Protein AF-A0A8D0N956-F1 (afdb_monomer)

Sequence (441 aa):
KKKVKSLSPSAFRVNRGHRASPPRFVTVEELLETAKGVTNMALAHEIVVNGDFRIKPVELPEDSLEKRVKDIVHKAFWDCLSVQLSEDPPTYDRAIKLVGEIKETLLSFLLPGHTRLRNQITEVLDLDLIKQEAENGALDISKLAEFIIGMMGTLCAPVRDEEVKKLKDIKEIVPLFRAIFSVLDMMKVDMANFAVSSIRPHLMQQSVEYERKQFQELLEKQPNSLDFVTQWLEEAADDLMNQRYRNALPAGGGAAGSEASPRPDPAAVQNYAYLKLLKWDHLHRLFPETVLMDRSRFQELQLQLEQLTVLGAVLLVTFSMAAPGISSRADFAEKLKMIVKILLTDMHQPSFHLEDALTAVGEKVCLEVSSCLSQCGFSPLTPDKEAVLKGQIQAVASPDNPIRRIMGTSGGREDQECACRWAGRQAPLRKSRRVLMDYEC

pLDDT: mean 77.73, std 19.74, range [23.77, 95.25]

Secondary structure (DSSP, 8-state):
-------------PPPPP-PPPPP---HHHHHHHHHHHHHHHHHHHHHH-TT--PPP----TT-HHHHHHHHHHHHHHHHHHHHHHSSSPP-HHHHHHHHHHHHHHHHT--TT-HHHHHHHHHHT-HHHHHHHHHTT---HHHHHHHHHHHHHHHS-GGGHHHHHHHTT--SHHHHHHHHHHHHHHHHHHHHHHHHHHHHHHHHHHHHHHHHHHHHHHHHH-TT--HHHHHHHHHHHHHHHHHHHHHS--S----------PPPPHHHHHHHHHHHHTT--TTTSPPPGGGGGGHHHHHHHHHHHHHHHHHHHHHHHHHHHS-HHHHT-HHHHHHHHHHHHHHTTTTTSTT--HHHHHHHHHHHHHHHHHHHHHHTTPPPPPHHHHHHHHHHHHGGGSTT-HHHHHHHHHHHHHHHHHHHHHTTT-TTHHHHHHHHHTT--

Solvent-accessible surface area (backbone atoms only — not comparable to full-atom values): 26011 Å² total; per-residue (Å²): 140,87,90,85,91,85,86,87,89,88,83,89,81,84,80,85,79,87,81,81,77,79,88,77,88,80,51,71,65,58,50,50,53,48,50,52,49,52,52,52,48,51,50,52,50,44,54,56,68,38,87,80,66,64,73,71,81,89,77,67,57,87,86,34,67,66,42,52,51,49,53,52,52,53,48,52,53,52,52,50,50,53,51,34,61,68,39,90,79,58,52,55,72,64,59,54,51,51,51,50,53,49,49,53,52,59,55,68,71,51,58,91,85,45,53,68,61,51,48,55,51,51,66,74,64,33,66,71,59,52,49,54,29,49,78,69,73,66,59,57,66,65,64,53,48,52,51,51,50,52,51,46,64,71,70,50,60,80,92,44,52,65,63,52,53,56,54,75,73,48,84,51,69,67,64,33,52,54,51,50,53,57,51,50,56,52,45,50,43,52,49,54,37,50,50,52,62,67,47,34,68,58,46,58,74,45,43,51,63,49,53,47,52,54,51,49,59,48,39,75,77,40,80,83,68,49,64,51,42,52,50,47,49,50,56,28,42,51,51,53,51,51,50,53,57,59,73,70,59,88,79,82,90,83,81,94,69,98,65,80,76,78,75,78,52,67,68,57,30,52,54,48,33,57,57,48,50,47,72,51,58,80,87,82,49,88,68,36,64,93,51,49,92,44,49,69,58,40,49,52,49,24,53,51,48,53,51,50,24,52,49,50,27,43,49,49,54,51,49,73,73,44,58,79,84,56,67,74,39,65,73,56,54,55,51,50,51,50,55,48,48,62,64,45,70,58,64,85,42,93,87,47,56,60,53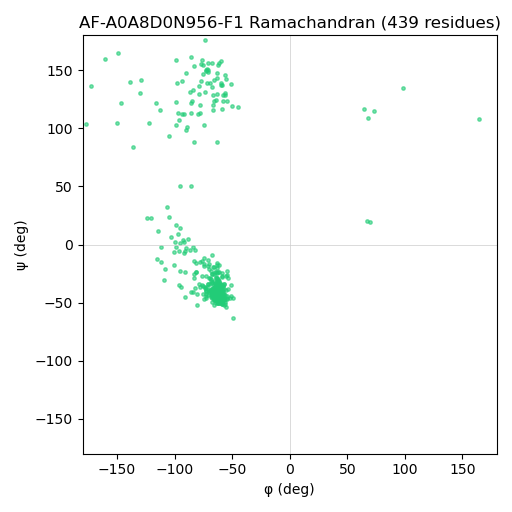,60,41,27,45,54,43,24,54,54,50,51,52,52,52,38,53,52,26,57,77,70,73,46,78,70,75,49,71,68,57,47,52,49,51,29,51,55,38,30,48,51,59,42,80,81,25,67,58,34,42,46,44,62,45,50,49,68,64,50,38,63,64,46,44,61,57,46,66,71,68,41,76,67,61,52,44,63,50,54,51,50,62,76,71,80,113

Radius of gyration: 34.04 Å; Cα contacts (8 Å, |Δi|>4): 245; chains: 1; bounding box: 99×101×84 Å

Foldseek 3Di:
DDDDDDDDDDDDDDDDDDDDDDDDDQDPVNVVVLVVLVVVLLVLLCLQQPVPDADDPDDDDPPDPVVVVVVVVVVVLLVVQVVQCPDVVHDCVSVLVLLVVLLVLLLVLDDPPPVVLNVVSCVLSPSVVQVVCVVVVNHDLLVSLVVSLVSCCVRADPVCNVLSVVLNVDPDNSVSSVSSVVSSSVRVRVSVRVVSVVCNVVSNVCSLVSSLVSVVVVCVNPVPQFVQVVVLLVVLQVVVVVVVVVVPDDDDDDDDDDDDPPRPDSVNSVLSSLVVLLVDPLPPDDDGPLCVSCNVVSVVSNLVLLLVLLLQLLLVLLLVLADVVLNPDPVLNVVLSVLSCVLCVPVPDPPDDPLVSLLVSLVVSLVSSQVSCVVVVHDGQDPVSSVVSSVSSSLSSDCPNVSSVCSVVVCVVCCVVVVVVVVVPDPSVVSSVVSVVVVVD

Organism: Sus scrofa (NCBI:txid9823)

InterPro domains:
  IPR008862 T-complex 11 [PF05794] (43-408)
  IPR008862 T-complex 11 [PTHR12832] (22-408)

Structure (mmCIF, N/CA/C/O backbone):
data_AF-A0A8D0N956-F1
#
_entry.id   AF-A0A8D0N956-F1
#
loop_
_atom_site.group_PDB
_atom_site.id
_atom_site.type_symbol
_atom_site.label_atom_id
_atom_site.label_alt_id
_atom_site.label_comp_id
_atom_site.label_asym_id
_atom_site.label_entity_id
_atom_site.label_seq_id
_atom_site.pdbx_PDB_ins_code
_atom_site.Cartn_x
_atom_site.Cartn_y
_atom_site.Cartn_z
_atom_site.occupancy
_atom_site.B_iso_or_equiv
_atom_site.auth_seq_id
_atom_site.auth_comp_id
_atom_site.auth_asym_id
_atom_site.auth_atom_id
_atom_site.pdbx_PDB_model_num
ATOM 1 N N . LYS A 1 1 ? 56.521 -72.983 14.050 1.00 37.31 1 LYS A N 1
ATOM 2 C CA . LYS A 1 1 ? 57.015 -73.274 12.678 1.00 37.31 1 LYS A CA 1
ATOM 3 C C . LYS A 1 1 ? 56.884 -71.999 11.842 1.00 37.31 1 LYS A C 1
ATOM 5 O O . LYS A 1 1 ? 55.798 -71.443 11.804 1.00 37.31 1 LYS A O 1
ATOM 10 N N . LYS A 1 2 ? 57.984 -71.481 11.281 1.00 31.50 2 LYS A N 1
ATOM 11 C CA . LYS A 1 2 ? 58.039 -70.284 10.411 1.00 31.50 2 LYS A CA 1
ATOM 12 C C . LYS A 1 2 ? 58.087 -70.709 8.930 1.00 31.50 2 LYS A C 1
ATOM 14 O O . LYS A 1 2 ? 58.615 -71.786 8.671 1.00 31.50 2 LYS A O 1
ATOM 19 N N . LYS A 1 3 ? 57.705 -69.771 8.038 1.00 27.39 3 LYS A N 1
ATOM 20 C CA . LYS A 1 3 ? 57.802 -69.697 6.547 1.00 27.39 3 LYS A CA 1
ATOM 21 C C . LYS A 1 3 ? 56.510 -70.091 5.793 1.00 27.39 3 LYS A C 1
ATOM 23 O O . LYS A 1 3 ? 55.924 -71.095 6.151 1.00 27.39 3 LYS A O 1
ATOM 28 N N . VAL A 1 4 ? 56.012 -69.381 4.762 1.00 27.48 4 VAL A N 1
ATOM 29 C CA . VAL A 1 4 ? 56.516 -68.258 3.924 1.00 27.48 4 VAL A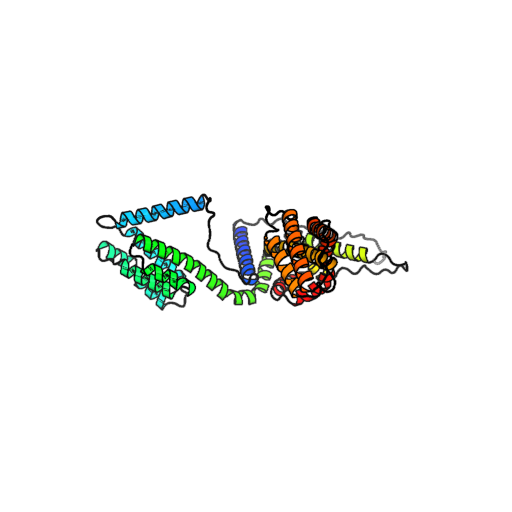 CA 1
ATOM 30 C C . VAL A 1 4 ? 55.341 -67.534 3.204 1.00 27.48 4 VAL A C 1
ATOM 32 O O . VAL A 1 4 ? 54.256 -68.089 3.092 1.00 27.48 4 VAL A O 1
ATOM 35 N N . LYS A 1 5 ? 55.590 -66.285 2.767 1.00 30.23 5 LYS A N 1
ATOM 36 C CA . LYS A 1 5 ? 54.739 -65.291 2.058 1.00 30.23 5 LYS A CA 1
ATOM 37 C C . LYS A 1 5 ? 54.402 -65.615 0.581 1.00 30.23 5 LYS A C 1
ATOM 39 O O . LYS A 1 5 ? 55.273 -66.145 -0.095 1.00 30.23 5 LYS A O 1
ATOM 44 N N . SER A 1 6 ? 53.291 -65.047 0.071 1.00 25.16 6 SER A N 1
ATOM 45 C CA . SER A 1 6 ? 53.196 -64.177 -1.147 1.00 25.16 6 SER A CA 1
ATOM 46 C C . SER A 1 6 ? 51.740 -63.669 -1.333 1.00 25.16 6 SER A C 1
ATOM 48 O O . SER A 1 6 ? 50.844 -64.486 -1.490 1.00 25.16 6 SER A O 1
ATOM 50 N N . LEU A 1 7 ? 51.410 -62.406 -1.012 1.00 25.05 7 LEU A N 1
ATOM 51 C CA . LEU A 1 7 ? 51.247 -61.226 -1.902 1.00 25.05 7 LEU A CA 1
ATOM 52 C C . LEU A 1 7 ? 50.044 -61.261 -2.887 1.00 25.05 7 LEU A C 1
ATOM 54 O O . LEU A 1 7 ? 50.073 -61.974 -3.882 1.00 25.05 7 LEU A O 1
ATOM 58 N N . SER A 1 8 ? 49.029 -60.424 -2.601 1.00 30.03 8 SER A N 1
ATOM 59 C CA . SER A 1 8 ? 47.925 -59.930 -3.471 1.00 30.03 8 SER A CA 1
ATOM 60 C C . SER A 1 8 ? 48.443 -58.883 -4.503 1.00 30.03 8 SER A C 1
ATOM 62 O O . SER A 1 8 ? 49.618 -58.534 -4.352 1.00 30.03 8 SER A O 1
ATOM 64 N N . PRO A 1 9 ? 47.684 -58.312 -5.494 1.00 36.81 9 PRO A N 1
ATOM 65 C CA . PRO A 1 9 ? 46.344 -57.674 -5.356 1.00 36.81 9 PRO A CA 1
ATOM 66 C C . PRO A 1 9 ? 45.388 -57.779 -6.592 1.00 36.81 9 PRO A C 1
ATOM 68 O O . PRO A 1 9 ? 45.786 -58.113 -7.700 1.00 36.81 9 PRO A O 1
ATOM 71 N N . SER A 1 10 ? 44.083 -57.515 -6.466 1.00 23.77 10 SER A N 1
ATOM 72 C CA . SER A 1 10 ? 43.506 -56.207 -6.840 1.00 23.77 10 SER A CA 1
ATOM 73 C C . SER A 1 10 ? 42.032 -56.113 -6.422 1.00 23.77 10 SER A C 1
ATOM 75 O O . SER A 1 10 ? 41.252 -57.047 -6.586 1.00 23.77 10 SER A O 1
ATOM 77 N N . ALA A 1 11 ? 41.669 -54.964 -5.852 1.00 25.66 11 ALA A N 1
ATOM 78 C CA . ALA A 1 11 ? 40.334 -54.633 -5.380 1.00 25.66 11 ALA A CA 1
ATOM 79 C C . ALA A 1 11 ? 39.789 -53.457 -6.199 1.00 25.66 11 ALA A C 1
ATOM 81 O O . ALA A 1 11 ? 40.371 -52.376 -6.173 1.00 25.66 11 ALA A O 1
ATOM 82 N N . PHE A 1 12 ? 38.648 -53.647 -6.862 1.00 26.02 12 PHE A N 1
ATOM 83 C CA . PHE A 1 12 ? 37.780 -52.551 -7.288 1.00 26.02 12 PHE A CA 1
ATOM 84 C C . PHE A 1 12 ? 36.684 -52.379 -6.228 1.00 26.02 12 PHE A C 1
ATOM 86 O O . PHE A 1 12 ? 35.793 -53.214 -6.094 1.00 26.02 12 PHE A O 1
ATOM 93 N N . ARG A 1 13 ? 36.777 -51.305 -5.434 1.00 27.62 13 ARG A N 1
ATOM 94 C CA . ARG A 1 13 ? 35.694 -50.809 -4.572 1.00 27.62 13 ARG A CA 1
ATOM 95 C C . ARG A 1 13 ? 34.970 -49.688 -5.314 1.00 27.62 13 ARG A C 1
ATOM 97 O O . ARG A 1 13 ? 35.541 -48.620 -5.504 1.00 27.62 13 ARG A O 1
ATOM 104 N N . VAL A 1 14 ? 33.714 -49.928 -5.677 1.00 28.84 14 VAL A N 1
ATOM 105 C CA . VAL A 1 14 ? 32.752 -48.882 -6.047 1.00 28.84 14 VAL A CA 1
ATOM 106 C C . VAL A 1 14 ? 32.223 -48.246 -4.758 1.00 28.84 14 VAL A C 1
ATOM 108 O O . VAL A 1 14 ? 31.870 -48.945 -3.806 1.00 28.84 14 VAL A O 1
ATOM 111 N N . ASN A 1 15 ? 32.261 -46.916 -4.712 1.00 29.03 15 ASN A N 1
ATOM 112 C CA . ASN A 1 15 ? 31.920 -46.087 -3.561 1.00 29.03 15 ASN A CA 1
ATOM 113 C C . ASN A 1 15 ? 30.397 -45.844 -3.468 1.00 29.03 15 ASN A C 1
ATOM 115 O O . ASN A 1 15 ? 29.680 -45.921 -4.461 1.00 29.03 15 ASN A O 1
ATOM 119 N N . ARG A 1 16 ? 29.925 -45.603 -2.241 1.00 29.95 16 ARG A N 1
ATOM 120 C CA . ARG A 1 16 ? 28.526 -45.628 -1.778 1.00 29.95 16 ARG A CA 1
ATOM 121 C C . ARG A 1 16 ? 27.648 -44.515 -2.370 1.00 29.95 16 ARG A C 1
ATOM 123 O O . ARG A 1 16 ? 28.026 -43.353 -2.317 1.00 29.95 16 ARG A O 1
ATOM 130 N N . GLY A 1 17 ? 26.436 -44.878 -2.799 1.00 28.27 17 GLY A N 1
ATOM 131 C CA . GLY A 1 17 ? 25.333 -43.949 -3.061 1.00 28.27 17 GLY A CA 1
ATOM 132 C C . GLY A 1 17 ? 24.681 -43.424 -1.775 1.00 28.27 17 GLY A C 1
ATOM 133 O O . GLY A 1 17 ? 24.623 -44.122 -0.757 1.00 28.27 17 GLY A O 1
ATOM 134 N N . HIS A 1 18 ? 24.219 -42.175 -1.842 1.00 31.08 18 HIS A N 1
ATOM 135 C CA . HIS A 1 18 ? 23.538 -41.430 -0.787 1.00 31.08 18 HIS A CA 1
ATOM 136 C C . HIS A 1 18 ? 22.270 -42.148 -0.296 1.00 31.08 18 HIS A C 1
ATOM 138 O O . HIS A 1 18 ? 21.404 -42.527 -1.082 1.00 31.08 18 HIS A O 1
ATOM 144 N N . ARG A 1 19 ? 22.154 -42.335 1.024 1.00 28.88 19 ARG A N 1
ATOM 145 C CA . ARG A 1 19 ? 20.909 -42.763 1.673 1.00 28.88 19 ARG A CA 1
ATOM 146 C C . ARG A 1 19 ? 19.985 -41.551 1.776 1.00 28.88 19 ARG A C 1
ATOM 148 O O . ARG A 1 19 ? 20.290 -40.638 2.534 1.00 28.88 19 ARG A O 1
ATOM 155 N N . ALA A 1 20 ? 18.871 -41.561 1.050 1.00 33.19 20 ALA A N 1
ATOM 156 C CA . ALA A 1 20 ? 17.754 -40.664 1.319 1.00 33.19 20 ALA A CA 1
ATOM 157 C C . ALA A 1 20 ? 17.133 -41.025 2.682 1.00 33.19 20 ALA A C 1
ATOM 159 O O . ALA A 1 20 ? 16.861 -42.199 2.956 1.00 33.19 20 ALA A O 1
ATOM 160 N N . SER A 1 21 ? 16.961 -40.029 3.550 1.00 32.44 21 SER A N 1
ATOM 161 C CA . SER A 1 21 ? 16.280 -40.173 4.841 1.00 32.44 21 SER A CA 1
ATOM 162 C C . SER A 1 21 ? 14.767 -40.373 4.637 1.00 32.44 21 SER A C 1
ATOM 164 O O . SER A 1 21 ? 14.222 -39.831 3.676 1.00 32.44 21 SER A O 1
ATOM 166 N N . PRO A 1 22 ? 14.062 -41.122 5.509 1.00 33.75 22 PRO A N 1
ATOM 167 C CA . PRO A 1 22 ? 12.613 -41.303 5.395 1.00 33.75 22 PRO A CA 1
ATOM 168 C C . PRO A 1 22 ? 11.857 -39.971 5.565 1.00 33.75 22 PRO A C 1
ATOM 170 O O . PRO A 1 22 ? 12.305 -39.134 6.355 1.00 33.75 22 PRO A O 1
ATOM 173 N N . PRO A 1 23 ? 10.703 -39.774 4.895 1.00 40.31 23 PRO A N 1
ATOM 174 C CA . PRO A 1 23 ? 9.902 -38.564 5.049 1.00 40.31 23 PRO A CA 1
ATOM 175 C C . PRO A 1 23 ? 9.381 -38.459 6.487 1.00 40.31 23 PRO A C 1
ATOM 177 O O . PRO A 1 23 ? 8.744 -39.374 7.012 1.00 40.31 23 PRO A O 1
ATOM 180 N N . ARG A 1 24 ? 9.687 -37.338 7.140 1.00 49.34 24 ARG A N 1
ATOM 181 C CA . ARG A 1 24 ? 9.229 -37.017 8.492 1.00 49.34 24 ARG A CA 1
ATOM 182 C C . ARG A 1 24 ? 7.778 -36.540 8.395 1.00 49.34 24 ARG A C 1
ATOM 184 O O . ARG A 1 24 ? 7.499 -35.573 7.695 1.00 49.34 24 ARG A O 1
ATOM 191 N N . PHE A 1 25 ? 6.853 -37.229 9.060 1.00 48.81 25 PHE A N 1
ATOM 192 C CA . PHE A 1 25 ? 5.462 -36.783 9.143 1.00 48.81 25 PHE A CA 1
ATOM 193 C C . PHE A 1 25 ? 5.407 -35.484 9.956 1.00 48.81 25 PHE A C 1
ATOM 195 O O . PHE A 1 25 ? 5.771 -35.487 11.130 1.00 48.81 25 PHE A O 1
ATOM 202 N N . VAL A 1 26 ? 5.003 -34.383 9.318 1.00 51.53 26 VAL A N 1
ATOM 203 C CA . VAL A 1 26 ? 4.839 -33.067 9.955 1.00 51.53 26 VAL A CA 1
ATOM 204 C C . VAL A 1 26 ? 3.437 -32.991 10.556 1.00 51.53 26 VAL A C 1
ATOM 206 O O . VAL A 1 26 ? 2.457 -33.344 9.896 1.00 51.53 26 VAL A O 1
ATOM 209 N N . THR A 1 27 ? 3.326 -32.565 11.811 1.00 70.56 27 THR A N 1
ATOM 210 C CA . THR A 1 27 ? 2.024 -32.410 12.482 1.00 70.56 27 THR A CA 1
ATOM 211 C C . THR A 1 27 ? 1.301 -31.135 12.026 1.00 70.56 27 THR A C 1
ATOM 213 O O . THR A 1 27 ? 1.930 -30.171 11.598 1.00 70.56 27 THR A O 1
ATOM 216 N N . VAL A 1 28 ? -0.034 -31.096 12.130 1.00 64.12 28 VAL A N 1
ATOM 217 C CA . VAL A 1 28 ? -0.839 -29.905 11.769 1.00 64.12 28 VAL A CA 1
ATOM 218 C C . VAL A 1 28 ? -0.458 -28.684 12.617 1.00 64.12 28 VAL A C 1
ATOM 220 O O . VAL A 1 28 ? -0.437 -27.568 12.108 1.00 64.12 28 VAL A O 1
ATOM 223 N N . GLU A 1 29 ? -0.085 -28.904 13.879 1.00 63.97 29 GLU A N 1
ATOM 224 C CA . GLU A 1 29 ? 0.399 -27.853 14.779 1.00 63.97 29 GLU A CA 1
ATOM 225 C C . GLU A 1 29 ? 1.747 -27.286 14.310 1.00 63.97 29 GLU A C 1
ATOM 227 O O . GLU A 1 29 ? 1.915 -26.073 14.201 1.00 63.97 29 GLU A O 1
ATOM 232 N N . GLU A 1 30 ? 2.693 -28.155 13.933 1.00 67.31 30 GLU A N 1
ATOM 233 C CA . GLU A 1 30 ? 3.974 -27.729 13.357 1.00 67.31 30 GLU A CA 1
ATOM 234 C C . GLU A 1 30 ? 3.787 -26.987 12.026 1.00 67.31 30 GLU A C 1
ATOM 236 O O . GLU A 1 30 ? 4.540 -26.052 11.743 1.00 67.31 30 GLU A O 1
ATOM 241 N N . LEU A 1 31 ? 2.786 -27.359 11.218 1.00 60.47 31 LEU A N 1
ATOM 242 C CA . LEU A 1 31 ? 2.438 -26.642 9.988 1.00 60.47 31 LEU A CA 1
ATOM 243 C C . LEU A 1 31 ? 1.862 -25.254 10.279 1.00 60.47 31 LEU A C 1
ATOM 245 O O . LEU A 1 31 ? 2.257 -24.295 9.620 1.00 60.47 31 LEU A O 1
ATOM 249 N N . LEU A 1 32 ? 0.973 -25.125 11.267 1.00 60.69 32 LEU A N 1
ATOM 250 C CA . LEU A 1 32 ? 0.369 -23.845 11.638 1.00 60.69 32 LEU A CA 1
ATOM 251 C C . LEU A 1 32 ? 1.401 -22.880 12.237 1.00 60.69 32 LEU A C 1
ATOM 253 O O . LEU A 1 32 ? 1.437 -21.710 11.860 1.00 60.69 32 LEU A O 1
ATOM 257 N N . GLU A 1 33 ? 2.276 -23.366 13.117 1.00 73.06 33 GLU A N 1
ATOM 258 C CA . GLU A 1 33 ? 3.362 -22.559 13.682 1.00 73.06 33 GLU A CA 1
ATOM 259 C C . GLU A 1 33 ? 4.395 -22.170 12.619 1.00 73.06 33 GLU A C 1
ATOM 261 O O . GLU A 1 33 ? 4.861 -21.031 12.587 1.00 73.06 33 GLU A O 1
ATOM 266 N N . THR A 1 34 ? 4.697 -23.071 11.680 1.00 64.88 34 THR A N 1
ATOM 267 C CA . THR A 1 34 ? 5.561 -22.739 10.539 1.00 64.88 34 THR A CA 1
ATOM 268 C C . THR A 1 34 ? 4.892 -21.709 9.623 1.00 64.88 34 THR A C 1
ATOM 270 O O . THR A 1 34 ? 5.554 -20.764 9.203 1.00 64.88 34 THR A O 1
ATOM 273 N N . ALA A 1 35 ? 3.582 -21.808 9.377 1.00 66.50 35 ALA A N 1
ATOM 274 C CA . ALA A 1 35 ? 2.837 -20.822 8.594 1.00 66.50 35 ALA A CA 1
ATOM 275 C C . ALA A 1 35 ? 2.848 -19.435 9.258 1.00 66.50 35 ALA A C 1
ATOM 277 O O . ALA A 1 35 ? 3.144 -18.449 8.587 1.00 66.50 35 ALA A O 1
ATOM 278 N N . LYS A 1 36 ? 2.619 -19.359 10.577 1.00 74.44 36 LYS A N 1
ATOM 279 C CA . LYS A 1 36 ? 2.733 -18.107 11.347 1.00 74.44 36 LYS A CA 1
ATOM 280 C C . LYS A 1 36 ? 4.148 -17.524 11.294 1.00 74.44 36 LYS A C 1
ATOM 282 O O . LYS A 1 36 ? 4.313 -16.314 11.134 1.00 74.44 36 LYS A O 1
ATOM 287 N N . GLY A 1 37 ? 5.171 -18.374 11.408 1.00 73.94 37 GLY A N 1
ATOM 288 C CA . GLY A 1 37 ? 6.574 -17.976 11.272 1.00 73.94 37 GLY A CA 1
ATOM 289 C C . GLY A 1 37 ? 6.865 -17.357 9.904 1.00 73.94 37 GLY A C 1
ATOM 290 O O . GLY A 1 37 ? 7.404 -16.254 9.830 1.00 73.94 37 GLY A O 1
ATOM 291 N N . VAL A 1 38 ? 6.411 -18.005 8.826 1.00 75.62 38 VAL A N 1
ATOM 292 C CA . VAL A 1 38 ? 6.565 -17.511 7.448 1.00 75.62 38 VAL A CA 1
ATOM 293 C C . VAL A 1 38 ? 5.807 -16.199 7.230 1.00 75.62 38 VAL A C 1
ATOM 295 O O . VAL A 1 38 ? 6.359 -15.283 6.624 1.00 75.62 38 VAL A O 1
ATOM 298 N N . THR A 1 39 ? 4.587 -16.045 7.761 1.00 80.88 39 THR A N 1
ATOM 299 C CA . THR A 1 39 ? 3.842 -14.777 7.646 1.00 80.88 39 THR A CA 1
ATOM 300 C C . THR A 1 39 ? 4.512 -13.637 8.405 1.00 80.88 39 THR A C 1
ATOM 302 O O . THR A 1 39 ? 4.571 -12.518 7.898 1.00 80.88 39 THR A O 1
ATOM 305 N N . ASN A 1 40 ? 5.060 -13.910 9.593 1.00 84.38 40 ASN A N 1
ATOM 306 C CA . ASN A 1 40 ? 5.776 -12.906 10.381 1.00 84.38 40 ASN A CA 1
ATOM 307 C C . ASN A 1 40 ? 7.091 -12.504 9.705 1.00 84.38 40 ASN A C 1
ATOM 309 O O . ASN A 1 40 ? 7.418 -11.318 9.666 1.00 84.38 40 ASN A O 1
ATOM 313 N N . MET A 1 41 ? 7.808 -13.471 9.125 1.00 85.12 41 MET A N 1
ATOM 314 C CA . MET A 1 41 ? 9.012 -13.222 8.335 1.00 85.12 41 MET A CA 1
ATOM 315 C C . MET A 1 41 ? 8.706 -12.373 7.101 1.00 85.12 41 MET A C 1
ATOM 317 O O . MET A 1 41 ? 9.362 -11.355 6.896 1.00 85.12 41 MET A O 1
ATOM 321 N N . ALA A 1 42 ? 7.674 -12.730 6.332 1.00 85.94 42 ALA A N 1
ATOM 322 C CA . ALA A 1 42 ? 7.250 -11.971 5.158 1.00 85.94 42 ALA A CA 1
ATOM 323 C C . ALA A 1 42 ? 6.832 -10.538 5.516 1.00 85.94 42 ALA A C 1
ATOM 325 O O . ALA A 1 42 ? 7.203 -9.595 4.820 1.00 85.94 42 ALA A O 1
ATOM 326 N N . LEU A 1 43 ? 6.121 -10.353 6.632 1.00 86.25 43 LEU A N 1
ATOM 327 C CA . LEU A 1 43 ? 5.750 -9.028 7.122 1.00 86.25 43 LEU A CA 1
ATOM 328 C C . LEU A 1 43 ? 6.976 -8.210 7.551 1.00 86.25 43 LEU A C 1
ATOM 330 O O . LEU A 1 43 ? 7.091 -7.042 7.184 1.00 86.25 43 LEU A O 1
ATOM 334 N N . ALA A 1 44 ? 7.902 -8.803 8.310 1.00 86.19 44 ALA A N 1
ATOM 335 C CA . ALA A 1 44 ? 9.131 -8.129 8.729 1.00 86.19 44 ALA A CA 1
ATOM 336 C C . ALA A 1 44 ? 9.988 -7.720 7.520 1.00 86.19 44 ALA A C 1
ATOM 338 O O . ALA A 1 44 ? 10.467 -6.586 7.462 1.00 86.19 44 ALA A O 1
ATOM 339 N N . HIS A 1 45 ? 10.118 -8.615 6.540 1.00 88.81 45 HIS A N 1
ATOM 340 C CA . HIS A 1 45 ? 10.793 -8.363 5.274 1.00 88.81 45 HIS A CA 1
ATOM 341 C C . HIS A 1 45 ? 10.132 -7.210 4.501 1.00 88.81 45 HIS A C 1
ATOM 343 O O . HIS A 1 45 ? 10.810 -6.276 4.071 1.00 88.81 45 HIS A O 1
ATOM 349 N N . GLU A 1 46 ? 8.802 -7.214 4.376 1.00 88.88 46 GLU A N 1
ATOM 350 C CA . GLU A 1 46 ? 8.048 -6.144 3.713 1.00 88.88 46 GLU A CA 1
ATOM 351 C C . GLU A 1 46 ? 8.247 -4.786 4.405 1.00 88.88 46 GLU A C 1
ATOM 353 O O . GLU A 1 46 ? 8.553 -3.801 3.736 1.00 88.88 46 GLU A O 1
ATOM 358 N N . ILE A 1 47 ? 8.179 -4.728 5.741 1.00 87.56 47 ILE A N 1
ATOM 359 C CA . ILE A 1 47 ? 8.420 -3.490 6.505 1.00 87.56 47 ILE A CA 1
ATOM 360 C C . ILE A 1 47 ? 9.846 -2.959 6.285 1.00 87.56 47 ILE A C 1
ATOM 362 O O . ILE A 1 47 ? 10.070 -1.746 6.282 1.00 87.56 47 ILE A O 1
ATOM 366 N N . VAL A 1 48 ? 10.834 -3.842 6.136 1.00 87.50 48 VAL A N 1
ATOM 367 C CA . VAL A 1 48 ? 12.245 -3.453 5.997 1.00 87.50 48 VAL A CA 1
ATOM 368 C C . VAL A 1 48 ? 12.579 -3.021 4.572 1.00 87.50 48 VAL A C 1
ATOM 370 O O . VAL A 1 48 ? 13.299 -2.035 4.400 1.00 87.50 48 VAL A O 1
ATOM 373 N N . VAL A 1 49 ? 12.079 -3.737 3.564 1.00 86.31 49 VAL A N 1
ATOM 374 C CA . VAL A 1 49 ? 12.428 -3.492 2.158 1.00 86.31 49 VAL A CA 1
ATOM 375 C C . VAL A 1 49 ? 11.572 -2.388 1.542 1.00 86.31 49 VAL A C 1
ATOM 377 O O . VAL A 1 49 ? 12.106 -1.531 0.835 1.00 86.31 49 VAL A O 1
ATOM 380 N N . ASN A 1 50 ? 10.270 -2.352 1.832 1.00 86.44 50 ASN A N 1
ATOM 381 C CA . ASN A 1 50 ? 9.373 -1.337 1.296 1.00 86.44 50 ASN A CA 1
ATOM 382 C C . ASN A 1 50 ? 9.316 -0.116 2.223 1.00 86.44 50 ASN A C 1
ATOM 384 O O . ASN A 1 50 ? 8.583 -0.093 3.216 1.00 86.44 50 ASN A O 1
ATOM 388 N N . GLY A 1 51 ? 10.082 0.925 1.881 1.00 82.62 51 GLY A N 1
ATOM 389 C CA . GLY A 1 51 ? 10.135 2.208 2.598 1.00 82.62 51 GLY A CA 1
ATOM 390 C C . GLY A 1 51 ? 8.761 2.836 2.856 1.00 82.62 51 GLY A C 1
ATOM 391 O O . GLY A 1 51 ? 8.522 3.378 3.935 1.00 82.62 51 GLY A O 1
ATOM 392 N N . ASP A 1 52 ? 7.833 2.656 1.920 1.00 84.94 52 ASP A N 1
ATOM 393 C CA . ASP A 1 52 ? 6.493 3.241 1.948 1.00 84.94 52 ASP A CA 1
ATOM 394 C C . ASP A 1 52 ? 5.430 2.283 2.498 1.00 84.94 52 ASP A C 1
ATOM 396 O O . ASP A 1 52 ? 4.235 2.585 2.439 1.00 84.94 52 ASP A O 1
ATOM 400 N N . PHE A 1 53 ? 5.838 1.136 3.056 1.00 86.75 53 PHE A N 1
ATOM 401 C CA . PHE A 1 53 ? 4.902 0.167 3.616 1.00 86.75 53 PHE A CA 1
ATOM 402 C C . PHE A 1 53 ? 3.976 0.815 4.651 1.00 86.75 53 PHE A C 1
ATOM 404 O O . PHE A 1 53 ? 4.424 1.386 5.655 1.00 86.75 53 PHE A O 1
ATOM 411 N N . ARG A 1 54 ? 2.674 0.683 4.391 1.00 85.19 54 ARG A N 1
ATOM 412 C CA . ARG A 1 54 ? 1.580 1.106 5.259 1.00 85.19 54 ARG A CA 1
ATOM 413 C C . ARG A 1 54 ? 0.493 0.045 5.255 1.00 85.19 54 ARG A C 1
ATOM 415 O O . ARG A 1 54 ? 0.130 -0.489 4.207 1.00 85.19 54 ARG A O 1
ATOM 422 N N . ILE A 1 55 ? -0.064 -0.201 6.429 1.00 85.88 55 ILE A N 1
ATOM 423 C CA . ILE A 1 55 ? -1.291 -0.960 6.606 1.00 85.88 55 ILE A CA 1
ATOM 424 C C . ILE A 1 55 ? -2.416 -0.130 5.993 1.00 85.88 55 ILE A C 1
ATOM 426 O O . ILE A 1 55 ? -2.647 1.019 6.384 1.00 85.88 55 ILE A O 1
ATOM 430 N N . LYS A 1 56 ? -3.079 -0.712 4.995 1.00 81.06 56 LYS A N 1
ATOM 431 C CA . LYS A 1 56 ? -4.245 -0.121 4.342 1.00 81.06 56 LYS A CA 1
ATOM 432 C C . LYS A 1 56 ? -5.521 -0.570 5.061 1.00 81.06 56 LYS A C 1
ATOM 434 O O . LYS A 1 56 ? -5.558 -1.697 5.561 1.00 81.06 56 LYS A O 1
ATOM 439 N N . PRO A 1 57 ? -6.564 0.275 5.110 1.00 76.81 57 PRO A N 1
ATOM 440 C CA . PRO A 1 57 ? -7.888 -0.165 5.524 1.00 76.81 57 PRO A CA 1
ATOM 441 C C . PRO A 1 57 ? -8.364 -1.330 4.650 1.00 76.81 57 PRO A C 1
ATOM 443 O O . PRO A 1 57 ? -8.061 -1.387 3.458 1.00 76.81 57 PRO A O 1
ATOM 446 N N . VAL A 1 58 ? -9.118 -2.259 5.239 1.00 75.25 58 VAL A N 1
ATOM 447 C CA . VAL A 1 58 ? -9.749 -3.341 4.477 1.00 75.25 58 VAL A CA 1
ATOM 448 C C . VAL A 1 58 ? -10.932 -2.757 3.708 1.00 75.25 58 VAL A C 1
ATOM 450 O O . VAL A 1 58 ? -11.992 -2.500 4.280 1.00 75.25 58 VAL A O 1
ATOM 453 N N . GLU A 1 59 ? -10.742 -2.542 2.411 1.00 73.00 59 GLU A N 1
ATOM 454 C CA . GLU A 1 59 ? -11.800 -2.127 1.493 1.00 73.00 59 GLU A CA 1
ATOM 455 C C . GLU A 1 59 ? -12.404 -3.366 0.829 1.00 73.00 59 GLU A C 1
ATOM 457 O O . GLU A 1 59 ? -11.748 -4.070 0.061 1.00 73.00 59 GLU A O 1
ATOM 462 N N . LEU A 1 60 ? -13.663 -3.663 1.161 1.00 76.50 60 LEU A N 1
ATOM 463 C CA . LEU A 1 60 ? -14.407 -4.738 0.511 1.00 76.50 60 LEU A CA 1
ATOM 464 C C . LEU A 1 60 ? -14.916 -4.254 -0.859 1.00 76.50 60 LEU A C 1
ATOM 466 O O . LEU A 1 60 ? -15.462 -3.146 -0.931 1.00 76.50 60 LEU A O 1
ATOM 470 N N . PRO A 1 61 ? -14.809 -5.067 -1.931 1.00 81.56 61 PRO A N 1
ATOM 471 C CA . PRO A 1 61 ? -15.341 -4.715 -3.246 1.00 81.56 61 PRO A CA 1
ATOM 472 C C . PRO A 1 61 ? -16.835 -4.384 -3.189 1.00 81.56 61 PRO A C 1
ATOM 474 O O . PRO A 1 61 ? -17.586 -5.038 -2.457 1.00 81.56 61 PRO A O 1
ATOM 477 N N . GLU A 1 62 ? -17.273 -3.393 -3.971 1.00 74.19 62 GLU A N 1
ATOM 478 C CA . GLU A 1 62 ? -18.649 -2.872 -3.914 1.00 74.19 62 GLU A CA 1
ATOM 479 C C . GLU A 1 62 ? -19.712 -3.938 -4.195 1.00 74.19 62 GLU A C 1
ATOM 481 O O . GLU A 1 62 ? -20.722 -4.001 -3.496 1.00 74.19 62 GLU A O 1
ATOM 486 N N . ASP A 1 63 ? -19.426 -4.835 -5.135 1.00 77.31 63 ASP A N 1
ATOM 487 C CA . ASP A 1 63 ? -20.330 -5.911 -5.546 1.00 77.31 63 ASP A CA 1
ATOM 488 C C . ASP A 1 63 ? -20.184 -7.196 -4.715 1.00 77.31 63 ASP A C 1
ATOM 490 O O . ASP A 1 63 ? -20.824 -8.211 -5.004 1.00 77.31 63 ASP A O 1
ATOM 494 N N . SER A 1 64 ? -19.345 -7.190 -3.673 1.00 87.69 64 SER A N 1
ATOM 495 C CA . SER A 1 64 ? -19.141 -8.384 -2.854 1.00 87.69 64 SER A CA 1
ATOM 496 C C . SER A 1 64 ? -20.357 -8.681 -1.970 1.00 87.69 64 SER A C 1
ATOM 498 O O . SER A 1 64 ? -20.954 -7.798 -1.344 1.00 87.69 64 SER A O 1
ATOM 500 N N . LEU A 1 65 ? -20.704 -9.969 -1.869 1.00 86.88 65 LEU A N 1
ATOM 501 C CA . LEU A 1 65 ? -21.721 -10.443 -0.927 1.00 86.88 65 LEU A CA 1
ATOM 502 C C . LEU A 1 65 ? -21.360 -10.048 0.511 1.00 86.88 65 LEU A C 1
ATOM 504 O O . LEU A 1 65 ? -22.234 -9.658 1.276 1.00 86.88 65 LEU A O 1
ATOM 508 N N . GLU A 1 66 ? -20.074 -10.108 0.855 1.00 85.12 66 GLU A N 1
ATOM 509 C CA . GLU A 1 66 ? -19.563 -9.755 2.176 1.00 85.12 66 GLU A CA 1
ATOM 510 C C . GLU A 1 66 ? -19.847 -8.291 2.535 1.00 85.12 66 GLU A C 1
ATOM 512 O O . GLU A 1 66 ? -20.395 -8.034 3.608 1.00 85.12 66 GLU A O 1
ATOM 517 N N . LYS A 1 67 ? -19.576 -7.336 1.627 1.00 87.62 67 LYS A N 1
ATOM 518 C CA . LYS A 1 67 ? -19.901 -5.916 1.847 1.00 87.62 67 LYS A CA 1
ATOM 519 C C . LYS A 1 67 ? -21.401 -5.724 2.039 1.00 87.62 67 LYS A C 1
ATOM 521 O O . LYS A 1 67 ? -21.817 -5.102 3.010 1.00 87.62 67 LYS A O 1
ATOM 526 N N . ARG A 1 68 ? -22.224 -6.338 1.181 1.00 87.00 68 ARG A N 1
ATOM 527 C CA . ARG A 1 68 ? -23.689 -6.255 1.298 1.00 87.00 68 ARG A CA 1
ATOM 528 C C . ARG A 1 68 ? -24.192 -6.796 2.637 1.00 87.00 68 ARG A C 1
ATOM 530 O O . ARG A 1 68 ? -25.041 -6.171 3.267 1.00 87.00 68 ARG A O 1
ATOM 537 N N . VAL A 1 69 ? -23.685 -7.950 3.069 1.00 89.12 69 VAL A N 1
ATOM 538 C CA . VAL A 1 69 ? -24.044 -8.548 4.363 1.00 89.12 69 VAL A CA 1
ATOM 539 C C . VAL A 1 69 ? -23.615 -7.628 5.506 1.00 89.12 69 VAL A C 1
ATOM 541 O O . VAL A 1 69 ? -24.429 -7.347 6.386 1.00 89.12 69 VAL A O 1
ATOM 544 N N . LYS A 1 70 ? -22.386 -7.102 5.467 1.00 86.81 70 LYS A N 1
ATOM 545 C CA . LYS A 1 70 ? -21.869 -6.149 6.458 1.00 86.81 70 LYS A CA 1
ATOM 546 C C . LYS A 1 70 ? -22.750 -4.902 6.560 1.00 86.81 70 LYS A C 1
ATOM 548 O O . LYS A 1 70 ? -23.151 -4.538 7.664 1.00 86.81 70 LYS A O 1
ATOM 553 N N . ASP A 1 71 ? -23.110 -4.298 5.430 1.00 88.19 71 ASP A N 1
ATOM 554 C CA . ASP A 1 71 ? -23.930 -3.084 5.381 1.00 88.19 71 ASP A CA 1
ATOM 555 C C . ASP A 1 71 ? -25.343 -3.324 5.931 1.00 88.19 71 ASP A C 1
ATOM 557 O O . ASP A 1 71 ? -25.851 -2.511 6.705 1.00 88.19 71 ASP A O 1
ATOM 561 N N . ILE A 1 72 ? -25.967 -4.461 5.595 1.00 91.06 72 ILE A N 1
ATOM 562 C CA . ILE A 1 72 ? -27.288 -4.842 6.121 1.00 91.06 72 ILE A CA 1
ATOM 563 C C . ILE A 1 72 ? -27.231 -5.038 7.639 1.00 91.06 72 ILE A C 1
ATOM 565 O O . ILE A 1 72 ? -28.091 -4.521 8.352 1.00 91.06 72 ILE A O 1
ATOM 569 N N . VAL A 1 73 ? -26.222 -5.755 8.144 1.00 89.75 73 VAL A N 1
ATOM 570 C CA . VAL A 1 73 ? -26.059 -6.014 9.584 1.00 89.75 73 VAL A CA 1
ATOM 571 C C . VAL A 1 73 ? -25.798 -4.715 10.344 1.00 89.75 73 VAL A C 1
ATOM 573 O O . VAL A 1 73 ? -26.446 -4.460 11.360 1.00 89.75 73 VAL A O 1
ATOM 576 N N . HIS A 1 74 ? -24.901 -3.865 9.838 1.00 88.44 74 HIS A N 1
ATOM 577 C CA . HIS A 1 74 ? -24.612 -2.564 10.438 1.00 88.44 74 HIS A CA 1
ATOM 578 C C . HIS A 1 74 ? -25.861 -1.681 10.451 1.00 88.44 74 HIS A C 1
ATOM 580 O O . HIS A 1 74 ? -26.188 -1.092 11.481 1.00 88.44 74 HIS A O 1
ATOM 586 N N . LYS A 1 75 ? -26.597 -1.612 9.335 1.00 91.12 75 LYS A N 1
ATOM 587 C CA . LYS A 1 75 ? -27.845 -0.850 9.258 1.00 91.12 75 LYS A CA 1
ATOM 588 C C . LYS A 1 75 ? -28.860 -1.345 10.289 1.00 91.12 75 LYS A C 1
ATOM 590 O O . LYS A 1 75 ? -29.330 -0.541 11.087 1.00 91.12 75 LYS A O 1
ATOM 595 N N . ALA A 1 76 ? -29.120 -2.652 10.332 1.00 90.62 76 ALA A N 1
ATOM 596 C CA . ALA A 1 76 ? -30.055 -3.247 11.282 1.00 90.62 76 ALA A CA 1
ATOM 597 C C . ALA A 1 76 ? -29.667 -2.955 12.741 1.00 90.62 76 ALA A C 1
ATOM 599 O O . ALA A 1 76 ? -30.528 -2.627 13.554 1.00 90.62 76 ALA A O 1
ATOM 600 N N . PHE A 1 77 ? -28.373 -3.014 13.071 1.00 91.25 77 PHE A N 1
ATOM 601 C CA . PHE A 1 77 ? -27.885 -2.677 14.407 1.00 91.25 77 PHE A CA 1
ATOM 602 C C . PHE A 1 77 ? -28.230 -1.235 14.804 1.00 91.25 77 PHE A C 1
ATOM 604 O O . PHE A 1 77 ? -28.775 -1.000 15.885 1.00 91.25 77 PHE A O 1
ATOM 611 N N . TRP A 1 78 ? -27.932 -0.275 13.929 1.00 92.31 78 TRP A N 1
ATOM 612 C CA . TRP A 1 78 ? -28.189 1.135 14.203 1.00 92.31 78 TRP A CA 1
ATOM 613 C C . TRP A 1 78 ? -29.679 1.486 14.191 1.00 92.31 78 TRP A C 1
ATOM 615 O O . TRP A 1 78 ? -30.099 2.333 14.976 1.00 92.31 78 TRP A O 1
ATOM 625 N N . ASP A 1 79 ? -30.473 0.830 13.343 1.00 91.44 79 ASP A N 1
ATOM 626 C CA . ASP A 1 79 ? -31.931 0.978 13.329 1.00 91.44 79 ASP A CA 1
ATOM 627 C C . ASP A 1 79 ? -32.512 0.491 14.669 1.00 91.44 79 ASP A C 1
ATOM 629 O O . ASP A 1 79 ? -33.299 1.197 15.296 1.00 91.44 79 ASP A O 1
ATOM 633 N N . CYS A 1 80 ? -32.042 -0.651 15.191 1.00 89.31 80 CYS A N 1
ATOM 634 C CA . CYS A 1 80 ? -32.413 -1.119 16.529 1.00 89.31 80 CYS A CA 1
ATOM 635 C C . CYS A 1 80 ? -31.994 -0.150 17.645 1.00 89.31 80 CYS A C 1
ATOM 637 O O . CYS A 1 80 ? -32.761 0.043 18.584 1.00 89.31 80 CYS A O 1
ATOM 639 N N . LEU A 1 81 ? -30.799 0.449 17.569 1.00 89.81 81 LEU A N 1
ATOM 640 C CA . LEU A 1 81 ? -30.363 1.455 18.547 1.00 89.81 81 LEU A CA 1
ATOM 641 C C . LEU A 1 81 ? -31.276 2.688 18.517 1.00 89.81 81 LEU A C 1
ATOM 643 O O . LEU A 1 81 ? -31.654 3.194 19.569 1.00 89.81 81 LEU A O 1
ATOM 647 N N . SER A 1 82 ? -31.657 3.146 17.322 1.00 89.62 82 SER A N 1
ATOM 648 C CA . SER A 1 82 ? -32.576 4.275 17.167 1.00 89.62 82 SER A CA 1
ATOM 649 C C . SER A 1 82 ? -33.943 3.983 17.778 1.00 89.62 82 SER A C 1
ATOM 651 O O . SER A 1 82 ? -34.500 4.858 18.431 1.00 89.62 82 SER A O 1
ATOM 653 N N . VAL A 1 83 ? -34.466 2.766 17.587 1.00 90.31 83 VAL A N 1
ATOM 654 C CA . VAL A 1 83 ? -35.739 2.342 18.188 1.00 90.31 83 VAL A CA 1
ATOM 655 C C . VAL A 1 83 ? -35.640 2.359 19.713 1.00 90.31 83 VAL A C 1
ATOM 657 O O . VAL A 1 83 ? -36.457 3.015 20.349 1.00 90.31 83 VAL A O 1
ATOM 660 N N . GLN A 1 84 ? -34.602 1.748 20.293 1.00 87.56 84 GLN A N 1
ATOM 661 C CA . GLN A 1 84 ? -34.420 1.681 21.751 1.00 87.56 84 GLN A CA 1
ATOM 662 C C . GLN A 1 84 ? -34.309 3.052 22.426 1.00 87.56 84 GLN A C 1
ATOM 664 O O . GLN A 1 84 ? -34.845 3.255 23.512 1.00 87.56 84 GLN A O 1
ATOM 669 N N . LEU A 1 85 ? -33.638 4.007 21.778 1.00 86.06 85 LEU A N 1
ATOM 670 C CA . LEU A 1 85 ? -33.517 5.375 22.291 1.00 86.06 85 LEU A CA 1
ATOM 671 C C . LEU A 1 85 ? -34.813 6.190 22.144 1.00 86.06 85 LEU A C 1
ATOM 673 O O . LEU A 1 85 ? -34.939 7.233 22.777 1.00 86.06 85 LEU A O 1
ATOM 677 N N . SER A 1 86 ? -35.751 5.741 21.302 1.00 86.38 86 SER A N 1
ATOM 678 C CA . SER A 1 86 ? -37.053 6.388 21.082 1.00 86.38 86 SER A CA 1
ATOM 679 C C . SER A 1 86 ? -38.202 5.788 21.903 1.00 86.38 86 SER A C 1
ATOM 681 O O . SER A 1 86 ? -39.314 6.311 21.853 1.00 86.38 86 SER A O 1
ATOM 683 N N . GLU A 1 87 ? -37.954 4.692 22.627 1.00 87.81 87 GLU A N 1
ATOM 684 C CA . GLU A 1 87 ? -38.917 4.079 23.550 1.00 87.81 87 GLU A CA 1
ATOM 685 C C . GLU A 1 87 ? -39.192 4.991 24.764 1.00 87.81 87 GLU A C 1
ATOM 687 O O . GLU A 1 87 ? -38.369 5.834 25.119 1.00 87.81 87 GLU A O 1
ATOM 692 N N . ASP A 1 88 ? -40.352 4.814 25.407 1.00 79.06 88 ASP A N 1
ATOM 693 C CA . ASP A 1 88 ? -40.737 5.521 26.637 1.00 79.06 88 ASP A CA 1
ATOM 694 C C . ASP A 1 88 ? -41.034 4.502 27.761 1.00 79.06 88 ASP A C 1
ATOM 696 O O . ASP A 1 88 ? -42.081 3.843 27.714 1.00 79.06 88 ASP A O 1
ATOM 700 N N . PRO A 1 89 ? -40.134 4.313 28.752 1.00 76.75 89 PRO A N 1
ATOM 701 C CA . PRO A 1 89 ? -38.836 4.978 28.920 1.00 76.75 89 PRO A CA 1
ATOM 702 C C . PRO A 1 89 ? -37.751 4.442 27.958 1.00 76.75 89 PRO A C 1
ATOM 704 O O . PRO A 1 89 ? -37.817 3.282 27.546 1.00 76.75 89 PRO A O 1
ATOM 707 N N . PRO A 1 90 ? -36.726 5.248 27.622 1.00 82.56 90 PRO A N 1
ATOM 708 C CA . PRO A 1 90 ? -35.671 4.853 26.690 1.00 82.56 90 PRO A CA 1
ATOM 709 C C . PRO A 1 90 ? -34.760 3.767 27.270 1.00 82.56 90 PRO A C 1
ATOM 711 O O . PRO A 1 90 ? -34.331 3.837 28.425 1.00 82.56 90 PRO A O 1
ATOM 714 N N . THR A 1 91 ? -34.394 2.796 26.432 1.00 85.94 91 THR A N 1
ATOM 715 C CA . THR A 1 91 ? -33.507 1.687 26.805 1.00 85.94 91 THR A CA 1
ATOM 716 C C . THR A 1 91 ? -32.072 1.957 26.334 1.00 85.94 91 THR A C 1
ATOM 718 O O . THR A 1 91 ? -31.816 2.103 25.139 1.00 85.94 91 THR A O 1
ATOM 721 N N . TYR A 1 92 ? -31.096 1.965 27.250 1.00 86.06 92 TYR A N 1
ATOM 722 C CA . TYR A 1 92 ? -29.697 2.326 26.941 1.00 86.06 92 TYR A CA 1
ATOM 723 C C . TYR A 1 92 ? -28.737 1.139 26.744 1.00 86.06 92 TYR A C 1
ATOM 725 O O . TYR A 1 92 ? -27.554 1.349 26.475 1.00 86.06 92 TYR A O 1
ATOM 733 N N . ASP A 1 93 ? -29.211 -0.108 26.814 1.00 86.94 93 ASP A N 1
ATOM 734 C CA . ASP A 1 93 ? -28.361 -1.313 26.803 1.00 86.94 93 ASP A CA 1
ATOM 735 C C . ASP A 1 93 ? -27.348 -1.366 25.647 1.00 86.94 93 ASP A C 1
ATOM 737 O O . ASP A 1 93 ? -26.182 -1.724 25.838 1.00 86.94 93 ASP A O 1
ATOM 741 N N . ARG A 1 94 ? -27.770 -1.023 24.421 1.00 88.56 94 ARG A N 1
ATOM 742 C CA . ARG A 1 94 ? -26.869 -1.004 23.254 1.00 88.56 94 ARG A CA 1
ATOM 743 C C . ARG A 1 94 ? -25.906 0.176 23.286 1.00 88.56 94 ARG A C 1
ATOM 745 O O . ARG A 1 94 ? -24.754 0.002 22.906 1.00 88.56 94 ARG A O 1
ATOM 752 N N . ALA A 1 95 ? -26.346 1.342 23.755 1.00 89.06 95 ALA A N 1
ATOM 753 C CA . ALA A 1 95 ? -25.482 2.512 23.890 1.00 89.06 95 ALA A CA 1
ATOM 754 C C . ALA A 1 95 ? -24.352 2.248 24.900 1.00 89.06 95 ALA A C 1
ATOM 756 O O . ALA A 1 95 ? -23.197 2.545 24.612 1.00 89.06 95 ALA A O 1
ATOM 757 N N . ILE A 1 96 ? -24.654 1.594 26.027 1.00 90.88 96 ILE A N 1
ATOM 758 C CA . ILE A 1 96 ? -23.655 1.216 27.040 1.00 90.88 96 ILE A CA 1
ATOM 759 C C . ILE A 1 96 ? -22.621 0.243 26.453 1.00 90.88 96 ILE A C 1
ATOM 761 O O . ILE A 1 96 ? -21.421 0.410 26.673 1.00 90.88 96 ILE A O 1
ATOM 765 N N . LYS A 1 97 ? -23.052 -0.734 25.642 1.00 91.50 97 LYS A N 1
ATOM 766 C CA . LYS A 1 97 ? -22.126 -1.638 24.933 1.00 91.50 97 LYS A CA 1
ATOM 767 C C . LYS A 1 97 ? -21.200 -0.885 23.978 1.00 91.50 97 LYS A C 1
ATOM 769 O O . LYS A 1 97 ? -19.999 -1.134 23.992 1.00 91.50 97 LYS A O 1
ATOM 774 N N . LEU A 1 98 ? -21.735 0.067 23.210 1.00 92.88 98 LEU A N 1
ATOM 775 C CA . LEU A 1 98 ? -20.935 0.908 22.314 1.00 92.88 98 LEU A CA 1
ATOM 776 C C . LEU A 1 98 ? -19.907 1.745 23.081 1.00 92.88 98 LEU A C 1
ATOM 778 O O . LEU A 1 98 ? -18.760 1.845 22.656 1.00 92.88 98 LEU A O 1
ATOM 782 N N . VAL A 1 99 ? -20.282 2.304 24.232 1.00 93.44 99 VAL A N 1
ATOM 783 C CA . VAL A 1 99 ? -19.341 3.014 25.113 1.00 93.44 99 VAL A CA 1
ATOM 784 C C . VAL A 1 99 ? -18.241 2.073 25.611 1.00 93.44 99 VAL A C 1
ATOM 786 O O . VAL A 1 99 ? -17.076 2.466 25.635 1.00 93.44 99 VAL A O 1
ATOM 789 N N . GLY A 1 100 ? -18.578 0.824 25.943 1.00 93.69 100 GLY A N 1
ATOM 790 C CA . GLY A 1 100 ? -17.600 -0.211 26.286 1.00 93.69 100 GLY A CA 1
ATOM 791 C C . GLY A 1 100 ? -16.614 -0.495 25.153 1.00 93.69 100 GLY A C 1
ATOM 792 O O . GLY A 1 100 ? -15.406 -0.500 25.374 1.00 93.69 100 GLY A O 1
ATOM 793 N N . GLU A 1 101 ? -17.097 -0.645 23.921 1.00 94.50 101 GLU A N 1
ATOM 794 C CA . GLU A 1 101 ? -16.232 -0.834 22.749 1.00 94.50 101 GLU A CA 1
ATOM 795 C C . GLU A 1 101 ? -15.329 0.381 22.482 1.00 94.50 101 GLU A C 1
ATOM 797 O O . GLU A 1 101 ? -14.148 0.225 22.154 1.00 94.50 101 GLU A O 1
ATOM 802 N N . ILE A 1 102 ? -15.854 1.598 22.663 1.00 94.94 102 ILE A N 1
ATOM 803 C CA . ILE A 1 102 ? -15.077 2.839 22.563 1.00 94.94 102 ILE A CA 1
ATOM 804 C C . ILE A 1 102 ? -13.995 2.873 23.644 1.00 94.94 102 ILE A C 1
ATOM 806 O O . ILE A 1 102 ? -12.840 3.160 23.328 1.00 94.94 102 ILE A O 1
ATOM 810 N N . LYS A 1 103 ? -14.334 2.541 24.896 1.00 94.81 103 LYS A N 1
ATOM 811 C CA . LYS A 1 103 ? -13.384 2.461 26.013 1.00 94.81 103 LYS A CA 1
ATOM 812 C C . LYS A 1 103 ? -12.232 1.522 25.679 1.00 94.81 103 LYS A C 1
ATOM 814 O O . LYS A 1 103 ? -11.078 1.944 25.734 1.00 94.81 103 LYS A O 1
ATOM 819 N N . GLU A 1 104 ? -12.532 0.287 25.285 1.00 95.25 104 GLU A N 1
ATOM 820 C CA . GLU A 1 104 ? -11.507 -0.701 24.933 1.00 95.25 104 GLU A CA 1
ATOM 821 C C . GLU A 1 104 ? -10.653 -0.237 23.747 1.00 95.25 104 GLU A C 1
ATOM 823 O O . GLU A 1 104 ? -9.426 -0.352 23.772 1.00 95.25 104 GLU A O 1
ATOM 828 N N . THR A 1 105 ? -11.274 0.380 22.738 1.00 93.50 105 THR A N 1
ATOM 829 C CA . THR A 1 105 ? -10.550 0.932 21.587 1.00 93.50 105 THR A CA 1
ATOM 830 C C . THR A 1 105 ? -9.592 2.051 22.007 1.00 93.50 105 THR A C 1
ATOM 832 O O . THR A 1 105 ? -8.416 2.011 21.646 1.00 93.50 105 THR A O 1
ATOM 835 N N . LEU A 1 106 ? -10.042 3.014 22.815 1.00 93.19 106 LEU A N 1
ATOM 836 C CA . LEU A 1 106 ? -9.191 4.099 23.315 1.00 93.19 106 LEU A CA 1
ATOM 837 C C . LEU A 1 106 ? -8.044 3.564 24.184 1.00 93.19 106 LEU A C 1
ATOM 839 O O . LEU A 1 106 ? -6.907 4.016 24.055 1.00 93.19 106 LEU A O 1
ATOM 843 N N . LEU A 1 107 ? -8.316 2.568 25.034 1.00 92.88 107 LEU A N 1
ATOM 844 C CA . LEU A 1 107 ? -7.299 1.908 25.855 1.00 92.88 107 LEU A CA 1
ATOM 845 C C . LEU A 1 107 ? -6.271 1.135 25.018 1.00 92.88 107 LEU A C 1
ATOM 847 O O . LEU A 1 107 ? -5.107 1.058 25.425 1.00 92.88 107 LEU A O 1
ATOM 851 N N . SER A 1 108 ? -6.672 0.593 23.865 1.00 91.38 108 SER A N 1
ATOM 852 C CA . SER A 1 108 ? -5.778 -0.119 22.942 1.00 91.38 108 SER A CA 1
ATOM 853 C C . SER A 1 108 ? -4.744 0.795 22.274 1.00 91.38 108 SER A C 1
ATOM 855 O O . SER A 1 108 ? -3.657 0.339 21.927 1.00 91.38 108 SER A O 1
ATOM 857 N N . PHE A 1 109 ? -5.035 2.096 22.153 1.00 89.75 109 PHE A N 1
ATOM 858 C CA . PHE A 1 109 ? -4.094 3.087 21.615 1.00 89.75 109 PHE A CA 1
ATOM 859 C C . PHE A 1 109 ? -3.017 3.500 22.625 1.00 89.75 109 PHE A C 1
ATOM 861 O O . PHE A 1 109 ? -2.006 4.102 22.260 1.00 89.75 109 PHE A O 1
ATOM 868 N N . LEU A 1 110 ? -3.214 3.197 23.909 1.00 87.88 110 LEU A N 1
ATOM 869 C CA . LEU A 1 110 ? -2.300 3.609 24.963 1.00 87.88 110 LEU A CA 1
ATOM 870 C C . LEU A 1 110 ? -1.136 2.631 25.124 1.00 87.88 110 LEU A C 1
ATOM 872 O O . LEU A 1 110 ? -1.317 1.463 25.471 1.00 87.88 110 LEU A O 1
ATOM 876 N N . LEU A 1 111 ? 0.081 3.163 25.016 1.00 83.06 111 LEU A N 1
ATOM 877 C CA . LEU A 1 111 ? 1.297 2.463 25.421 1.00 83.06 111 LEU A CA 1
ATOM 878 C C . LEU A 1 111 ? 1.277 2.157 26.934 1.00 83.06 111 LEU A C 1
ATOM 880 O O . LEU A 1 111 ? 0.668 2.906 27.707 1.00 83.06 111 LEU A O 1
ATOM 884 N N . PRO A 1 112 ? 1.998 1.118 27.400 1.00 80.38 112 PRO A N 1
ATOM 885 C CA . PRO A 1 112 ? 2.039 0.743 28.819 1.00 80.38 112 PRO A CA 1
ATOM 886 C C . PRO A 1 112 ? 2.427 1.886 29.774 1.00 80.38 112 PRO A C 1
ATOM 888 O O . PRO A 1 112 ? 1.981 1.910 30.917 1.00 80.38 112 PRO A O 1
ATOM 891 N N . GLY A 1 113 ? 3.216 2.862 29.308 1.00 82.62 113 GLY A N 1
ATOM 892 C CA . GLY A 1 113 ? 3.634 4.024 30.101 1.00 82.62 113 GLY A CA 1
ATOM 893 C C . GLY A 1 113 ? 2.557 5.098 30.325 1.00 82.62 113 GLY A C 1
ATOM 894 O O . GLY A 1 113 ? 2.748 5.974 31.164 1.00 82.62 113 GLY A O 1
ATOM 895 N N . HIS A 1 114 ? 1.421 5.061 29.621 1.00 87.25 114 HIS A N 1
ATOM 896 C CA . HIS A 1 114 ? 0.375 6.097 29.692 1.00 87.25 114 HIS A CA 1
ATOM 897 C C . HIS A 1 114 ? -0.626 5.859 30.840 1.00 87.25 114 HIS A C 1
ATOM 899 O O . HIS A 1 114 ? -1.844 5.890 30.644 1.00 87.25 114 HIS A O 1
ATOM 905 N N . THR A 1 115 ? -0.132 5.627 32.057 1.00 90.00 115 THR A N 1
ATOM 906 C CA . THR A 1 115 ? -0.962 5.275 33.226 1.00 90.00 115 THR A CA 1
ATOM 907 C C . THR A 1 115 ? -1.984 6.353 33.588 1.00 90.00 115 THR A C 1
ATOM 909 O O . THR A 1 115 ? -3.129 6.028 33.887 1.00 90.00 115 THR A O 1
ATOM 912 N N . ARG A 1 116 ? -1.627 7.642 33.486 1.00 91.81 116 ARG A N 1
ATOM 913 C CA . ARG A 1 116 ? -2.551 8.753 33.781 1.00 91.81 116 ARG A CA 1
ATOM 914 C C . ARG A 1 116 ? -3.775 8.763 32.861 1.00 91.81 116 ARG A C 1
ATOM 916 O O . ARG A 1 116 ? -4.895 8.857 33.346 1.00 91.81 116 ARG A O 1
ATOM 923 N N . LEU A 1 117 ? -3.555 8.663 31.547 1.00 90.88 117 LEU A N 1
ATOM 924 C CA . LEU A 1 117 ? -4.638 8.647 30.556 1.00 90.88 117 LEU A CA 1
ATOM 925 C C . LEU A 1 117 ? -5.489 7.383 30.695 1.00 90.88 117 LEU A C 1
ATOM 927 O O . LEU A 1 117 ? -6.712 7.460 30.651 1.00 90.88 117 LEU A O 1
ATOM 931 N N . ARG A 1 118 ? -4.849 6.233 30.940 1.00 93.06 118 ARG A N 1
ATOM 932 C CA . ARG A 1 118 ? -5.538 4.963 31.194 1.00 93.06 118 ARG A CA 1
ATOM 933 C C . ARG A 1 118 ? -6.490 5.069 32.385 1.00 93.06 118 ARG A C 1
ATOM 935 O O . ARG A 1 118 ? -7.642 4.658 32.268 1.00 93.06 118 ARG A O 1
ATOM 942 N N . ASN A 1 119 ? -6.032 5.651 33.492 1.00 93.12 119 ASN A N 1
ATOM 943 C CA . ASN A 1 119 ? -6.861 5.849 34.679 1.00 93.12 119 ASN A CA 1
ATOM 944 C C . ASN A 1 119 ? -8.029 6.796 34.387 1.00 93.12 119 ASN A C 1
ATOM 946 O O . ASN A 1 119 ? -9.164 6.447 34.678 1.00 93.12 119 ASN A O 1
ATOM 950 N N . GLN A 1 120 ? -7.771 7.927 33.721 1.00 93.25 120 GLN A N 1
ATOM 951 C CA . GLN A 1 120 ? -8.808 8.898 33.359 1.00 93.25 120 GLN A CA 1
ATOM 952 C C . GLN A 1 120 ? -9.910 8.284 32.476 1.00 93.25 120 GLN A C 1
ATOM 954 O O . GLN A 1 120 ? -11.090 8.515 32.715 1.00 93.25 120 GLN A O 1
ATOM 959 N N . ILE A 1 121 ? -9.540 7.484 31.469 1.00 93.25 121 ILE A N 1
ATOM 960 C CA . ILE A 1 121 ? -10.508 6.770 30.618 1.00 93.25 121 ILE A CA 1
ATOM 961 C C . ILE A 1 121 ? -11.294 5.746 31.439 1.00 93.25 121 ILE A C 1
ATOM 963 O O . ILE A 1 121 ? -12.499 5.613 31.261 1.00 93.25 121 ILE A O 1
ATOM 967 N N . THR A 1 122 ? -10.619 5.013 32.325 1.00 93.69 122 THR A N 1
ATOM 968 C CA . THR A 1 122 ? -11.247 3.944 33.113 1.00 93.69 122 THR A CA 1
ATOM 969 C C . THR A 1 122 ? -12.246 4.489 34.128 1.00 93.69 122 THR A C 1
ATOM 971 O O . THR A 1 122 ? -13.288 3.869 34.308 1.00 93.69 122 THR A O 1
ATOM 974 N N . GLU A 1 123 ? -11.931 5.631 34.742 1.00 92.94 123 GLU A N 1
ATOM 975 C CA . GLU A 1 123 ? -12.754 6.313 35.744 1.00 92.94 123 GLU A CA 1
ATOM 976 C C . GLU A 1 123 ? -13.993 6.972 35.126 1.00 92.94 123 GLU A C 1
ATOM 978 O O . GLU A 1 123 ? -15.092 6.810 35.642 1.00 92.94 123 GLU A O 1
ATOM 983 N N . VAL A 1 124 ? -13.839 7.686 34.003 1.00 91.56 124 VAL A N 1
ATOM 984 C CA . VAL A 1 124 ? -14.968 8.384 33.363 1.00 91.56 124 VAL A CA 1
ATOM 985 C C . VAL A 1 124 ? -15.854 7.426 32.562 1.00 91.56 124 VAL A C 1
ATOM 987 O O . VAL A 1 124 ? -17.070 7.583 32.547 1.00 91.56 124 VAL A O 1
ATOM 990 N N . LEU A 1 125 ? -15.270 6.423 31.896 1.00 93.00 125 LEU A N 1
ATOM 991 C CA . LEU A 1 125 ? -16.013 5.395 31.156 1.00 93.00 125 LEU A CA 1
ATOM 992 C C . LEU A 1 125 ? -16.233 4.145 32.025 1.00 93.00 125 LEU A C 1
ATOM 994 O O . LEU A 1 125 ? -15.905 3.026 31.616 1.00 93.00 125 LEU A O 1
ATOM 998 N N . ASP A 1 126 ? -16.739 4.316 33.244 1.00 94.00 126 ASP A N 1
ATOM 999 C CA . ASP A 1 126 ? -17.142 3.198 34.101 1.00 94.00 126 ASP A CA 1
ATOM 1000 C C . ASP A 1 126 ? -18.528 2.687 33.674 1.00 94.00 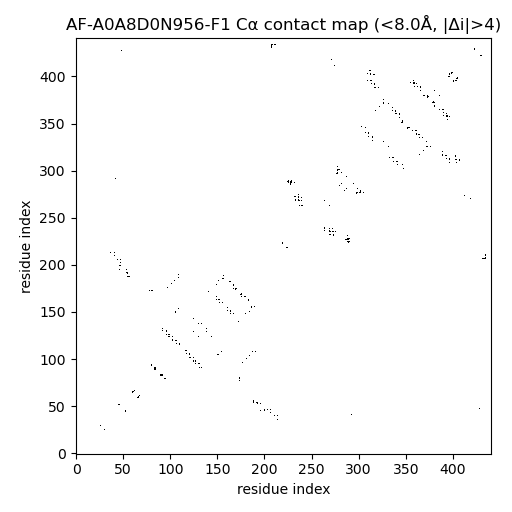126 ASP A C 1
ATOM 1002 O O . ASP A 1 126 ? -19.535 3.381 33.797 1.00 94.00 126 ASP A O 1
ATOM 1006 N N . LEU A 1 127 ? -18.576 1.466 33.134 1.00 92.00 127 LEU A N 1
ATOM 1007 C CA . LEU A 1 127 ? -19.805 0.889 32.588 1.00 92.00 127 LEU A CA 1
ATOM 1008 C C . LEU A 1 127 ? -20.843 0.591 33.671 1.00 92.00 127 LEU A C 1
ATOM 1010 O O . LEU A 1 127 ? -22.037 0.684 33.386 1.00 92.00 127 LEU A O 1
ATOM 1014 N N . ASP A 1 128 ? -20.411 0.257 34.889 1.00 92.00 128 ASP A N 1
ATOM 1015 C CA . ASP A 1 128 ? -21.324 -0.031 35.993 1.00 92.00 128 ASP A CA 1
ATOM 1016 C C . ASP A 1 128 ? -21.974 1.264 36.484 1.00 92.00 128 ASP A C 1
ATOM 1018 O O . ASP A 1 128 ? -23.191 1.311 36.677 1.00 92.00 128 ASP A O 1
ATOM 1022 N N . LEU A 1 129 ? -21.188 2.341 36.596 1.00 92.00 129 LEU A N 1
ATOM 1023 C CA . LEU A 1 129 ? -21.700 3.665 36.946 1.00 92.00 129 LEU A CA 1
ATOM 1024 C C . LEU A 1 129 ? -22.637 4.214 35.862 1.00 92.00 129 LEU A C 1
ATOM 1026 O O . LEU A 1 129 ? -23.754 4.620 36.168 1.00 92.00 129 LEU A O 1
ATOM 1030 N N . ILE A 1 130 ? -22.232 4.155 34.591 1.00 91.88 130 ILE A N 1
ATOM 1031 C CA . ILE A 1 130 ? -23.051 4.616 33.457 1.00 91.88 130 ILE A CA 1
ATOM 1032 C C . ILE A 1 130 ? -24.379 3.853 33.398 1.00 91.88 130 ILE A C 1
ATOM 1034 O O . ILE A 1 130 ? -25.427 4.437 33.117 1.00 91.88 130 ILE A O 1
ATOM 1038 N N . LYS A 1 131 ? -24.361 2.546 33.684 1.00 90.94 131 LYS A N 1
ATOM 1039 C CA . LYS A 1 131 ? -25.580 1.739 33.754 1.00 90.94 131 LYS A CA 1
ATOM 1040 C C . LYS A 1 131 ? -26.494 2.193 34.894 1.00 90.94 131 LYS A C 1
ATOM 1042 O O . LYS A 1 131 ? -27.692 2.347 34.675 1.00 90.94 131 LYS A O 1
ATOM 1047 N N . GLN A 1 132 ? -25.941 2.458 36.078 1.00 90.62 132 GLN A N 1
ATOM 1048 C CA . GLN A 1 132 ? -26.708 2.989 37.210 1.00 90.62 132 GLN A CA 1
ATOM 1049 C C . GLN A 1 132 ? -27.305 4.368 36.905 1.00 90.62 132 GLN A C 1
ATOM 1051 O O . GLN A 1 132 ? -28.459 4.634 37.243 1.00 90.62 132 GLN A O 1
ATOM 1056 N N . GLU A 1 133 ? -26.555 5.253 36.250 1.00 89.44 133 GLU A N 1
ATOM 1057 C CA . GLU A 1 133 ? -27.053 6.565 35.828 1.00 89.44 133 GLU A CA 1
ATOM 1058 C C . GLU A 1 133 ? -28.187 6.437 34.802 1.00 89.44 133 GLU A C 1
ATOM 1060 O O . GLU A 1 133 ? -29.165 7.183 34.870 1.00 89.44 133 GLU A O 1
ATOM 1065 N N . ALA A 1 134 ? -28.095 5.468 33.887 1.00 87.94 134 ALA A N 1
ATOM 1066 C CA . ALA A 1 134 ? -29.128 5.189 32.894 1.00 87.94 134 ALA A CA 1
ATOM 1067 C C . ALA A 1 134 ? -30.433 4.690 33.536 1.00 87.94 134 ALA A C 1
ATOM 1069 O O . ALA A 1 134 ? -31.504 5.208 33.221 1.00 87.94 134 ALA A O 1
ATOM 1070 N N . GLU A 1 135 ? -30.348 3.734 34.467 1.00 87.62 135 GLU A N 1
ATOM 1071 C CA . GLU A 1 135 ? -31.507 3.167 35.180 1.00 87.62 135 GLU A CA 1
ATOM 1072 C C . GLU A 1 135 ? -32.251 4.218 36.023 1.00 87.62 135 GLU A C 1
ATOM 1074 O O . GLU A 1 135 ? -33.470 4.147 36.173 1.00 87.62 135 GLU A O 1
ATOM 1079 N N . ASN A 1 136 ? -31.532 5.227 36.525 1.00 86.88 136 ASN A N 1
ATOM 1080 C CA . ASN A 1 136 ? -32.096 6.329 37.309 1.00 86.88 136 ASN A CA 1
ATOM 1081 C C . ASN A 1 136 ? -32.481 7.563 36.467 1.00 86.88 136 ASN A C 1
ATOM 1083 O O . ASN A 1 136 ? -32.876 8.584 37.033 1.00 86.88 136 ASN A O 1
ATOM 1087 N N . GLY A 1 137 ? -32.352 7.506 35.135 1.00 82.25 137 GLY A N 1
ATOM 1088 C CA . GLY A 1 137 ? -32.670 8.624 34.236 1.00 82.25 137 GLY A CA 1
ATOM 1089 C C . GLY A 1 137 ? -31.741 9.840 34.369 1.00 82.25 137 GLY A C 1
ATOM 1090 O O . GLY A 1 137 ? -32.121 10.944 33.985 1.00 82.25 137 GLY A O 1
ATOM 1091 N N . ALA A 1 138 ? -30.540 9.654 34.923 1.00 87.00 138 ALA A N 1
ATOM 1092 C CA . ALA A 1 138 ? -29.547 10.702 35.167 1.00 87.00 138 ALA A CA 1
ATOM 1093 C C . ALA A 1 138 ? -28.418 10.743 34.116 1.00 87.00 138 ALA A C 1
ATOM 1095 O O . ALA A 1 138 ? -27.588 11.653 34.152 1.00 87.00 138 ALA A O 1
ATOM 1096 N N . LEU A 1 139 ? -28.375 9.775 33.191 1.00 86.69 139 LEU A N 1
ATOM 1097 C CA . LEU A 1 139 ? -27.314 9.659 32.190 1.00 86.69 139 LEU A CA 1
ATOM 1098 C C . LEU A 1 139 ? -27.314 10.833 31.198 1.00 86.69 139 LEU A C 1
ATOM 1100 O O . LEU A 1 139 ? -28.276 11.048 30.461 1.00 86.69 139 LEU A O 1
ATOM 1104 N N . ASP A 1 140 ? -26.180 11.530 31.106 1.00 86.19 140 ASP A N 1
ATOM 1105 C CA . ASP A 1 140 ? -25.944 12.599 30.132 1.00 86.19 140 ASP A CA 1
ATOM 1106 C C . ASP A 1 140 ? -25.010 12.125 29.007 1.00 86.19 140 ASP A C 1
ATOM 1108 O O . ASP A 1 140 ? -23.780 12.197 29.095 1.00 86.19 140 ASP A O 1
ATOM 1112 N N . ILE A 1 141 ? -25.612 11.647 27.915 1.00 85.00 141 ILE A N 1
ATOM 1113 C CA . ILE A 1 141 ? -24.884 11.146 26.737 1.00 85.00 141 ILE A CA 1
ATOM 1114 C C . ILE A 1 141 ? -24.040 12.249 26.083 1.00 85.00 141 ILE A C 1
ATOM 1116 O O . ILE A 1 141 ? -22.982 11.953 25.525 1.00 85.00 141 ILE A O 1
ATOM 1120 N N . SER A 1 142 ? -24.461 13.515 26.169 1.00 86.88 142 SER A N 1
ATOM 1121 C CA . SER A 1 142 ? -23.735 14.627 25.542 1.00 86.88 142 SER A CA 1
ATOM 1122 C C . SER A 1 142 ? -22.396 14.857 26.238 1.00 86.88 142 SER A C 1
ATOM 1124 O O . SER A 1 142 ? -21.365 14.928 25.571 1.00 86.88 142 SER A O 1
ATOM 1126 N N . LYS A 1 143 ? -22.380 14.869 27.578 1.00 89.69 143 LYS A N 1
ATOM 1127 C CA . LYS A 1 143 ? -21.132 14.972 28.357 1.00 89.69 143 LYS A CA 1
ATOM 1128 C C . LYS A 1 143 ? -20.192 13.796 28.111 1.00 89.69 143 LYS A C 1
ATOM 1130 O O . LYS A 1 143 ? -18.982 13.984 27.981 1.00 89.69 143 LYS A O 1
ATOM 1135 N N . LEU A 1 144 ? -20.744 12.586 28.023 1.00 91.31 144 LEU A N 1
ATOM 1136 C CA . LEU A 1 144 ? -19.963 11.386 27.731 1.00 91.31 144 LEU A CA 1
ATOM 1137 C C . LEU A 1 144 ? -19.315 11.468 26.342 1.00 91.31 144 LEU A C 1
ATOM 1139 O O . LEU A 1 144 ? -18.127 11.182 26.185 1.00 91.31 144 LEU A O 1
ATOM 1143 N N . ALA A 1 145 ? -20.079 11.910 25.342 1.00 91.56 145 ALA A N 1
ATOM 1144 C CA . ALA A 1 145 ? -19.584 12.115 23.990 1.00 91.56 145 ALA A CA 1
ATOM 1145 C C . ALA A 1 145 ? -18.512 13.213 23.927 1.00 91.56 145 ALA A C 1
ATOM 1147 O O . ALA A 1 145 ? -17.481 13.011 23.289 1.00 91.56 145 ALA A O 1
ATOM 1148 N N . GLU A 1 146 ? -18.692 14.337 24.627 1.00 92.81 146 GLU A N 1
ATOM 1149 C CA . GLU A 1 146 ? -17.681 15.400 24.719 1.00 92.81 146 GLU A CA 1
ATOM 1150 C C . GLU A 1 146 ? -16.357 14.885 25.296 1.00 92.81 146 GLU A C 1
ATOM 1152 O O . GLU A 1 146 ? -15.289 15.197 24.759 1.00 92.81 146 GLU A O 1
ATOM 1157 N N . PHE A 1 147 ? -16.413 14.053 26.342 1.00 94.25 147 PHE A N 1
ATOM 1158 C CA . PHE A 1 147 ? -15.225 13.414 26.904 1.00 94.25 147 PHE A CA 1
ATOM 1159 C C . PHE A 1 147 ? -14.548 12.477 25.897 1.00 94.25 147 PHE A C 1
ATOM 1161 O O . PHE A 1 147 ? -13.333 12.563 25.702 1.00 94.25 147 PHE A O 1
ATOM 1168 N N . ILE A 1 148 ? -15.320 11.616 25.223 1.00 94.44 148 ILE A N 1
ATOM 1169 C CA . ILE A 1 148 ? -14.807 10.690 24.203 1.00 94.44 148 ILE A CA 1
ATOM 1170 C C . ILE A 1 148 ? -14.132 11.465 23.065 1.00 94.44 148 ILE A C 1
ATOM 1172 O O . ILE A 1 148 ? -12.987 11.172 22.728 1.00 94.44 148 ILE A O 1
ATOM 1176 N N . ILE A 1 149 ? -14.793 12.489 22.517 1.00 94.19 149 ILE A N 1
ATOM 1177 C CA . ILE A 1 149 ? -14.252 13.334 21.441 1.00 94.19 149 ILE A CA 1
ATOM 1178 C C . ILE A 1 149 ? -12.988 14.063 21.915 1.00 94.19 149 ILE A C 1
ATOM 1180 O O . ILE A 1 149 ? -12.012 14.155 21.169 1.00 94.19 149 ILE A O 1
ATOM 1184 N N . GLY A 1 150 ? -12.968 14.557 23.156 1.00 93.50 150 GLY A N 1
ATOM 1185 C CA . GLY A 1 150 ? -11.786 15.179 23.755 1.00 93.50 150 GLY A CA 1
ATOM 1186 C C . GLY A 1 150 ? -10.606 14.211 23.881 1.00 93.50 150 GLY A C 1
ATOM 1187 O O . GLY A 1 150 ? -9.470 14.566 23.554 1.00 93.50 150 GLY A O 1
ATOM 1188 N N . MET A 1 151 ? -10.871 12.968 24.289 1.00 93.56 151 MET A N 1
ATOM 1189 C CA . MET A 1 151 ? -9.853 11.921 24.370 1.00 93.56 151 MET A CA 1
ATOM 1190 C C . MET A 1 151 ? -9.352 11.520 22.978 1.00 93.56 151 MET A C 1
ATOM 1192 O O . MET A 1 151 ? -8.144 11.417 22.770 1.00 93.56 151 MET A O 1
ATOM 1196 N N . MET A 1 152 ? -10.253 11.378 22.001 1.00 93.50 152 MET A N 1
ATOM 1197 C CA . MET A 1 152 ? -9.895 11.127 20.602 1.00 93.50 152 MET A CA 1
ATOM 1198 C C . MET A 1 152 ? -8.995 12.234 20.054 1.00 93.50 152 MET A C 1
ATOM 1200 O O . MET A 1 152 ? -7.951 11.921 19.497 1.00 93.50 152 MET A O 1
ATOM 1204 N N . GLY A 1 153 ? -9.334 13.503 20.299 1.00 91.88 153 GLY A N 1
ATOM 1205 C CA . GLY A 1 153 ? -8.514 14.654 19.906 1.00 91.88 153 GLY A CA 1
ATOM 1206 C C . GLY A 1 153 ? -7.134 14.699 20.568 1.00 91.88 153 GLY A C 1
ATOM 1207 O O . GLY A 1 153 ? -6.212 15.300 20.033 1.00 91.88 153 GLY A O 1
ATOM 1208 N N . THR A 1 154 ? -6.969 14.053 21.725 1.00 90.19 154 THR A N 1
ATOM 1209 C CA . THR A 1 154 ? -5.668 13.951 22.407 1.00 90.19 154 THR A CA 1
ATOM 1210 C C . THR A 1 154 ? -4.811 12.809 21.847 1.00 90.19 154 THR A C 1
ATOM 1212 O O . THR A 1 154 ? -3.585 12.873 21.909 1.00 90.19 154 THR A O 1
ATOM 1215 N N . LEU A 1 155 ? -5.444 11.749 21.331 1.00 88.00 155 LEU A N 1
ATOM 1216 C CA . LEU A 1 155 ? -4.776 10.528 20.865 1.00 88.00 155 LEU A CA 1
ATOM 1217 C C . LEU A 1 155 ? -4.601 10.460 19.341 1.00 88.00 155 LEU A C 1
ATOM 1219 O O . LEU A 1 155 ? -3.821 9.638 18.862 1.00 88.00 155 LEU A O 1
ATOM 1223 N N . CYS A 1 156 ? -5.334 11.264 18.570 1.00 87.81 156 CYS A N 1
ATOM 1224 C CA . CYS A 1 156 ? -5.292 11.215 17.115 1.00 87.81 156 CYS A CA 1
ATOM 1225 C C . CYS A 1 156 ? -4.038 11.875 16.530 1.00 87.81 156 CYS A C 1
ATOM 1227 O O . CYS A 1 156 ? -3.374 12.705 17.149 1.00 87.81 156 CYS A O 1
ATOM 1229 N N . ALA A 1 157 ? -3.715 11.498 15.292 1.00 87.62 157 ALA A N 1
ATOM 1230 C CA . ALA A 1 157 ? -2.707 12.198 14.510 1.00 87.62 157 ALA A CA 1
ATOM 1231 C C . ALA A 1 157 ? -3.247 13.568 14.042 1.00 87.62 157 ALA A C 1
ATOM 1233 O O . ALA A 1 157 ? -4.436 13.650 13.731 1.00 87.62 157 ALA A O 1
ATOM 1234 N N . PRO A 1 158 ? -2.394 14.599 13.861 1.00 89.12 158 PRO A N 1
ATOM 1235 C CA . PRO A 1 158 ? -2.833 15.951 13.477 1.00 89.12 158 PRO A CA 1
ATOM 1236 C C . PRO A 1 158 ? -3.668 16.020 12.190 1.00 89.12 158 PRO A C 1
ATOM 1238 O O . PRO A 1 158 ? -4.486 16.913 12.007 1.00 89.12 158 PRO A O 1
ATOM 1241 N N . VAL A 1 159 ? -3.477 15.061 11.278 1.00 88.81 159 VAL A N 1
ATOM 1242 C CA . VAL A 1 159 ? -4.258 14.956 10.035 1.00 88.81 159 VAL A CA 1
ATOM 1243 C C . VAL A 1 159 ? -5.749 14.696 10.283 1.00 88.81 159 VAL A C 1
ATOM 1245 O O . VAL A 1 159 ? -6.549 14.957 9.396 1.00 88.81 159 VAL A O 1
ATOM 1248 N N . ARG A 1 160 ? -6.117 14.197 11.471 1.00 92.06 160 ARG A N 1
ATOM 1249 C CA . ARG A 1 160 ? -7.489 13.837 11.861 1.00 92.06 160 ARG A CA 1
ATOM 1250 C C . ARG A 1 160 ? -8.198 14.896 12.696 1.00 92.06 160 ARG A C 1
ATOM 1252 O O . ARG A 1 160 ? -9.361 14.705 13.051 1.00 92.06 160 ARG A O 1
ATOM 1259 N N . ASP A 1 161 ? -7.524 15.997 13.020 1.00 90.88 161 ASP A N 1
ATOM 1260 C CA . ASP A 1 161 ? -8.079 17.040 13.885 1.00 90.88 161 ASP A CA 1
ATOM 1261 C C . ASP A 1 161 ? -9.365 17.638 13.294 1.00 90.88 161 ASP A C 1
ATOM 1263 O O . ASP A 1 161 ? -10.297 17.970 14.029 1.00 90.88 161 ASP A O 1
ATOM 1267 N N . GLU A 1 162 ? -9.455 17.742 11.965 1.00 92.25 162 GLU A N 1
ATOM 1268 C CA . GLU A 1 162 ? -10.646 18.248 11.278 1.00 92.25 162 GLU A CA 1
ATOM 1269 C C . GLU A 1 162 ? -11.827 17.273 11.365 1.00 92.25 162 GLU A C 1
ATOM 1271 O O . GLU A 1 162 ? -12.964 17.688 11.591 1.00 92.25 162 GLU A O 1
ATOM 1276 N N . GLU A 1 163 ? -11.589 15.969 11.242 1.00 92.25 163 GLU A N 1
ATOM 1277 C CA . GLU A 1 163 ? -12.613 14.941 11.423 1.00 92.25 163 GLU A CA 1
ATOM 1278 C C . GLU A 1 163 ? -13.115 14.893 12.867 1.00 92.25 163 GLU A C 1
ATOM 1280 O O . GLU A 1 163 ? -14.323 14.806 13.080 1.00 92.25 163 GLU A O 1
ATOM 1285 N N . VAL A 1 164 ? -12.224 15.028 13.854 1.00 92.81 164 VAL A N 1
ATOM 1286 C CA . VAL A 1 164 ? -12.606 15.095 15.275 1.00 92.81 164 VAL A CA 1
ATOM 1287 C C . VAL A 1 164 ? -13.422 16.357 15.571 1.00 92.81 164 VAL A C 1
ATOM 1289 O O . VAL A 1 164 ? -14.384 16.296 16.339 1.00 92.81 164 VAL A O 1
ATOM 1292 N N . LYS A 1 165 ? -13.106 17.500 14.944 1.00 91.88 165 LYS A N 1
ATOM 1293 C CA . LYS A 1 165 ? -13.915 18.725 15.074 1.00 91.88 165 LYS A CA 1
ATOM 1294 C C . LYS A 1 165 ? -15.337 18.528 14.554 1.00 91.88 165 LYS A C 1
ATOM 1296 O O . LYS A 1 165 ? -16.269 18.898 15.260 1.00 91.88 165 LYS A O 1
ATOM 1301 N N . LYS A 1 166 ? -15.508 17.882 13.393 1.00 93.12 166 LYS A N 1
ATOM 1302 C CA . LYS A 1 166 ? -16.836 17.596 12.811 1.00 93.12 166 LYS A CA 1
ATOM 1303 C C . LYS A 1 166 ? -17.726 16.761 13.734 1.00 93.12 166 LYS A C 1
ATOM 1305 O O . LYS A 1 166 ? -18.943 16.900 13.675 1.00 93.12 166 LYS A O 1
ATOM 1310 N N . LEU A 1 167 ? -17.150 15.923 14.605 1.00 92.56 167 LEU A N 1
ATOM 1311 C CA . LEU A 1 167 ? -17.925 15.154 15.590 1.00 92.56 167 LEU A CA 1
ATOM 1312 C C . LEU A 1 167 ? -18.673 16.060 16.577 1.00 92.56 167 LEU A C 1
ATOM 1314 O O . LEU A 1 167 ? -19.759 15.699 17.017 1.00 92.56 167 LEU A O 1
ATOM 1318 N N . LYS A 1 168 ? -18.129 17.242 16.897 1.00 89.56 168 LYS A N 1
ATOM 1319 C CA . LYS A 1 168 ? -18.751 18.192 17.836 1.00 89.56 168 LYS A CA 1
ATOM 1320 C C . LYS A 1 168 ? -20.011 18.854 17.276 1.00 89.56 168 LYS A C 1
ATOM 1322 O O . LYS A 1 168 ? -20.836 19.332 18.047 1.00 89.56 168 LYS A O 1
ATOM 1327 N N . ASP A 1 169 ? -20.165 18.871 15.953 1.00 91.31 169 ASP A N 1
ATOM 1328 C CA . ASP A 1 169 ? -21.311 19.493 15.285 1.00 91.31 169 ASP A CA 1
ATOM 1329 C C . ASP A 1 169 ? -22.537 18.559 15.227 1.00 91.31 169 ASP A C 1
ATOM 1331 O O . ASP A 1 169 ? -23.656 19.004 14.952 1.00 91.31 169 ASP A O 1
ATOM 1335 N N . ILE A 1 170 ? -22.351 17.260 15.495 1.00 91.56 170 ILE A N 1
ATOM 1336 C CA . ILE A 1 170 ? -23.406 16.246 15.411 1.00 91.56 170 ILE A CA 1
ATOM 1337 C C . ILE A 1 170 ? -24.187 16.199 16.727 1.00 91.56 170 ILE A C 1
ATOM 1339 O O . ILE A 1 170 ? -23.671 15.781 17.758 1.00 91.56 170 ILE A O 1
ATOM 1343 N N . LYS A 1 171 ? -25.464 16.592 16.676 1.00 87.38 171 LYS A N 1
ATOM 1344 C CA . LYS A 1 171 ? -26.348 16.643 17.857 1.00 87.38 171 LYS A CA 1
ATOM 1345 C C . LYS A 1 171 ? -27.138 15.359 18.105 1.00 87.38 171 LYS A C 1
ATOM 1347 O O . LYS A 1 171 ? -27.587 15.117 19.219 1.00 87.38 171 LYS A O 1
ATOM 1352 N N . GLU A 1 172 ? -27.352 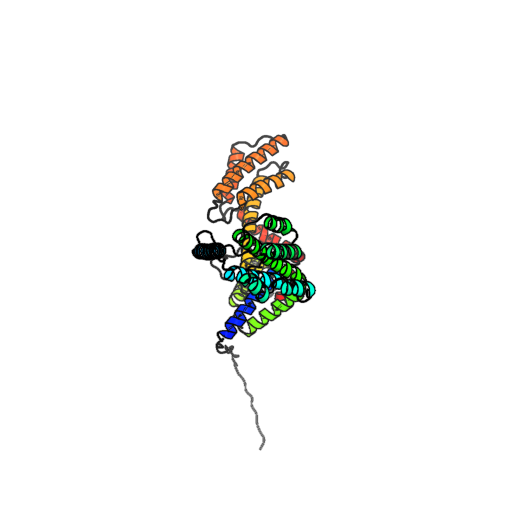14.557 17.066 1.00 89.50 172 GLU A N 1
ATOM 1353 C CA . GLU A 1 172 ? -28.116 13.315 17.167 1.00 89.50 172 GLU A CA 1
ATOM 1354 C C . GLU A 1 172 ? -27.227 12.164 17.659 1.00 89.50 172 GLU A C 1
ATOM 1356 O O . GLU A 1 172 ? -26.147 11.929 17.117 1.00 89.50 172 GLU A O 1
ATOM 1361 N N . ILE A 1 173 ? -27.707 11.396 18.643 1.00 87.62 173 ILE A N 1
ATOM 1362 C CA . ILE A 1 173 ? -26.928 10.352 19.332 1.00 87.62 173 ILE A CA 1
ATOM 1363 C C . ILE A 1 173 ? -26.464 9.243 18.372 1.00 87.62 173 ILE A C 1
ATOM 1365 O O . ILE A 1 173 ? -25.293 8.864 18.371 1.00 87.62 173 ILE A O 1
ATOM 1369 N N . VAL A 1 174 ? -27.365 8.711 17.539 1.00 90.25 174 VAL A N 1
ATOM 1370 C CA . VAL A 1 174 ? -27.044 7.588 16.638 1.00 90.25 174 VAL A CA 1
ATOM 1371 C C . VAL A 1 174 ? -26.048 8.000 15.540 1.00 90.25 174 VAL A C 1
ATOM 1373 O O . VAL A 1 174 ? -25.038 7.307 15.377 1.00 90.25 174 VAL A O 1
ATOM 1376 N N . PRO A 1 175 ? -26.248 9.116 14.806 1.00 92.38 175 PRO A N 1
ATOM 1377 C CA . PRO A 1 175 ? -25.237 9.639 13.887 1.00 92.38 175 PRO A CA 1
ATOM 1378 C C . PRO A 1 175 ? -23.904 9.960 14.564 1.00 92.38 175 PRO A C 1
ATOM 1380 O O . PRO A 1 175 ? -22.857 9.713 13.966 1.00 92.38 175 PRO A O 1
ATOM 1383 N N . LEU A 1 176 ? -23.925 10.452 15.807 1.00 93.38 176 LEU A N 1
ATOM 1384 C CA . LEU A 1 176 ? -22.713 10.757 16.560 1.00 93.38 176 LEU A CA 1
ATOM 1385 C C . LEU A 1 176 ? -21.894 9.495 16.842 1.00 93.38 176 LEU A C 1
ATOM 1387 O O . LEU A 1 176 ? -20.712 9.457 16.507 1.00 93.38 176 LEU A O 1
ATOM 1391 N N . PHE A 1 177 ? -22.514 8.434 17.372 1.00 92.75 177 PHE A N 1
ATOM 1392 C CA . PHE A 1 177 ? -21.824 7.156 17.576 1.00 92.75 177 PHE A CA 1
ATOM 1393 C C . PHE A 1 177 ? -21.271 6.595 16.262 1.00 92.75 177 PHE A C 1
ATOM 1395 O O . PHE A 1 177 ? -20.105 6.209 16.211 1.00 92.75 177 PHE A O 1
ATOM 1402 N N . ARG A 1 178 ? -22.057 6.611 15.175 1.00 92.62 178 ARG A N 1
ATOM 1403 C CA . ARG A 1 178 ? -21.585 6.179 13.845 1.00 92.62 178 ARG A CA 1
ATOM 1404 C C . ARG A 1 178 ? -20.325 6.931 13.413 1.00 92.62 178 ARG A C 1
ATOM 1406 O O . ARG A 1 178 ? -19.363 6.311 12.961 1.00 92.62 178 ARG A O 1
ATOM 1413 N N . ALA A 1 179 ? -20.326 8.252 13.564 1.00 94.00 179 ALA A N 1
ATOM 1414 C CA . ALA A 1 179 ? -19.194 9.087 13.192 1.00 94.00 179 ALA A CA 1
ATOM 1415 C C . ALA A 1 179 ? -17.977 8.846 14.106 1.00 94.00 179 ALA A C 1
ATOM 1417 O O . ALA A 1 179 ? -16.860 8.739 13.604 1.00 94.00 179 ALA A O 1
ATOM 1418 N N . ILE A 1 180 ? -18.186 8.667 15.416 1.00 94.50 180 ILE A N 1
ATOM 1419 C CA . ILE A 1 180 ? -17.130 8.306 16.375 1.00 94.50 180 ILE A CA 1
ATOM 1420 C C . ILE A 1 180 ? -16.444 7.002 15.957 1.00 94.50 180 ILE A C 1
ATOM 1422 O O . ILE A 1 180 ? -15.223 6.985 15.818 1.00 94.50 180 ILE A O 1
ATOM 1426 N N . PHE A 1 181 ? -17.202 5.931 15.696 1.00 93.38 181 PHE A N 1
ATOM 1427 C CA . PHE A 1 181 ? -16.623 4.652 15.265 1.00 93.38 181 PHE A CA 1
ATOM 1428 C C . PHE A 1 181 ? -15.878 4.770 13.935 1.00 93.38 181 PHE A C 1
ATOM 1430 O O . PHE A 1 181 ? -14.783 4.228 13.805 1.00 93.38 181 PHE A O 1
ATOM 1437 N N . SER A 1 182 ? -16.407 5.546 12.984 1.00 92.50 182 SER A N 1
ATOM 1438 C CA . SER A 1 182 ? -15.710 5.810 11.722 1.00 92.50 182 SER A CA 1
ATOM 1439 C C . SER A 1 182 ? -14.346 6.468 11.943 1.00 92.50 182 SER A C 1
ATOM 1441 O O . SER A 1 182 ? -13.379 6.098 11.279 1.00 92.50 182 SER A O 1
ATOM 1443 N N . VAL A 1 183 ? -14.247 7.436 12.860 1.00 93.88 183 VAL A N 1
ATOM 1444 C CA . VAL A 1 183 ? -12.970 8.090 13.183 1.00 93.88 183 VAL A CA 1
ATOM 1445 C C . VAL A 1 183 ? -12.056 7.158 13.977 1.00 93.88 183 VAL A C 1
ATOM 1447 O O . VAL A 1 183 ? -10.868 7.088 13.674 1.00 93.88 183 VAL A O 1
ATOM 1450 N N . LEU A 1 184 ? -12.584 6.380 14.925 1.00 92.94 184 LEU A N 1
ATOM 1451 C CA . LEU A 1 184 ? -11.806 5.385 15.670 1.00 92.94 184 LEU A CA 1
ATOM 1452 C C . LEU A 1 184 ? -11.193 4.316 14.755 1.00 92.94 184 LEU A C 1
ATOM 1454 O O . LEU A 1 184 ? -10.041 3.938 14.956 1.00 92.94 184 LEU A O 1
ATOM 1458 N N . ASP A 1 185 ? -11.913 3.852 13.734 1.00 91.44 185 ASP A N 1
ATOM 1459 C CA . ASP A 1 185 ? -11.381 2.881 12.772 1.00 91.44 185 ASP A CA 1
ATOM 1460 C C . ASP A 1 185 ? -10.242 3.470 11.932 1.00 91.44 185 ASP A C 1
ATOM 1462 O O . ASP A 1 185 ? -9.232 2.803 11.697 1.00 91.44 185 ASP A O 1
ATOM 1466 N N . MET A 1 186 ? -10.342 4.747 11.556 1.00 90.88 186 MET A N 1
ATOM 1467 C CA . MET A 1 186 ? -9.235 5.469 10.926 1.00 90.88 186 MET A CA 1
ATOM 1468 C C . MET A 1 186 ? -8.039 5.612 11.880 1.00 90.88 186 MET A C 1
ATOM 1470 O O . MET A 1 186 ? -6.905 5.334 11.487 1.00 90.88 186 MET A O 1
ATOM 1474 N N . MET A 1 187 ? -8.286 5.943 13.152 1.00 91.56 187 MET A N 1
ATOM 1475 C CA . MET A 1 187 ? -7.245 6.035 14.181 1.00 91.56 187 MET A CA 1
ATOM 1476 C C . MET A 1 187 ? -6.536 4.694 14.420 1.00 91.56 187 MET A C 1
ATOM 1478 O O . MET A 1 187 ? -5.324 4.690 14.617 1.00 91.56 187 MET A O 1
ATOM 1482 N N . LYS A 1 188 ? -7.234 3.548 14.352 1.00 90.56 188 LYS A N 1
ATOM 1483 C CA . LYS A 1 188 ? -6.602 2.213 14.447 1.00 90.56 188 LYS A CA 1
ATOM 1484 C C . LYS A 1 188 ? -5.544 2.018 13.363 1.00 90.56 188 LYS A C 1
ATOM 1486 O O . LYS A 1 188 ? -4.443 1.548 13.653 1.00 90.56 188 LYS A O 1
ATOM 1491 N N . VAL A 1 189 ? -5.864 2.399 12.128 1.00 90.56 189 VAL A N 1
ATOM 1492 C CA . VAL A 1 189 ? -4.937 2.310 10.990 1.00 90.56 189 VAL A CA 1
ATOM 1493 C C . VAL A 1 189 ? -3.768 3.277 11.171 1.00 90.56 189 VAL A C 1
ATOM 1495 O O . VAL A 1 189 ? -2.616 2.890 10.967 1.00 90.56 189 VAL A O 1
ATOM 1498 N N . ASP A 1 190 ? -4.039 4.504 11.614 1.00 90.25 190 ASP A N 1
ATOM 1499 C CA . ASP A 1 190 ? -3.004 5.502 11.900 1.00 90.25 190 ASP A CA 1
ATOM 1500 C C . ASP A 1 190 ? -2.041 4.999 12.992 1.00 90.25 190 ASP A C 1
ATOM 1502 O O . ASP A 1 190 ? -0.820 5.100 12.846 1.00 90.25 190 ASP A O 1
ATOM 1506 N N . MET A 1 191 ? -2.568 4.364 14.043 1.00 87.56 191 MET A N 1
ATOM 1507 C CA . MET A 1 191 ? -1.771 3.821 15.143 1.00 87.56 191 MET A CA 1
ATOM 1508 C C . MET A 1 191 ? -0.937 2.614 14.740 1.00 87.56 191 MET A C 1
ATOM 1510 O O . MET A 1 191 ? 0.240 2.532 15.099 1.00 87.56 191 MET A O 1
ATOM 1514 N N . ALA A 1 192 ? -1.501 1.713 13.939 1.00 87.88 192 ALA A N 1
ATOM 1515 C CA . ALA A 1 192 ? -0.756 0.588 13.394 1.00 87.88 192 ALA A CA 1
ATOM 1516 C C . ALA A 1 192 ? 0.391 1.072 12.484 1.00 87.88 192 ALA A C 1
ATOM 1518 O O . ALA A 1 192 ? 1.527 0.615 12.613 1.00 87.88 192 ALA A O 1
ATOM 1519 N N . ASN A 1 193 ? 0.135 2.069 11.630 1.00 89.88 193 ASN A N 1
ATOM 1520 C CA . ASN A 1 193 ? 1.152 2.679 10.768 1.00 89.88 193 ASN A CA 1
ATOM 1521 C C . ASN A 1 193 ? 2.239 3.428 11.553 1.00 89.88 193 ASN A C 1
ATOM 1523 O O . ASN A 1 193 ? 3.423 3.362 11.199 1.00 89.88 193 ASN A O 1
ATOM 1527 N N . PHE A 1 194 ? 1.868 4.105 12.640 1.00 87.38 194 PHE A N 1
ATOM 1528 C CA . PHE A 1 194 ? 2.820 4.730 13.554 1.00 87.38 194 PHE A CA 1
ATOM 1529 C C . PHE A 1 194 ? 3.708 3.690 14.248 1.00 87.38 194 PHE A C 1
ATOM 1531 O O . PHE A 1 194 ? 4.927 3.867 14.311 1.00 87.38 194 PHE A O 1
ATOM 1538 N N . ALA A 1 195 ? 3.132 2.580 14.719 1.00 87.38 195 ALA A N 1
ATOM 1539 C CA . ALA A 1 195 ? 3.881 1.492 15.345 1.00 87.38 195 ALA A CA 1
ATOM 1540 C C . ALA A 1 195 ? 4.869 0.849 14.358 1.00 87.38 195 ALA A C 1
ATOM 1542 O O . ALA A 1 195 ? 6.045 0.688 14.686 1.00 87.38 195 ALA A O 1
ATOM 1543 N N . VAL A 1 196 ? 4.425 0.577 13.125 1.00 87.56 196 VAL A N 1
ATOM 1544 C CA . VAL A 1 196 ? 5.279 0.097 12.024 1.00 87.56 196 VAL A CA 1
ATOM 1545 C C . VAL A 1 196 ? 6.436 1.062 11.758 1.00 87.56 196 VAL A C 1
ATOM 1547 O O . VAL A 1 196 ? 7.589 0.643 11.668 1.00 87.56 196 VAL A O 1
ATOM 1550 N N . SER A 1 197 ? 6.156 2.362 11.669 1.00 87.25 197 SER A N 1
ATOM 1551 C CA . SER A 1 197 ? 7.184 3.382 11.420 1.00 87.25 197 SER A CA 1
ATOM 1552 C C . SER A 1 197 ? 8.190 3.476 12.572 1.00 87.25 197 SER A C 1
ATOM 1554 O O . SER A 1 197 ? 9.384 3.649 12.336 1.00 87.25 197 SER A O 1
ATOM 1556 N N . SER A 1 198 ? 7.715 3.303 13.806 1.00 85.94 198 SER A N 1
ATOM 1557 C CA . SER A 1 198 ? 8.524 3.373 15.025 1.00 85.94 198 SER A CA 1
ATOM 1558 C C . SER A 1 198 ? 9.424 2.147 15.212 1.00 85.94 198 SER A C 1
ATOM 1560 O O . SER A 1 198 ? 10.564 2.286 15.652 1.00 85.94 198 SER A O 1
ATOM 1562 N N . ILE A 1 199 ? 8.951 0.942 14.861 1.00 85.00 199 ILE A N 1
ATOM 1563 C CA . ILE A 1 199 ? 9.733 -0.304 14.980 1.00 85.00 199 ILE A CA 1
ATOM 1564 C C . ILE A 1 199 ? 10.696 -0.515 13.802 1.00 85.00 199 ILE A C 1
ATOM 1566 O O . ILE A 1 199 ? 11.713 -1.195 13.949 1.00 85.00 199 ILE A O 1
ATOM 1570 N N . ARG A 1 200 ? 10.416 0.083 12.637 1.00 87.12 200 ARG A N 1
ATOM 1571 C CA . ARG A 1 200 ? 11.201 -0.088 11.404 1.00 87.12 200 ARG A CA 1
ATOM 1572 C C . ARG A 1 200 ? 12.715 0.103 11.592 1.00 87.12 200 ARG A C 1
ATOM 1574 O O . ARG A 1 200 ? 13.445 -0.770 11.130 1.00 87.12 200 ARG A O 1
ATOM 1581 N N . PRO A 1 201 ? 13.234 1.140 12.283 1.00 88.25 201 PRO A N 1
ATOM 1582 C CA . PRO A 1 201 ? 14.678 1.286 12.492 1.00 88.25 201 PRO A CA 1
ATOM 1583 C C . PRO A 1 201 ? 15.304 0.102 13.240 1.00 88.25 201 PRO A C 1
ATOM 1585 O O . PRO A 1 201 ? 16.421 -0.304 12.921 1.00 88.25 201 PRO A O 1
ATOM 1588 N N . HIS A 1 202 ? 14.576 -0.479 14.196 1.00 86.44 202 HIS A N 1
ATOM 1589 C CA . HIS A 1 202 ? 15.017 -1.650 14.955 1.00 86.44 202 HIS A CA 1
ATOM 1590 C C . HIS A 1 202 ? 14.983 -2.917 14.094 1.00 86.44 202 HIS A C 1
ATOM 1592 O O . HIS A 1 202 ? 15.965 -3.659 14.059 1.00 86.44 202 HIS A O 1
ATOM 1598 N N . LEU A 1 203 ? 13.911 -3.116 13.316 1.00 85.25 203 LEU A N 1
ATOM 1599 C CA . LEU A 1 203 ? 13.831 -4.217 12.351 1.00 85.25 203 LEU A CA 1
ATOM 1600 C C . LEU A 1 203 ? 14.949 -4.129 11.312 1.00 85.25 203 LEU A C 1
ATOM 1602 O O . LEU A 1 203 ? 15.605 -5.123 11.025 1.00 85.25 203 LEU A O 1
ATOM 1606 N N . MET A 1 204 ? 15.253 -2.936 10.800 1.00 85.81 204 MET A N 1
ATOM 1607 C CA . MET A 1 204 ? 16.351 -2.751 9.853 1.00 85.81 204 MET A CA 1
ATOM 1608 C C . MET A 1 204 ? 17.698 -3.185 10.440 1.00 85.81 204 MET A C 1
ATOM 1610 O O . MET A 1 204 ? 18.530 -3.693 9.688 1.00 85.81 204 MET A O 1
ATOM 1614 N N . GLN A 1 205 ? 17.941 -2.994 11.739 1.00 87.38 205 GLN A N 1
ATOM 1615 C CA . GLN A 1 205 ? 19.203 -3.389 12.375 1.00 87.38 205 GLN A CA 1
ATOM 1616 C C . GLN A 1 205 ? 19.361 -4.908 12.498 1.00 87.38 205 GLN A C 1
ATOM 1618 O O . GLN A 1 205 ? 20.481 -5.379 12.363 1.00 87.38 205 GLN A O 1
ATOM 1623 N N . GLN A 1 206 ? 18.269 -5.649 12.716 1.00 86.12 206 GLN A N 1
ATOM 1624 C CA . GLN A 1 206 ? 18.298 -7.094 13.010 1.00 86.12 206 GLN A CA 1
ATOM 1625 C C . GLN A 1 206 ? 17.713 -7.980 11.895 1.00 86.12 206 GLN A C 1
ATOM 1627 O O . GLN A 1 206 ? 17.684 -9.201 12.019 1.00 86.12 206 GLN A O 1
ATOM 1632 N N . SER A 1 207 ? 17.212 -7.371 10.817 1.00 85.31 207 SER A N 1
ATOM 1633 C CA . SER A 1 207 ? 16.529 -8.058 9.706 1.00 85.31 207 SER A CA 1
ATOM 1634 C C . SER A 1 207 ? 17.350 -9.183 9.087 1.00 85.31 207 SER A C 1
ATOM 1636 O O . SER A 1 207 ? 16.821 -10.265 8.870 1.00 85.31 207 SER A O 1
ATOM 1638 N N . VAL A 1 208 ? 18.642 -8.947 8.856 1.00 86.00 208 VAL A N 1
ATOM 1639 C CA . VAL A 1 208 ? 19.560 -9.906 8.225 1.00 86.00 208 VAL A CA 1
ATOM 1640 C C . VAL A 1 208 ? 19.685 -11.162 9.084 1.00 86.00 208 VAL A C 1
ATOM 1642 O O . VAL A 1 208 ? 19.506 -12.274 8.591 1.00 86.00 208 VAL A O 1
ATOM 1645 N N . GLU A 1 209 ? 19.962 -10.999 10.378 1.00 88.44 209 GLU A N 1
ATOM 1646 C CA . GLU A 1 209 ? 20.102 -12.116 11.312 1.00 88.44 209 GLU A CA 1
ATOM 1647 C C . GLU A 1 209 ? 18.772 -12.845 11.527 1.00 88.44 209 GLU A C 1
ATOM 1649 O O . GLU A 1 209 ? 18.752 -14.072 11.639 1.00 88.44 209 GLU A O 1
ATOM 1654 N N . TYR A 1 210 ? 17.662 -12.104 11.565 1.00 85.62 210 TYR A N 1
ATOM 1655 C CA . TYR A 1 210 ? 16.325 -12.667 11.719 1.00 85.62 210 TYR A CA 1
ATOM 1656 C C . TYR A 1 210 ? 15.913 -13.518 10.511 1.00 85.62 210 TYR A C 1
ATOM 1658 O O . TYR A 1 210 ? 15.565 -14.685 10.693 1.00 85.62 210 TYR A O 1
ATOM 1666 N N . GLU A 1 211 ? 16.014 -12.982 9.290 1.00 86.31 211 GLU A N 1
ATOM 1667 C CA . GLU A 1 211 ? 15.716 -13.719 8.052 1.00 86.31 211 GLU A CA 1
ATOM 1668 C C . GLU A 1 211 ? 16.619 -14.945 7.916 1.00 86.31 211 GLU A C 1
ATOM 1670 O O . GLU A 1 211 ? 16.131 -16.042 7.652 1.00 86.31 211 GLU A O 1
ATOM 1675 N N . ARG A 1 212 ? 17.920 -14.795 8.199 1.00 86.38 212 ARG A N 1
ATOM 1676 C CA . ARG A 1 212 ? 18.881 -15.906 8.207 1.00 86.38 212 ARG A CA 1
ATOM 1677 C C . ARG A 1 212 ? 18.453 -17.026 9.149 1.00 86.38 212 ARG A C 1
ATOM 1679 O O . ARG A 1 212 ? 18.450 -18.191 8.761 1.00 86.38 212 ARG A O 1
ATOM 1686 N N . LYS A 1 213 ? 18.100 -16.681 10.388 1.00 88.50 213 LYS A N 1
ATOM 1687 C CA . LYS A 1 213 ? 17.680 -17.661 11.391 1.00 88.50 213 LYS A CA 1
ATOM 1688 C C . LYS A 1 213 ? 16.387 -18.366 10.975 1.00 88.50 213 LYS A C 1
ATOM 1690 O O . LYS A 1 213 ? 16.317 -19.586 11.064 1.00 88.50 213 LYS A O 1
ATOM 1695 N N . GLN A 1 214 ? 15.384 -17.619 10.513 1.00 84.31 214 GLN A N 1
ATOM 1696 C CA . GLN A 1 214 ? 14.108 -18.195 10.075 1.00 84.31 214 GLN A CA 1
ATOM 1697 C C . GLN A 1 214 ? 14.273 -19.095 8.847 1.00 84.31 214 GLN A C 1
ATOM 1699 O O . GLN A 1 214 ? 13.704 -20.185 8.799 1.00 84.31 214 GLN A O 1
ATOM 1704 N N . PHE A 1 215 ? 15.104 -18.688 7.890 1.00 84.38 215 PHE A N 1
ATOM 1705 C CA . PHE A 1 215 ? 15.419 -19.502 6.724 1.00 84.38 215 PHE A CA 1
ATOM 1706 C C . PHE A 1 215 ? 16.163 -20.787 7.108 1.00 84.38 215 PHE A C 1
ATOM 1708 O O . PHE A 1 215 ? 15.815 -21.865 6.632 1.00 84.38 215 PHE A O 1
ATOM 1715 N N . GLN A 1 216 ? 17.126 -20.708 8.031 1.00 86.62 216 GLN A N 1
ATOM 1716 C CA . GLN A 1 216 ? 17.824 -21.885 8.550 1.00 86.62 216 GLN A CA 1
ATOM 1717 C C . GLN A 1 216 ? 16.859 -22.875 9.220 1.00 86.62 216 GLN A C 1
ATOM 1719 O O . GLN A 1 216 ? 16.909 -24.071 8.938 1.00 86.62 216 GLN A O 1
ATOM 1724 N N . GLU A 1 217 ? 15.953 -22.382 10.069 1.00 86.31 217 GLU A N 1
ATOM 1725 C CA . GLU A 1 217 ? 14.922 -23.203 10.719 1.00 86.31 217 GLU A CA 1
ATOM 1726 C C . GLU A 1 217 ? 13.986 -23.865 9.694 1.00 86.31 217 GLU A C 1
ATOM 1728 O O . GLU A 1 217 ? 13.550 -25.003 9.893 1.00 86.31 217 GLU A O 1
ATOM 1733 N N . LEU A 1 218 ? 13.687 -23.183 8.584 1.00 81.81 218 LEU A N 1
ATOM 1734 C CA . LEU A 1 218 ? 12.895 -23.739 7.488 1.00 81.81 218 LEU A CA 1
ATOM 1735 C C . LEU A 1 218 ? 13.643 -24.874 6.771 1.00 81.81 218 LEU A C 1
ATOM 1737 O O . LEU A 1 218 ? 13.062 -25.941 6.571 1.00 81.81 218 LEU A O 1
ATOM 1741 N N . LEU A 1 219 ? 14.927 -24.684 6.455 1.00 83.31 219 LEU A N 1
ATOM 1742 C CA . LEU A 1 219 ? 15.759 -25.702 5.799 1.00 83.31 219 LEU A CA 1
ATOM 1743 C C . LEU A 1 219 ? 15.970 -26.947 6.666 1.00 83.31 219 LEU A C 1
ATOM 1745 O O . LEU A 1 219 ? 15.954 -28.068 6.162 1.00 83.31 219 LEU A O 1
ATOM 1749 N N . GLU A 1 220 ? 16.128 -26.780 7.979 1.00 85.56 220 GLU A N 1
ATOM 1750 C CA . GLU A 1 220 ? 16.241 -27.910 8.911 1.00 85.56 220 GLU A CA 1
ATOM 1751 C C . GLU A 1 220 ? 14.963 -28.757 8.953 1.00 85.56 220 GLU A C 1
ATOM 1753 O O . GLU A 1 220 ? 15.020 -29.982 9.112 1.00 85.56 220 GLU A O 1
ATOM 1758 N N . LYS A 1 221 ? 13.802 -28.115 8.792 1.00 83.50 221 LYS A N 1
ATOM 1759 C CA . LYS A 1 221 ? 12.503 -28.792 8.712 1.00 83.50 221 LYS A CA 1
ATOM 1760 C C . LYS A 1 221 ? 12.258 -29.407 7.332 1.00 83.50 221 LYS A C 1
ATOM 1762 O O . LYS A 1 221 ? 11.620 -30.458 7.255 1.00 83.50 221 LYS A O 1
ATOM 1767 N N . GLN A 1 222 ? 12.748 -28.776 6.264 1.00 77.94 222 GLN A N 1
ATOM 1768 C CA . GLN A 1 222 ? 12.549 -29.196 4.876 1.00 77.94 222 GLN A CA 1
ATOM 1769 C C . GLN A 1 222 ? 13.857 -29.112 4.062 1.00 77.94 222 GLN A C 1
ATOM 1771 O O . GLN A 1 222 ? 14.081 -28.147 3.341 1.00 77.94 222 GLN A O 1
ATOM 1776 N N . PRO A 1 223 ? 14.722 -30.141 4.113 1.00 70.62 223 PRO A N 1
ATOM 1777 C CA . PRO A 1 223 ? 16.038 -30.093 3.467 1.00 70.62 223 PRO A CA 1
ATOM 1778 C C . PRO A 1 223 ? 16.007 -30.139 1.928 1.00 70.62 223 PRO A C 1
ATOM 1780 O O . PRO A 1 223 ? 16.984 -29.755 1.297 1.00 70.62 223 PRO A O 1
ATOM 1783 N N . ASN A 1 224 ? 14.901 -30.583 1.319 1.00 72.06 224 ASN A N 1
ATOM 1784 C CA . ASN A 1 224 ? 14.740 -30.681 -0.139 1.00 72.06 224 ASN A CA 1
ATOM 1785 C C . ASN A 1 224 ? 13.804 -29.587 -0.693 1.00 72.06 224 ASN A C 1
ATOM 1787 O O . ASN A 1 224 ? 13.036 -29.845 -1.609 1.00 72.06 224 ASN A O 1
ATOM 1791 N N . SER A 1 225 ? 13.775 -28.397 -0.088 1.00 77.69 225 SER A N 1
ATOM 1792 C CA . SER A 1 225 ? 12.830 -27.330 -0.457 1.00 77.69 225 SER A CA 1
ATOM 1793 C C . SER A 1 225 ? 13.417 -26.256 -1.383 1.00 77.69 225 SER A C 1
ATOM 1795 O O . SER A 1 225 ? 12.889 -25.149 -1.408 1.00 77.69 225 SER A O 1
ATOM 1797 N N . LEU A 1 226 ? 14.548 -26.522 -2.047 1.00 84.69 226 LEU A N 1
ATOM 1798 C CA . LEU A 1 226 ? 15.292 -25.537 -2.854 1.00 84.69 226 LEU A CA 1
ATOM 1799 C C . LEU A 1 226 ? 15.424 -25.950 -4.327 1.00 84.69 226 LEU A C 1
ATOM 1801 O O . LEU A 1 226 ? 16.337 -25.499 -5.019 1.00 84.69 226 LEU A O 1
ATOM 1805 N N . ASP A 1 227 ? 14.527 -26.812 -4.804 1.00 86.56 227 ASP A N 1
ATOM 1806 C CA . ASP A 1 227 ? 14.587 -27.364 -6.157 1.00 86.56 227 ASP A CA 1
ATOM 1807 C C . ASP A 1 227 ? 14.517 -26.250 -7.220 1.00 86.56 227 ASP A C 1
ATOM 1809 O O . ASP A 1 227 ? 15.263 -26.292 -8.205 1.00 86.56 227 ASP A O 1
ATOM 1813 N N . PHE A 1 228 ? 13.688 -25.213 -7.017 1.00 87.38 228 PHE A N 1
ATOM 1814 C CA . PHE A 1 228 ? 13.569 -24.122 -7.994 1.00 87.38 228 PHE A CA 1
ATOM 1815 C C . PHE A 1 228 ? 14.760 -23.167 -7.947 1.00 87.38 228 PHE A C 1
ATOM 1817 O O . PHE A 1 228 ? 15.181 -22.681 -8.998 1.00 87.38 228 PHE A O 1
ATOM 1824 N N . VAL A 1 229 ? 15.343 -22.921 -6.771 1.00 89.69 229 VAL A N 1
ATOM 1825 C CA . VAL A 1 229 ? 16.607 -22.175 -6.641 1.00 89.69 229 VAL A CA 1
ATOM 1826 C C . VAL A 1 229 ? 17.743 -22.896 -7.360 1.00 89.69 229 VAL A C 1
ATOM 1828 O O . VAL A 1 229 ? 18.462 -22.258 -8.131 1.00 89.69 229 VAL A O 1
ATOM 1831 N N . THR A 1 230 ? 17.894 -24.208 -7.159 1.00 89.50 230 THR A N 1
ATOM 1832 C CA . THR A 1 230 ? 18.937 -24.991 -7.834 1.00 89.50 230 THR A CA 1
ATOM 1833 C C . THR A 1 230 ? 18.759 -24.939 -9.347 1.00 89.50 230 THR A C 1
ATOM 1835 O O . THR A 1 230 ? 19.693 -24.550 -10.046 1.00 89.50 230 THR A O 1
ATOM 1838 N N . GLN A 1 231 ? 17.549 -25.209 -9.850 1.00 90.38 231 GLN A N 1
ATOM 1839 C CA . GLN A 1 231 ? 17.260 -25.127 -11.283 1.00 90.38 231 GLN A CA 1
ATOM 1840 C C . GLN A 1 231 ? 17.547 -23.725 -11.849 1.00 90.38 231 GLN A C 1
ATOM 1842 O O . GLN A 1 231 ? 18.151 -23.584 -12.912 1.00 90.38 231 GLN A O 1
ATOM 1847 N N . TRP A 1 232 ? 17.126 -22.671 -11.149 1.00 91.69 232 TRP A N 1
ATOM 1848 C CA . TRP A 1 232 ? 17.324 -21.288 -11.582 1.00 91.69 232 TRP A CA 1
ATOM 1849 C C . TRP A 1 232 ? 18.807 -20.910 -11.695 1.00 91.69 232 TRP A C 1
ATOM 1851 O O . TRP A 1 232 ? 19.204 -20.280 -12.681 1.00 91.69 232 TRP A O 1
ATOM 1861 N N . LEU A 1 233 ? 19.629 -21.316 -10.723 1.00 90.94 233 LEU A N 1
ATOM 1862 C CA . LEU A 1 233 ? 21.070 -21.058 -10.724 1.00 90.94 233 LEU A CA 1
ATOM 1863 C C . LEU A 1 233 ? 21.818 -21.909 -11.759 1.00 90.94 233 LEU A C 1
ATOM 1865 O O . LEU A 1 233 ? 22.727 -21.396 -12.415 1.00 90.94 233 LEU A O 1
ATOM 1869 N N . GLU A 1 234 ? 21.427 -23.170 -11.951 1.00 90.62 234 GLU A N 1
ATOM 1870 C CA . GLU A 1 234 ? 21.985 -24.045 -12.991 1.00 90.62 234 GLU A CA 1
ATOM 1871 C C . GLU A 1 234 ? 21.711 -23.483 -14.390 1.00 90.62 234 GLU A C 1
ATOM 1873 O O . GLU A 1 234 ? 22.644 -23.290 -15.171 1.00 90.62 234 GLU A O 1
ATOM 1878 N N . GLU A 1 235 ? 20.462 -23.097 -14.675 1.00 89.94 235 GLU A N 1
ATOM 1879 C CA . GLU A 1 235 ? 20.105 -22.462 -15.947 1.00 89.94 235 GLU A CA 1
ATOM 1880 C C . GLU A 1 235 ? 20.902 -21.166 -16.186 1.00 89.94 235 GLU A C 1
ATOM 1882 O O . GLU A 1 235 ? 21.297 -20.869 -17.314 1.00 89.94 235 GLU A O 1
ATOM 1887 N N . ALA A 1 236 ? 21.133 -20.368 -15.139 1.00 89.00 236 ALA A N 1
ATOM 1888 C CA . ALA A 1 236 ? 21.930 -19.146 -15.229 1.00 89.00 236 ALA A CA 1
ATOM 1889 C C . ALA A 1 236 ? 23.415 -19.434 -15.513 1.00 89.00 236 ALA A C 1
ATOM 1891 O O . ALA A 1 236 ? 24.044 -18.725 -16.307 1.00 89.00 236 ALA A O 1
ATOM 1892 N N . ALA A 1 237 ? 23.978 -20.468 -14.886 1.00 89.38 237 ALA A N 1
ATOM 1893 C CA . ALA A 1 237 ? 25.356 -20.891 -15.106 1.00 89.38 237 ALA A CA 1
ATOM 1894 C C . ALA A 1 237 ? 25.564 -21.410 -16.538 1.00 89.38 237 ALA A C 1
ATOM 1896 O O . ALA A 1 237 ? 26.529 -21.010 -17.200 1.00 89.38 237 ALA A O 1
ATOM 1897 N N . ASP A 1 238 ? 24.638 -22.232 -17.033 1.00 89.19 238 ASP A N 1
ATOM 1898 C CA . ASP A 1 238 ? 24.670 -22.784 -18.388 1.00 89.19 238 ASP A CA 1
ATOM 1899 C C . ASP A 1 238 ? 24.548 -21.686 -19.451 1.00 89.19 238 ASP A C 1
ATOM 1901 O O . ASP A 1 238 ? 25.322 -21.653 -20.412 1.00 89.19 238 ASP A O 1
ATOM 1905 N N . ASP A 1 239 ? 23.635 -20.729 -19.262 1.00 86.75 239 ASP A N 1
ATOM 1906 C CA . ASP A 1 239 ? 23.467 -19.585 -20.163 1.00 86.75 239 ASP A CA 1
ATOM 1907 C C . ASP A 1 239 ? 24.748 -18.735 -20.258 1.00 86.75 239 ASP A C 1
ATOM 1909 O O . ASP A 1 239 ? 25.181 -18.378 -21.360 1.00 86.75 239 ASP A O 1
ATOM 1913 N N . LEU A 1 240 ? 25.395 -18.442 -19.124 1.00 84.62 240 LEU A N 1
ATOM 1914 C CA . LEU A 1 240 ? 26.662 -17.699 -19.095 1.00 84.62 240 LEU A CA 1
ATOM 1915 C C . LEU A 1 240 ? 27.793 -18.453 -19.801 1.00 84.62 240 LEU A C 1
ATOM 1917 O O . LEU A 1 240 ? 28.588 -17.847 -20.530 1.00 84.62 240 LEU A O 1
ATOM 1921 N N . MET A 1 241 ? 27.871 -19.770 -19.607 1.00 83.88 241 MET A N 1
ATOM 1922 C CA . MET A 1 241 ? 28.847 -20.618 -20.294 1.00 83.88 241 MET A CA 1
ATOM 1923 C C . MET A 1 241 ? 28.608 -20.626 -21.808 1.00 83.88 241 MET A C 1
ATOM 1925 O O . MET A 1 241 ? 29.550 -20.443 -22.586 1.00 83.88 241 MET A O 1
ATOM 1929 N N . ASN A 1 242 ? 27.349 -20.737 -22.233 1.00 83.75 242 ASN A N 1
ATOM 1930 C CA . ASN A 1 242 ? 26.958 -20.708 -23.640 1.00 83.75 242 ASN A CA 1
ATOM 1931 C C . ASN A 1 242 ? 27.264 -19.357 -24.306 1.00 83.75 242 ASN A C 1
ATOM 1933 O O . ASN A 1 242 ? 27.747 -19.323 -25.441 1.00 83.75 242 ASN A O 1
ATOM 1937 N N . GLN A 1 243 ? 27.045 -18.238 -23.609 1.00 77.19 243 GLN A N 1
ATOM 1938 C CA . GLN A 1 243 ? 27.394 -16.902 -24.107 1.00 77.19 243 GLN A CA 1
ATOM 1939 C C . GLN A 1 243 ? 28.905 -16.731 -24.286 1.00 77.19 243 GLN A C 1
ATOM 1941 O O . GLN A 1 243 ? 29.348 -16.231 -25.321 1.00 77.19 243 GLN A O 1
ATOM 1946 N N . ARG A 1 244 ? 29.712 -17.194 -23.322 1.00 73.06 244 ARG A N 1
ATOM 1947 C CA . ARG A 1 244 ? 31.179 -17.183 -23.447 1.00 73.06 244 ARG A CA 1
ATOM 1948 C C . ARG A 1 244 ? 31.647 -18.020 -24.632 1.00 73.06 244 ARG A C 1
ATOM 1950 O O . ARG A 1 244 ? 32.492 -17.558 -25.391 1.00 73.06 244 ARG A O 1
ATOM 1957 N N . TYR A 1 245 ? 31.061 -19.199 -24.837 1.00 70.44 245 TYR A N 1
ATOM 1958 C CA . TYR A 1 245 ? 31.388 -20.059 -25.975 1.00 70.44 245 TYR A CA 1
ATOM 1959 C C . TYR A 1 245 ? 31.029 -19.410 -27.322 1.00 70.44 245 TYR A C 1
ATOM 1961 O O . TYR A 1 245 ? 31.823 -19.444 -28.261 1.00 70.44 245 TYR A O 1
ATOM 1969 N N . ARG A 1 246 ? 29.862 -18.757 -27.414 1.00 60.78 246 ARG A N 1
ATOM 1970 C CA . ARG A 1 246 ? 29.422 -18.037 -28.624 1.00 60.78 246 ARG A CA 1
ATOM 1971 C C . ARG A 1 246 ? 30.266 -16.805 -28.940 1.00 60.78 246 ARG A C 1
ATOM 1973 O O . ARG A 1 246 ? 30.453 -16.508 -30.113 1.00 60.78 246 ARG A O 1
ATOM 1980 N N . ASN A 1 247 ? 30.789 -16.128 -27.922 1.00 61.09 247 ASN A N 1
ATOM 1981 C CA . ASN A 1 247 ? 31.666 -14.969 -28.093 1.00 61.09 247 ASN A CA 1
ATOM 1982 C C . ASN A 1 247 ? 33.132 -15.360 -28.382 1.00 61.09 247 ASN A C 1
ATOM 1984 O O . ASN A 1 247 ? 33.898 -14.520 -28.842 1.00 61.09 247 ASN A O 1
ATOM 1988 N N . ALA A 1 248 ? 33.525 -16.615 -28.125 1.00 60.06 248 ALA A N 1
ATOM 1989 C CA . ALA A 1 248 ? 34.895 -17.115 -28.290 1.00 60.06 248 ALA A CA 1
ATOM 1990 C C . ALA A 1 248 ? 35.211 -17.710 -29.683 1.00 60.06 248 ALA A C 1
ATOM 1992 O O . ALA A 1 248 ? 36.352 -18.088 -29.937 1.00 60.06 248 ALA A O 1
ATOM 1993 N N . LEU A 1 249 ? 34.248 -17.786 -30.608 1.00 47.38 249 LEU A N 1
ATOM 1994 C CA . LEU A 1 249 ? 34.455 -18.270 -31.984 1.00 47.38 249 LEU A CA 1
ATOM 1995 C C . LEU A 1 249 ? 33.866 -17.267 -33.000 1.00 47.38 249 LEU A C 1
ATOM 1997 O O . LEU A 1 249 ? 32.687 -16.948 -32.841 1.00 47.38 249 LEU A O 1
ATOM 2001 N N . PRO A 1 250 ? 34.579 -16.818 -34.072 1.00 49.53 250 PRO A N 1
ATOM 2002 C CA . PRO A 1 250 ? 35.914 -17.210 -34.558 1.00 49.53 250 PRO A CA 1
ATOM 2003 C C . PRO A 1 250 ? 36.904 -16.041 -34.828 1.00 49.53 250 PRO A C 1
ATOM 2005 O O . PRO A 1 250 ? 36.563 -15.049 -35.467 1.00 49.53 250 PRO A O 1
ATOM 2008 N N . ALA A 1 251 ? 38.187 -16.236 -34.506 1.00 40.03 251 ALA A N 1
ATOM 2009 C CA . ALA A 1 251 ? 39.298 -15.649 -35.265 1.00 40.03 251 ALA A CA 1
ATOM 2010 C C . ALA A 1 251 ? 40.525 -16.570 -35.183 1.00 40.03 251 ALA A C 1
ATOM 2012 O O . ALA A 1 251 ? 41.187 -16.602 -34.158 1.00 40.03 251 ALA A O 1
ATOM 2013 N N . GLY A 1 252 ? 40.804 -17.301 -36.272 1.00 39.25 252 GLY A N 1
ATOM 2014 C CA . GLY A 1 252 ? 42.130 -17.839 -36.623 1.00 39.25 252 GLY A CA 1
ATOM 2015 C C . GLY A 1 252 ? 42.739 -18.882 -35.679 1.00 39.25 252 GLY A C 1
ATOM 2016 O O . GLY A 1 252 ? 43.066 -18.604 -34.538 1.00 39.25 252 GLY A O 1
ATOM 2017 N N . GLY A 1 253 ? 42.951 -20.095 -36.186 1.00 43.56 253 GLY A N 1
ATOM 2018 C CA . GLY A 1 253 ? 43.423 -21.235 -35.406 1.00 43.56 253 GLY A CA 1
ATOM 2019 C C . GLY A 1 253 ? 44.783 -21.074 -34.724 1.00 43.56 253 GLY A C 1
ATOM 2020 O O . GLY A 1 253 ? 45.646 -20.321 -35.166 1.00 43.56 253 GLY A O 1
ATOM 2021 N N . GLY A 1 254 ? 44.990 -21.882 -33.683 1.00 39.50 254 GLY A N 1
ATOM 2022 C CA . GLY A 1 254 ? 46.305 -22.061 -33.082 1.00 39.50 254 GLY A CA 1
ATOM 2023 C C . GLY A 1 254 ? 46.270 -22.708 -31.703 1.00 39.50 254 GLY A C 1
ATOM 2024 O O . GLY A 1 254 ? 45.959 -22.048 -30.728 1.00 39.50 254 GLY A O 1
ATOM 2025 N N . ALA A 1 255 ? 46.703 -23.968 -31.669 1.00 38.47 255 ALA A N 1
ATOM 2026 C CA . ALA A 1 255 ? 47.248 -24.712 -30.532 1.00 38.47 255 ALA A CA 1
ATOM 2027 C C . ALA A 1 255 ? 46.301 -25.190 -29.413 1.00 38.47 255 ALA A C 1
ATOM 2029 O O . ALA A 1 255 ? 45.767 -24.443 -28.601 1.00 38.47 255 ALA A O 1
ATOM 2030 N N . ALA A 1 256 ? 46.219 -26.520 -29.337 1.00 49.78 256 ALA A N 1
ATOM 2031 C CA . ALA A 1 256 ? 45.774 -27.277 -28.185 1.00 49.78 256 ALA A CA 1
ATOM 2032 C C . ALA A 1 256 ? 46.635 -26.962 -26.950 1.00 49.78 256 ALA A C 1
ATOM 2034 O O . ALA A 1 256 ? 47.849 -27.169 -26.955 1.00 49.78 256 ALA A O 1
ATOM 2035 N N . GLY A 1 257 ? 45.975 -26.533 -25.880 1.00 36.31 257 GLY A N 1
ATOM 2036 C CA . GLY A 1 257 ? 46.508 -26.462 -24.529 1.00 36.31 257 GLY A CA 1
ATOM 2037 C C . GLY A 1 257 ? 45.364 -26.735 -23.564 1.00 36.31 257 GLY A C 1
ATOM 2038 O O . GLY A 1 257 ? 44.329 -26.083 -23.622 1.00 36.31 257 GLY A O 1
ATOM 2039 N N . SER A 1 258 ? 45.522 -27.763 -22.738 1.00 50.72 258 SER A N 1
ATOM 2040 C CA . SER A 1 258 ? 44.587 -28.155 -21.687 1.00 50.72 258 SER A CA 1
ATOM 2041 C C . SER A 1 258 ? 44.460 -27.044 -20.639 1.00 50.72 258 SER A C 1
ATOM 2043 O O . SER A 1 258 ? 45.154 -27.076 -19.627 1.00 50.72 258 SER A O 1
ATOM 2045 N N . GLU A 1 259 ? 43.554 -26.095 -20.844 1.00 45.31 259 GLU A N 1
ATOM 2046 C CA . GLU A 1 259 ? 43.080 -25.207 -19.786 1.00 45.31 259 GLU A CA 1
ATOM 2047 C C . GLU A 1 259 ? 41.617 -25.538 -19.517 1.00 45.31 259 GLU A C 1
ATOM 2049 O O . GLU A 1 259 ? 40.762 -25.438 -20.396 1.00 45.31 259 GLU A O 1
ATOM 2054 N N . ALA A 1 260 ? 41.337 -26.013 -18.301 1.00 46.50 260 ALA A N 1
ATOM 2055 C CA . ALA A 1 260 ? 39.975 -26.177 -17.826 1.00 46.50 260 ALA A CA 1
ATOM 2056 C C . ALA A 1 260 ? 39.232 -24.861 -18.079 1.00 46.50 260 ALA A C 1
ATOM 2058 O O . ALA A 1 260 ? 39.645 -23.825 -17.563 1.00 46.50 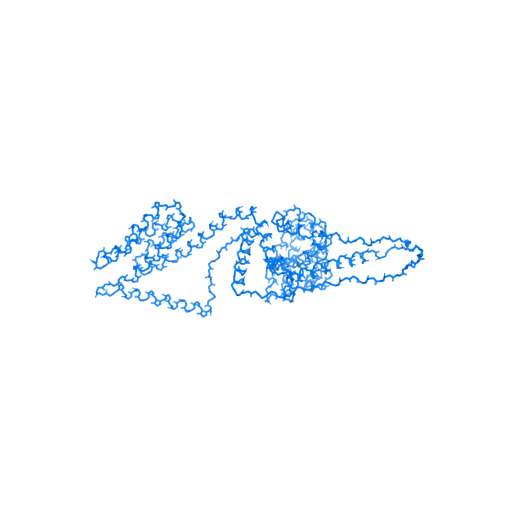260 ALA A O 1
ATOM 2059 N N . SER A 1 261 ? 38.169 -24.899 -18.888 1.00 56.50 261 SER A N 1
ATOM 2060 C CA . SER A 1 261 ? 37.294 -23.747 -19.107 1.00 56.50 261 SER A CA 1
ATOM 2061 C C . SER A 1 261 ? 36.997 -23.106 -17.746 1.00 56.50 261 SER A C 1
ATOM 2063 O O . SER A 1 261 ? 36.456 -23.813 -16.884 1.00 56.50 261 SER A O 1
ATOM 2065 N N . PRO A 1 262 ? 37.379 -21.836 -17.500 1.00 62.88 262 PRO A N 1
ATOM 2066 C CA . PRO A 1 262 ? 37.237 -21.240 -16.182 1.00 62.88 262 PRO A CA 1
ATOM 2067 C C . PRO A 1 262 ? 35.766 -21.289 -15.792 1.00 62.88 262 PRO A C 1
ATOM 2069 O O . PRO A 1 262 ? 34.923 -20.703 -16.482 1.00 62.88 262 PRO A O 1
ATOM 2072 N N . ARG A 1 263 ? 35.451 -22.025 -14.717 1.00 66.25 263 ARG A N 1
ATOM 2073 C CA . ARG A 1 263 ? 34.095 -22.051 -14.162 1.00 66.25 263 ARG A CA 1
ATOM 2074 C C . ARG A 1 263 ? 33.632 -20.602 -13.967 1.00 66.25 263 ARG A C 1
ATOM 2076 O O . ARG A 1 263 ? 34.451 -19.761 -13.581 1.00 66.25 263 ARG A O 1
ATOM 2083 N N . PRO A 1 264 ? 32.373 -20.277 -14.296 1.00 73.19 264 PRO A N 1
ATOM 2084 C CA . PRO A 1 264 ? 31.874 -18.933 -14.090 1.00 73.19 264 PRO A CA 1
ATOM 2085 C C . PRO A 1 264 ? 31.990 -18.603 -12.601 1.00 73.19 264 PRO A C 1
ATOM 2087 O O . PRO A 1 264 ? 31.738 -19.449 -11.745 1.00 73.19 264 PRO A O 1
ATOM 2090 N N . ASP A 1 265 ? 32.448 -17.388 -12.315 1.00 83.94 265 ASP A N 1
ATOM 2091 C CA . ASP A 1 265 ? 32.545 -16.879 -10.952 1.00 83.94 265 ASP A CA 1
ATOM 2092 C C . ASP A 1 265 ? 31.157 -16.961 -10.284 1.00 83.94 265 ASP A C 1
ATOM 2094 O O . ASP A 1 265 ? 30.185 -16.513 -10.906 1.00 83.94 265 ASP A O 1
ATOM 2098 N N . PRO A 1 266 ? 31.021 -17.523 -9.067 1.00 85.44 266 PRO A N 1
ATOM 2099 C CA . PRO A 1 266 ? 29.722 -17.671 -8.412 1.00 85.44 266 PRO A CA 1
ATOM 2100 C C . PRO A 1 266 ? 28.940 -16.356 -8.320 1.00 85.44 266 PRO A C 1
ATOM 2102 O O . PRO A 1 266 ? 27.739 -16.330 -8.588 1.00 85.44 266 PRO A O 1
ATOM 2105 N N . ALA A 1 267 ? 29.617 -15.233 -8.055 1.00 87.44 267 ALA A N 1
ATOM 2106 C CA . ALA A 1 267 ? 28.958 -13.930 -8.019 1.00 87.44 267 ALA A CA 1
ATOM 2107 C C . ALA A 1 267 ? 28.468 -13.484 -9.409 1.00 87.44 267 ALA A C 1
ATOM 2109 O O . ALA A 1 267 ? 27.423 -12.837 -9.514 1.00 87.44 267 ALA A O 1
ATOM 2110 N N . ALA A 1 268 ? 29.175 -13.841 -10.485 1.00 86.31 268 ALA A N 1
ATOM 2111 C CA . ALA A 1 268 ? 28.720 -13.603 -11.853 1.00 86.31 268 ALA A CA 1
ATOM 2112 C C . ALA A 1 268 ? 27.476 -14.434 -12.208 1.00 86.31 268 ALA A C 1
ATOM 2114 O O . ALA A 1 268 ? 26.551 -13.881 -12.807 1.00 86.31 268 ALA A O 1
ATOM 2115 N N . VAL A 1 269 ? 27.427 -15.712 -11.804 1.00 88.75 269 VAL A N 1
ATOM 2116 C CA . VAL A 1 269 ? 26.235 -16.570 -11.963 1.00 88.75 269 VAL A CA 1
ATOM 2117 C C . VAL A 1 269 ? 25.053 -15.967 -11.224 1.00 88.75 269 VAL A C 1
ATOM 2119 O O . VAL A 1 269 ? 24.008 -15.743 -11.828 1.00 88.75 269 VAL A O 1
ATOM 2122 N N . GLN A 1 270 ? 25.245 -15.610 -9.955 1.00 86.31 270 GLN A N 1
ATOM 2123 C CA . GLN A 1 270 ? 24.205 -15.013 -9.126 1.00 86.31 270 GLN A CA 1
ATOM 2124 C C . GLN A 1 270 ? 23.676 -13.701 -9.732 1.00 86.31 270 GLN A C 1
ATOM 2126 O O . GLN A 1 270 ? 22.469 -13.524 -9.879 1.00 86.31 270 GLN A O 1
ATOM 2131 N N . ASN A 1 271 ? 24.564 -12.787 -10.148 1.00 88.25 271 ASN A N 1
ATOM 2132 C CA . ASN A 1 271 ? 24.169 -11.537 -10.810 1.00 88.25 271 ASN A CA 1
ATOM 2133 C C . ASN A 1 271 ? 23.322 -11.797 -12.061 1.00 88.25 271 ASN A C 1
ATOM 2135 O O . ASN A 1 271 ? 22.290 -11.156 -12.256 1.00 88.25 271 ASN A O 1
ATOM 2139 N N . TYR A 1 272 ? 23.757 -12.731 -12.907 1.00 88.06 272 TYR A N 1
ATOM 2140 C CA . TYR A 1 272 ? 23.036 -13.075 -14.127 1.00 88.06 272 TYR A CA 1
ATOM 2141 C C . TYR A 1 272 ? 21.682 -13.728 -13.826 1.00 88.06 272 TYR A C 1
ATOM 2143 O O . TYR A 1 272 ? 20.685 -13.395 -14.466 1.00 88.06 272 TYR A O 1
ATOM 2151 N N . ALA A 1 273 ? 21.621 -14.590 -12.810 1.00 89.81 273 ALA A N 1
ATOM 2152 C CA . ALA A 1 273 ? 20.391 -15.218 -12.351 1.00 89.81 273 ALA A CA 1
ATOM 2153 C C . ALA A 1 273 ? 19.354 -14.161 -11.926 1.00 89.81 273 ALA A C 1
ATOM 2155 O O . ALA A 1 273 ? 18.206 -14.214 -12.371 1.00 89.81 273 ALA A O 1
ATOM 2156 N N . TYR A 1 274 ? 19.763 -13.144 -11.156 1.00 89.50 274 TYR A N 1
ATOM 2157 C CA . TYR A 1 274 ? 18.892 -12.022 -10.780 1.00 89.50 274 TYR A CA 1
ATOM 2158 C C . TYR A 1 274 ? 18.432 -11.191 -11.985 1.00 89.50 274 TYR A C 1
ATOM 2160 O O . TYR A 1 274 ? 17.261 -10.823 -12.056 1.00 89.50 274 TYR A O 1
ATOM 2168 N N . LEU A 1 275 ? 19.307 -10.922 -12.960 1.00 87.50 275 LEU A N 1
ATOM 2169 C CA . LEU A 1 275 ? 18.914 -10.221 -14.191 1.00 87.50 275 LEU A CA 1
ATOM 2170 C C . LEU A 1 275 ? 17.898 -11.029 -15.011 1.00 87.50 275 LEU A C 1
ATOM 2172 O O . LEU A 1 275 ? 16.989 -10.454 -15.610 1.00 87.50 275 LEU A O 1
ATOM 2176 N N . LYS A 1 276 ? 18.005 -12.362 -15.005 1.00 88.38 276 LYS A N 1
ATOM 2177 C CA . LYS A 1 276 ? 17.050 -13.259 -15.668 1.00 88.38 276 LYS A CA 1
ATOM 2178 C C . LYS A 1 276 ? 15.649 -13.161 -15.057 1.00 88.38 276 LYS A C 1
ATOM 2180 O O . LYS A 1 276 ? 14.674 -13.319 -15.790 1.00 88.38 276 LYS A O 1
ATOM 2185 N N . LEU A 1 277 ? 15.535 -12.825 -13.766 1.00 89.31 277 LEU A N 1
ATOM 2186 C CA . LEU A 1 277 ? 14.237 -12.609 -13.116 1.00 89.31 277 LEU A CA 1
ATOM 2187 C C . LEU A 1 277 ? 13.464 -11.419 -13.705 1.00 89.31 277 LEU A C 1
ATOM 2189 O O . LEU A 1 277 ? 12.243 -11.455 -13.731 1.00 89.31 277 LEU A O 1
ATOM 2193 N N . LEU A 1 278 ? 14.147 -10.410 -14.258 1.00 87.44 278 LEU A N 1
ATOM 2194 C CA . LEU A 1 278 ? 13.499 -9.253 -14.900 1.00 87.44 278 LEU A CA 1
ATOM 2195 C C . LEU A 1 278 ? 12.818 -9.591 -16.235 1.00 87.44 278 LEU A C 1
ATOM 2197 O O . LEU A 1 278 ? 12.084 -8.773 -16.780 1.00 87.44 278 LEU A O 1
ATOM 2201 N N . LYS A 1 279 ? 13.098 -10.771 -16.794 1.00 84.62 279 LYS A N 1
ATOM 2202 C CA . LYS A 1 279 ? 12.480 -11.295 -18.022 1.00 84.62 279 LYS A CA 1
ATOM 2203 C C . LYS A 1 279 ? 11.832 -12.655 -17.774 1.00 84.62 279 LYS A C 1
ATOM 2205 O O . LYS A 1 279 ? 11.700 -13.461 -18.696 1.00 84.62 279 LYS A O 1
ATOM 2210 N N . TRP A 1 280 ? 11.502 -12.944 -16.519 1.00 85.44 280 TRP A N 1
ATOM 2211 C CA . TRP A 1 280 ? 10.923 -14.217 -16.134 1.00 85.44 280 TRP A CA 1
ATOM 2212 C C . TRP A 1 280 ? 9.479 -14.319 -16.613 1.00 85.44 280 TRP A C 1
ATOM 2214 O O . TRP A 1 280 ? 8.753 -13.329 -16.682 1.00 85.44 280 TRP A O 1
ATOM 2224 N N . ASP A 1 281 ? 9.037 -15.534 -16.914 1.00 84.56 281 ASP A N 1
ATOM 2225 C CA . ASP A 1 281 ? 7.617 -15.789 -17.119 1.00 84.56 281 ASP A CA 1
ATOM 2226 C C . ASP A 1 281 ? 6.957 -16.002 -15.753 1.00 84.56 281 ASP A C 1
ATOM 2228 O O . ASP A 1 281 ? 6.871 -17.120 -15.242 1.00 84.56 281 ASP A O 1
ATOM 2232 N N . HIS A 1 282 ? 6.517 -14.901 -15.145 1.00 81.44 282 HIS A N 1
ATOM 2233 C CA . HIS A 1 282 ? 5.867 -14.912 -13.836 1.00 81.44 282 HIS A CA 1
ATOM 2234 C C . HIS A 1 282 ? 4.491 -15.597 -13.831 1.00 81.44 282 HIS A C 1
ATOM 2236 O O . HIS A 1 282 ? 3.943 -15.788 -12.742 1.00 81.44 282 HIS A O 1
ATOM 2242 N N . LEU A 1 283 ? 3.919 -15.951 -14.989 1.00 78.88 283 LEU A N 1
ATOM 2243 C CA . LEU A 1 283 ? 2.612 -16.608 -15.087 1.00 78.88 283 LEU A CA 1
ATOM 2244 C C . LEU A 1 283 ? 2.744 -18.130 -15.070 1.00 78.88 283 LEU A C 1
ATOM 2246 O O . LEU A 1 283 ? 2.007 -18.794 -14.341 1.00 78.88 283 LEU A O 1
ATOM 2250 N N . HIS A 1 284 ? 3.686 -18.678 -15.839 1.00 80.69 284 HIS A N 1
ATOM 2251 C CA . HIS A 1 284 ? 3.780 -20.128 -16.041 1.00 80.69 284 HIS A CA 1
ATOM 2252 C C . HIS A 1 284 ? 4.968 -20.778 -15.336 1.00 80.69 284 HIS A C 1
ATOM 2254 O O . HIS A 1 284 ? 4.944 -21.988 -15.106 1.00 80.69 284 HIS A O 1
ATOM 2260 N N . ARG A 1 285 ? 6.014 -20.017 -14.986 1.00 85.62 285 ARG A N 1
ATOM 2261 C CA . ARG A 1 285 ? 7.197 -20.571 -14.316 1.00 85.62 285 ARG A CA 1
ATOM 2262 C C . ARG A 1 285 ? 7.125 -20.363 -12.810 1.00 85.62 285 ARG A C 1
ATOM 2264 O O . ARG A 1 285 ? 6.762 -19.295 -12.316 1.00 85.62 285 ARG A O 1
ATOM 2271 N N . LEU A 1 286 ? 7.533 -21.398 -12.083 1.00 85.62 286 LEU A N 1
ATOM 2272 C CA . LEU A 1 286 ? 7.680 -21.347 -10.634 1.00 85.62 286 LEU A CA 1
ATOM 2273 C C . LEU A 1 286 ? 8.808 -20.375 -10.272 1.00 85.62 286 LEU A C 1
ATOM 2275 O O . LEU A 1 286 ? 9.794 -20.252 -11.001 1.00 85.62 286 LEU A O 1
ATOM 2279 N N . PHE A 1 287 ? 8.610 -19.619 -9.194 1.00 87.69 287 PHE A N 1
ATOM 2280 C CA . PHE A 1 287 ? 9.543 -18.582 -8.761 1.00 87.69 287 PHE A CA 1
ATOM 2281 C C . PHE A 1 287 ? 10.512 -19.163 -7.724 1.00 87.69 287 PHE A C 1
ATOM 2283 O O . PHE A 1 287 ? 10.048 -19.943 -6.888 1.00 87.69 287 PHE A O 1
ATOM 2290 N N . PRO A 1 288 ? 11.811 -18.805 -7.741 1.00 89.38 288 PRO A N 1
ATOM 2291 C CA . PRO A 1 288 ? 12.767 -19.383 -6.801 1.00 89.38 288 PRO A CA 1
ATOM 2292 C C . PRO A 1 288 ? 12.375 -19.090 -5.348 1.00 89.38 288 PRO A C 1
ATOM 2294 O O . PRO A 1 288 ? 11.980 -17.970 -5.008 1.00 89.38 288 PRO A O 1
ATOM 2297 N N . GLU A 1 289 ? 12.488 -20.098 -4.485 1.00 87.25 289 GLU A N 1
ATOM 2298 C CA . GLU A 1 289 ? 11.954 -20.078 -3.122 1.00 87.25 289 GLU A CA 1
ATOM 2299 C C . GLU A 1 289 ? 12.579 -18.967 -2.265 1.00 87.25 289 GLU A C 1
ATOM 2301 O O . GLU A 1 289 ? 11.882 -18.310 -1.491 1.00 87.25 289 GLU A O 1
ATOM 2306 N N . THR A 1 290 ? 13.876 -18.700 -2.443 1.00 87.12 290 THR A N 1
ATOM 2307 C CA . THR A 1 290 ? 14.633 -17.695 -1.670 1.00 87.12 290 THR A CA 1
ATOM 2308 C C . THR A 1 290 ? 14.226 -16.252 -1.956 1.00 87.12 290 THR A C 1
ATOM 2310 O O . THR A 1 290 ? 14.446 -15.385 -1.116 1.00 87.12 290 THR A O 1
ATOM 2313 N N . VAL A 1 291 ? 13.625 -15.983 -3.116 1.00 88.44 291 VAL A N 1
ATOM 2314 C CA . VAL A 1 291 ? 13.180 -14.643 -3.542 1.00 88.44 291 VAL A CA 1
ATOM 2315 C C . VAL A 1 291 ? 11.659 -14.556 -3.665 1.00 88.44 291 VAL A C 1
ATOM 2317 O O . VAL A 1 291 ? 11.123 -13.584 -4.190 1.00 88.44 291 VAL A O 1
ATOM 2320 N N . LEU A 1 292 ? 10.927 -15.555 -3.166 1.00 87.06 292 LEU A N 1
ATOM 2321 C CA . LEU A 1 292 ? 9.473 -15.643 -3.312 1.00 87.06 292 LEU A CA 1
ATOM 2322 C C . LEU A 1 292 ? 8.732 -14.422 -2.744 1.00 87.06 292 LEU A C 1
ATOM 2324 O O . LEU A 1 292 ? 7.747 -13.977 -3.335 1.00 87.06 292 LEU A O 1
ATOM 2328 N N . MET A 1 293 ? 9.233 -13.849 -1.645 1.00 86.56 293 MET A N 1
ATOM 2329 C CA . MET A 1 293 ? 8.683 -12.634 -1.023 1.00 86.56 293 MET A CA 1
ATOM 2330 C C . MET A 1 293 ? 8.788 -11.397 -1.933 1.00 86.56 293 MET A C 1
ATOM 2332 O O . MET A 1 293 ? 7.992 -10.471 -1.805 1.00 86.56 293 MET A O 1
ATOM 2336 N N . ASP A 1 294 ? 9.723 -11.400 -2.885 1.00 89.44 294 ASP A N 1
ATOM 2337 C CA . ASP A 1 294 ? 9.989 -10.312 -3.829 1.00 89.44 294 ASP A CA 1
ATOM 2338 C C . ASP A 1 294 ? 9.277 -10.481 -5.181 1.00 89.44 294 ASP A C 1
ATOM 2340 O O . ASP A 1 294 ? 9.442 -9.643 -6.070 1.00 89.44 294 ASP A O 1
ATOM 2344 N N . ARG A 1 295 ? 8.485 -11.546 -5.383 1.00 88.38 295 ARG A N 1
ATOM 2345 C CA . ARG A 1 295 ? 7.898 -11.879 -6.696 1.00 88.38 295 ARG A CA 1
ATOM 2346 C C . ARG A 1 295 ? 7.149 -10.708 -7.338 1.00 88.38 295 ARG A C 1
ATOM 2348 O O . ARG A 1 295 ? 7.339 -10.450 -8.525 1.00 88.38 295 ARG A O 1
ATOM 2355 N N . SER A 1 296 ? 6.310 -10.010 -6.573 1.00 87.69 296 SER A N 1
ATOM 2356 C CA . SER A 1 296 ? 5.544 -8.853 -7.060 1.00 87.69 296 SER A CA 1
ATOM 2357 C C . SER A 1 296 ? 6.448 -7.682 -7.450 1.00 87.69 296 SER A C 1
ATOM 2359 O O . SER A 1 296 ? 6.183 -7.017 -8.447 1.00 87.69 296 SER A O 1
ATOM 2361 N N . ARG A 1 297 ? 7.549 -7.468 -6.718 1.00 89.19 297 ARG A N 1
ATOM 2362 C CA . ARG A 1 297 ? 8.539 -6.421 -7.014 1.00 89.19 297 ARG A CA 1
ATOM 2363 C C . ARG A 1 297 ? 9.284 -6.726 -8.309 1.00 89.19 297 ARG A C 1
ATOM 2365 O O . ARG A 1 297 ? 9.449 -5.839 -9.137 1.00 89.19 297 ARG A O 1
ATOM 2372 N N . PHE A 1 298 ? 9.695 -7.977 -8.522 1.00 90.44 298 PHE A N 1
ATOM 2373 C CA . PHE A 1 298 ? 10.299 -8.387 -9.794 1.00 90.44 298 PHE A CA 1
ATOM 2374 C C . PHE A 1 298 ? 9.329 -8.245 -10.965 1.00 90.44 298 PHE A C 1
ATOM 2376 O O . PHE A 1 298 ? 9.737 -7.771 -12.022 1.00 90.44 298 PHE A O 1
ATOM 2383 N N . GLN A 1 299 ? 8.054 -8.578 -10.761 1.00 88.88 299 GLN A N 1
ATOM 2384 C CA . GLN A 1 299 ? 7.025 -8.357 -11.770 1.00 88.88 299 GLN A CA 1
ATOM 2385 C C . GLN A 1 299 ? 6.885 -6.862 -12.089 1.00 88.88 299 GLN A C 1
ATOM 2387 O O . GLN A 1 299 ? 6.936 -6.486 -13.251 1.00 88.88 299 GLN A O 1
ATOM 2392 N N . GLU A 1 300 ? 6.795 -5.983 -11.088 1.00 88.56 300 GLU A N 1
ATOM 2393 C CA . GLU A 1 300 ? 6.754 -4.532 -11.317 1.00 88.56 300 GLU A CA 1
ATOM 2394 C C . GLU A 1 300 ? 7.996 -4.024 -12.069 1.00 88.56 300 GLU A C 1
ATOM 2396 O O . GLU A 1 300 ? 7.874 -3.239 -13.010 1.00 88.56 300 GLU A O 1
ATOM 2401 N N . LEU A 1 301 ? 9.188 -4.509 -11.712 1.00 89.62 301 LEU A N 1
ATOM 2402 C CA . LEU A 1 301 ? 10.429 -4.164 -12.407 1.00 89.62 301 LEU A CA 1
ATOM 2403 C C . LEU A 1 301 ? 10.447 -4.659 -13.857 1.00 89.62 301 LEU A C 1
ATOM 2405 O O . LEU A 1 301 ? 10.937 -3.939 -14.725 1.00 89.62 301 LEU A O 1
ATOM 2409 N N . GLN A 1 302 ? 9.915 -5.851 -14.138 1.00 88.62 302 GLN A N 1
ATOM 2410 C CA . GLN A 1 302 ? 9.755 -6.354 -15.504 1.00 88.62 302 GLN A CA 1
ATOM 2411 C C . GLN A 1 302 ? 8.851 -5.426 -16.316 1.00 88.62 302 GLN A C 1
ATOM 2413 O O . GLN A 1 302 ? 9.222 -5.011 -17.412 1.00 88.62 302 GLN A O 1
ATOM 2418 N N . LEU A 1 303 ? 7.699 -5.053 -15.758 1.00 87.94 303 LEU A N 1
ATOM 2419 C CA . LEU A 1 303 ? 6.756 -4.140 -16.397 1.00 87.94 303 LEU A CA 1
ATOM 2420 C C . LEU A 1 303 ? 7.434 -2.786 -16.697 1.00 87.94 303 LEU A C 1
ATOM 2422 O O . LEU A 1 303 ? 7.469 -2.325 -17.842 1.00 87.94 303 LEU A O 1
ATOM 2426 N N . GLN A 1 304 ? 8.108 -2.195 -15.709 1.00 88.06 304 GLN A N 1
ATOM 2427 C CA . GLN A 1 304 ? 8.878 -0.964 -15.909 1.00 88.06 304 GLN A CA 1
ATOM 2428 C C . GLN A 1 304 ? 9.979 -1.123 -16.972 1.00 88.06 304 GLN A C 1
ATOM 2430 O O . G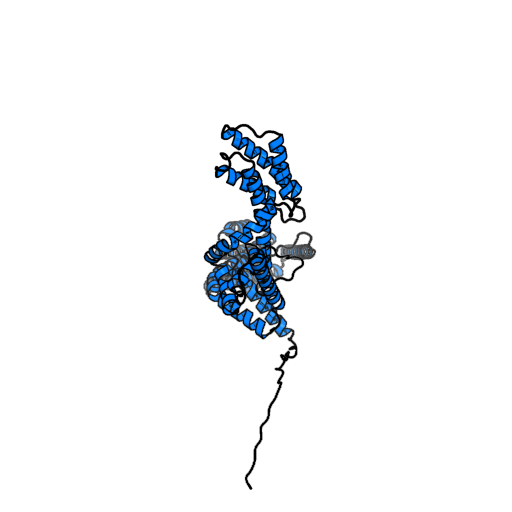LN A 1 304 ? 10.163 -0.232 -17.806 1.00 88.06 304 GLN A O 1
ATOM 2435 N N . LEU A 1 305 ? 10.698 -2.248 -16.984 1.00 88.44 305 LEU A N 1
ATOM 2436 C CA . LEU A 1 305 ? 11.744 -2.534 -17.967 1.00 88.44 305 LEU A CA 1
ATOM 2437 C C . LEU A 1 305 ? 11.178 -2.630 -19.387 1.00 88.44 305 LEU A C 1
ATOM 2439 O O . LEU A 1 305 ? 11.778 -2.099 -20.325 1.00 88.44 305 LEU A O 1
ATOM 2443 N N . GLU A 1 306 ? 10.026 -3.270 -19.566 1.00 87.00 306 GLU A N 1
ATOM 2444 C CA . GLU A 1 306 ? 9.342 -3.343 -20.857 1.00 87.00 306 GLU A CA 1
ATOM 2445 C C . GLU A 1 306 ? 8.939 -1.950 -21.345 1.00 87.00 306 GLU A C 1
ATOM 2447 O O . GLU A 1 306 ? 9.222 -1.598 -22.495 1.00 87.00 306 GLU A O 1
ATOM 2452 N N . GLN A 1 307 ? 8.350 -1.131 -20.467 1.00 89.62 307 GLN A N 1
ATOM 2453 C CA . GLN A 1 307 ? 7.954 0.241 -20.795 1.00 89.62 307 GLN A CA 1
ATOM 2454 C C . GLN A 1 307 ? 9.173 1.077 -21.205 1.00 89.62 307 GLN A C 1
ATOM 2456 O O . GLN A 1 307 ? 9.147 1.770 -22.226 1.00 89.62 307 GLN A O 1
ATOM 2461 N N . LEU A 1 308 ? 10.270 0.974 -20.449 1.00 88.69 308 LEU A N 1
ATOM 2462 C CA . LEU A 1 308 ? 11.529 1.656 -20.747 1.00 88.69 308 LEU A CA 1
ATOM 2463 C C . LEU A 1 308 ? 12.173 1.155 -22.041 1.00 88.69 308 LEU A C 1
ATOM 2465 O O . LEU A 1 308 ? 12.760 1.952 -22.771 1.00 88.69 308 LEU A O 1
ATOM 2469 N N . THR A 1 309 ? 12.042 -0.132 -22.359 1.00 88.62 309 THR A N 1
ATOM 2470 C CA . THR A 1 309 ? 12.552 -0.708 -23.610 1.00 88.62 309 THR A CA 1
ATOM 2471 C C . THR A 1 309 ? 11.817 -0.119 -24.814 1.00 88.62 309 THR A C 1
ATOM 2473 O O . THR A 1 309 ? 12.459 0.283 -25.787 1.00 88.62 309 THR A O 1
ATOM 2476 N N . VAL A 1 310 ? 10.485 -0.017 -24.745 1.00 88.94 310 VAL A N 1
ATOM 2477 C CA . VAL A 1 310 ? 9.667 0.605 -25.800 1.00 88.94 310 VAL A CA 1
ATOM 2478 C C . VAL A 1 310 ? 9.977 2.096 -25.906 1.00 88.94 310 VAL A C 1
ATOM 2480 O O . VAL A 1 310 ? 10.265 2.582 -26.999 1.00 88.94 310 VAL A O 1
ATOM 2483 N N . LEU A 1 311 ? 10.007 2.814 -24.782 1.00 90.06 311 LEU A N 1
ATOM 2484 C CA . LEU A 1 311 ? 10.352 4.235 -24.743 1.00 90.06 311 LEU A CA 1
ATOM 2485 C C . LEU A 1 311 ? 11.738 4.491 -25.345 1.00 90.06 311 LEU A C 1
ATOM 2487 O O . LEU A 1 311 ? 11.898 5.376 -26.185 1.00 90.06 311 LEU A O 1
ATOM 2491 N N . GLY A 1 312 ? 12.733 3.693 -24.961 1.00 88.38 312 GLY A N 1
ATOM 2492 C CA . GLY A 1 312 ? 14.090 3.772 -25.484 1.00 88.38 312 GLY A CA 1
ATOM 2493 C C . GLY A 1 312 ? 14.160 3.504 -26.988 1.00 88.38 312 GLY A C 1
ATOM 2494 O O . GLY A 1 312 ? 14.848 4.231 -27.701 1.00 88.38 312 GLY A O 1
ATOM 2495 N N . ALA A 1 313 ? 13.404 2.523 -27.490 1.00 89.25 313 ALA A N 1
ATOM 2496 C CA . ALA A 1 313 ? 13.327 2.228 -28.919 1.00 89.25 313 ALA A CA 1
ATOM 2497 C C . ALA A 1 313 ? 12.677 3.375 -29.708 1.00 89.25 313 ALA A C 1
ATOM 2499 O O . ALA A 1 313 ? 13.204 3.769 -30.746 1.00 89.25 313 ALA A O 1
ATOM 2500 N N . VAL A 1 314 ? 11.591 3.965 -29.196 1.00 89.44 314 VAL A N 1
ATOM 2501 C CA . VAL A 1 314 ? 10.936 5.132 -29.812 1.00 89.44 314 VAL A CA 1
ATOM 2502 C C . VAL A 1 314 ? 11.874 6.337 -29.846 1.00 89.44 314 VAL A C 1
ATOM 2504 O O . VAL A 1 314 ? 11.990 6.994 -30.882 1.00 89.44 314 VAL A O 1
ATOM 2507 N N . LEU A 1 315 ? 12.583 6.620 -28.750 1.00 88.62 315 LEU A N 1
ATOM 2508 C CA . LEU A 1 315 ? 13.571 7.700 -28.720 1.00 88.62 315 LEU A CA 1
ATOM 2509 C C . LEU A 1 315 ? 14.709 7.445 -29.709 1.00 88.62 315 LEU A C 1
ATOM 2511 O O . LEU A 1 315 ? 15.085 8.358 -30.436 1.00 88.62 315 LEU A O 1
ATOM 2515 N N . LEU A 1 316 ? 15.225 6.216 -29.779 1.00 88.00 316 LEU A N 1
ATOM 2516 C CA . LEU A 1 316 ? 16.292 5.852 -30.709 1.00 88.00 316 LEU A CA 1
ATOM 2517 C C . LEU A 1 316 ? 15.851 6.022 -32.170 1.00 88.00 316 LEU A C 1
ATOM 2519 O O . LEU A 1 316 ? 16.571 6.650 -32.945 1.00 88.00 316 LEU A O 1
ATOM 2523 N N . VAL A 1 317 ? 14.649 5.552 -32.528 1.00 89.00 317 VAL A N 1
ATOM 2524 C CA . VAL A 1 317 ? 14.039 5.792 -33.848 1.00 89.00 317 VAL A CA 1
ATOM 2525 C C . VAL A 1 317 ? 13.950 7.294 -34.119 1.00 89.00 317 VAL A C 1
ATOM 2527 O O . VAL A 1 317 ? 14.460 7.775 -35.132 1.00 89.00 317 VAL A O 1
ATOM 2530 N N . THR A 1 318 ? 13.395 8.054 -33.176 1.00 86.62 318 THR A N 1
ATOM 2531 C CA . THR A 1 318 ? 13.183 9.500 -33.324 1.00 86.62 318 THR A CA 1
ATOM 2532 C C . THR A 1 318 ? 14.498 10.253 -33.522 1.00 86.62 318 THR A C 1
ATOM 2534 O O . THR A 1 318 ? 14.616 11.042 -34.456 1.00 86.62 318 THR A O 1
ATOM 2537 N N . PHE A 1 319 ? 15.516 9.988 -32.703 1.00 85.81 319 PHE A N 1
ATOM 2538 C CA . PHE A 1 319 ? 16.817 10.655 -32.801 1.00 85.81 319 PHE A CA 1
ATOM 2539 C C . PHE A 1 319 ? 17.646 10.206 -34.002 1.00 85.81 319 PHE A C 1
ATOM 2541 O O . PHE A 1 319 ? 18.450 10.997 -34.493 1.00 85.81 319 PHE A O 1
ATOM 2548 N N . SER A 1 320 ? 17.447 8.978 -34.491 1.00 84.56 320 SER A N 1
ATOM 2549 C CA . SER A 1 320 ? 18.094 8.501 -35.718 1.00 84.56 320 SER A CA 1
ATOM 2550 C C . SER A 1 320 ? 17.547 9.182 -36.977 1.00 84.56 320 SER A C 1
ATOM 2552 O O . SER A 1 320 ? 18.281 9.357 -37.949 1.00 84.56 320 SER A O 1
ATOM 2554 N N . MET A 1 321 ? 16.276 9.601 -36.953 1.00 79.38 321 MET A N 1
ATOM 2555 C CA . MET A 1 321 ? 15.620 10.298 -38.064 1.00 79.38 321 MET A CA 1
ATOM 2556 C C . MET A 1 321 ? 15.653 11.829 -37.939 1.00 79.38 321 MET A C 1
ATOM 2558 O O . MET A 1 321 ? 15.524 12.530 -38.946 1.00 79.38 321 MET A O 1
ATOM 2562 N N . ALA A 1 322 ? 15.808 12.361 -36.724 1.00 74.94 322 ALA A N 1
ATOM 2563 C CA . ALA A 1 322 ? 15.895 13.794 -36.469 1.00 74.94 322 ALA A CA 1
ATOM 2564 C C . ALA A 1 322 ? 17.231 14.389 -36.950 1.00 74.94 322 ALA A C 1
ATOM 2566 O O . ALA A 1 322 ? 18.271 13.732 -36.972 1.00 74.94 322 ALA A O 1
ATOM 2567 N N . ALA A 1 323 ? 17.213 15.673 -37.321 1.00 71.56 323 ALA A N 1
ATOM 2568 C CA . ALA A 1 323 ? 18.427 16.382 -37.713 1.00 71.56 323 ALA A CA 1
ATOM 2569 C C . ALA A 1 323 ? 19.425 16.457 -36.532 1.00 71.56 323 ALA A C 1
ATOM 2571 O O . ALA A 1 323 ? 18.993 16.700 -35.401 1.00 71.56 323 ALA A O 1
ATOM 2572 N N . PRO A 1 324 ? 20.751 16.355 -36.768 1.00 67.00 324 PRO A N 1
ATOM 2573 C CA . PRO A 1 324 ? 21.762 16.320 -35.702 1.00 67.00 324 PRO A CA 1
ATOM 2574 C C . PRO A 1 324 ? 21.703 17.496 -34.710 1.00 67.00 324 PRO A C 1
ATOM 2576 O O . PRO A 1 324 ? 22.092 17.347 -33.556 1.00 67.00 324 PRO A O 1
ATOM 2579 N N . GLY A 1 325 ? 21.190 18.657 -35.139 1.00 65.62 325 GLY A N 1
ATOM 2580 C CA . GLY A 1 325 ? 21.024 19.844 -34.292 1.00 65.62 325 GLY A CA 1
ATOM 2581 C C . GLY A 1 325 ? 19.847 19.793 -33.307 1.00 65.62 325 GLY A C 1
ATOM 2582 O O . GLY A 1 325 ? 19.791 20.617 -32.402 1.00 65.62 325 GLY A O 1
ATOM 2583 N N . ILE A 1 326 ? 18.911 18.853 -33.464 1.00 69.62 326 ILE A N 1
ATOM 2584 C CA . ILE A 1 326 ? 17.749 18.676 -32.572 1.00 69.62 326 ILE A CA 1
ATOM 2585 C C . ILE A 1 326 ? 18.029 17.607 -31.516 1.00 69.62 326 ILE A C 1
ATOM 2587 O O . ILE A 1 326 ? 17.621 17.749 -30.363 1.00 69.62 326 ILE A O 1
ATOM 2591 N N . SER A 1 327 ? 18.781 16.568 -31.887 1.00 65.50 327 SER A N 1
ATOM 2592 C CA . SER A 1 327 ? 19.124 15.449 -31.003 1.00 65.50 327 SER A CA 1
ATOM 2593 C C . SER A 1 327 ? 20.016 15.847 -29.818 1.00 65.50 327 SER A C 1
ATOM 2595 O O . SER A 1 327 ? 20.054 15.136 -28.820 1.00 65.50 327 SER A O 1
ATOM 2597 N N . SER A 1 328 ? 20.706 16.991 -29.887 1.00 68.56 328 SER A N 1
ATOM 2598 C CA . SER A 1 328 ? 21.573 17.503 -28.815 1.00 68.56 328 SER A CA 1
ATOM 2599 C C . SER A 1 328 ? 20.845 18.347 -27.757 1.00 68.56 328 SER A C 1
ATOM 2601 O O . SER A 1 328 ? 21.461 18.739 -26.763 1.00 68.56 328 SER A O 1
ATOM 2603 N N . ARG A 1 329 ? 19.546 18.636 -27.930 1.00 76.06 329 ARG A N 1
ATOM 2604 C CA . ARG A 1 329 ? 18.785 19.511 -27.024 1.00 76.06 329 ARG A CA 1
ATOM 2605 C C . ARG A 1 329 ? 18.103 18.714 -25.909 1.00 76.06 329 ARG A C 1
ATOM 2607 O O . ARG A 1 329 ? 17.136 17.993 -26.152 1.00 76.06 329 ARG A O 1
ATOM 2614 N N . ALA A 1 330 ? 18.559 18.908 -24.671 1.00 78.50 330 ALA A N 1
ATOM 2615 C CA . ALA A 1 330 ? 18.027 18.216 -23.492 1.00 78.50 330 ALA A CA 1
ATOM 2616 C C . ALA A 1 330 ? 16.513 18.435 -23.296 1.00 78.50 330 ALA A C 1
ATOM 2618 O O . ALA A 1 330 ? 15.777 17.475 -23.075 1.00 78.50 330 ALA A O 1
ATOM 2619 N N . ASP A 1 331 ? 16.028 19.667 -23.485 1.00 83.12 331 ASP A N 1
ATOM 2620 C CA . ASP A 1 331 ? 14.608 20.013 -23.308 1.00 83.12 331 ASP A CA 1
ATOM 2621 C C . ASP A 1 331 ? 13.677 19.243 -24.252 1.00 83.12 331 ASP A C 1
ATOM 2623 O O . ASP A 1 331 ? 12.535 18.942 -23.913 1.00 83.12 331 ASP A O 1
ATOM 2627 N N . PHE A 1 332 ? 14.155 18.923 -25.456 1.00 82.81 332 PHE A N 1
ATOM 2628 C CA . PHE A 1 332 ? 13.387 18.162 -26.437 1.00 82.81 332 PHE A CA 1
ATOM 2629 C C . PHE A 1 332 ? 13.324 16.678 -26.058 1.00 82.81 332 PHE A C 1
ATOM 2631 O O . PHE A 1 332 ? 12.251 16.077 -26.095 1.00 82.81 332 PHE A O 1
ATOM 2638 N N . ALA A 1 333 ? 14.446 16.107 -25.612 1.00 83.81 333 ALA A N 1
ATOM 2639 C CA . ALA A 1 333 ? 14.496 14.730 -25.133 1.00 83.81 333 ALA A CA 1
ATOM 2640 C C . ALA A 1 333 ? 13.575 14.503 -23.923 1.00 83.81 333 ALA A C 1
ATOM 2642 O O . ALA A 1 333 ? 12.850 13.509 -23.891 1.00 83.81 333 ALA A O 1
ATOM 2643 N N . GLU A 1 334 ? 13.555 15.426 -22.957 1.00 87.06 334 GLU A N 1
ATOM 2644 C CA . GLU A 1 334 ? 12.680 15.326 -21.780 1.00 87.06 334 GLU A CA 1
ATOM 2645 C C . GLU A 1 334 ? 11.194 15.451 -22.139 1.00 87.06 334 GLU A C 1
ATOM 2647 O O . GLU A 1 334 ? 10.370 14.677 -21.645 1.00 87.06 334 GLU A O 1
ATOM 2652 N N . LYS A 1 335 ? 10.836 16.345 -23.069 1.00 86.81 335 LYS A N 1
ATOM 2653 C CA . LYS A 1 335 ? 9.457 16.447 -23.573 1.00 86.81 335 LYS A CA 1
ATOM 2654 C C . LYS A 1 335 ? 8.999 15.169 -24.269 1.00 86.81 335 LYS A C 1
ATOM 2656 O O . LYS A 1 335 ? 7.907 14.683 -23.980 1.00 86.81 335 LYS A O 1
ATOM 2661 N N . LEU A 1 336 ? 9.833 14.595 -25.139 1.00 87.88 336 LEU A N 1
ATOM 2662 C CA . LEU A 1 336 ? 9.519 13.328 -25.803 1.00 87.88 336 LEU A CA 1
ATOM 2663 C C . LEU A 1 336 ? 9.371 12.185 -24.796 1.00 87.88 336 LEU A C 1
ATOM 2665 O O . LEU A 1 336 ? 8.393 11.444 -24.867 1.00 87.88 336 LEU A O 1
ATOM 2669 N N . LYS A 1 337 ? 10.286 12.073 -23.824 1.00 89.75 337 LYS A N 1
ATOM 2670 C CA . LYS A 1 337 ? 10.180 11.091 -22.734 1.00 89.75 337 LYS A CA 1
ATOM 2671 C C . LYS A 1 337 ? 8.848 11.215 -22.005 1.00 89.75 337 LYS A C 1
ATOM 2673 O O . LYS A 1 337 ? 8.198 10.200 -21.783 1.00 89.75 337 LYS A O 1
ATOM 2678 N N . MET A 1 338 ? 8.433 12.434 -21.660 1.00 90.81 338 MET A N 1
ATOM 2679 C CA . MET A 1 338 ? 7.170 12.679 -20.965 1.00 90.81 338 MET A CA 1
ATOM 2680 C C . MET A 1 338 ? 5.961 12.262 -21.814 1.00 90.81 338 MET A C 1
ATOM 2682 O O . MET A 1 338 ? 5.109 11.529 -21.321 1.00 90.81 338 MET A O 1
ATOM 2686 N N . ILE A 1 339 ? 5.907 12.665 -23.089 1.00 89.00 339 ILE A N 1
ATOM 2687 C CA . ILE A 1 339 ? 4.813 12.311 -24.014 1.00 89.00 339 ILE A CA 1
ATOM 2688 C C . ILE A 1 339 ? 4.699 10.790 -24.161 1.00 89.00 339 ILE A C 1
ATOM 2690 O O . ILE A 1 339 ? 3.616 10.230 -23.990 1.00 89.00 339 ILE A O 1
ATOM 2694 N N . VAL A 1 340 ? 5.819 10.123 -24.449 1.00 90.44 340 VAL A N 1
ATOM 2695 C CA . VAL A 1 340 ? 5.860 8.669 -24.648 1.00 90.44 340 VAL A CA 1
ATOM 2696 C C . VAL A 1 340 ? 5.496 7.946 -23.354 1.00 90.44 340 VAL A C 1
ATOM 2698 O O . VAL A 1 340 ? 4.681 7.031 -23.379 1.00 90.44 340 VAL A O 1
ATO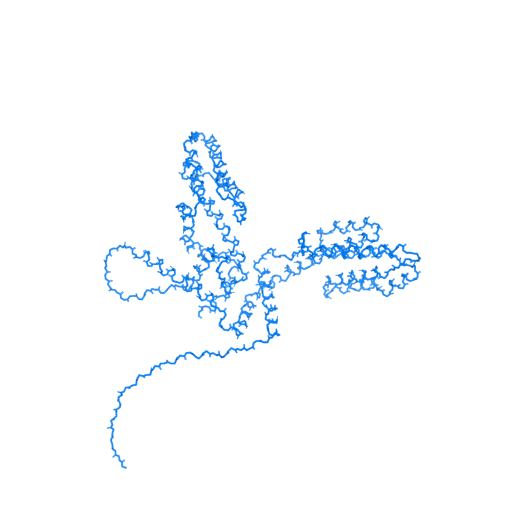M 2701 N N . LYS A 1 341 ? 6.032 8.379 -22.207 1.00 89.94 341 LYS A N 1
ATOM 2702 C CA . LYS A 1 341 ? 5.734 7.764 -20.909 1.00 89.94 341 LYS A CA 1
ATOM 2703 C C . LYS A 1 341 ? 4.253 7.874 -20.547 1.00 89.94 341 LYS A C 1
ATOM 2705 O O . LYS A 1 341 ? 3.684 6.882 -20.115 1.00 89.94 341 LYS A O 1
ATOM 2710 N N . ILE A 1 342 ? 3.627 9.035 -20.765 1.00 89.75 342 ILE A N 1
ATOM 2711 C CA . ILE A 1 342 ? 2.194 9.236 -20.490 1.00 89.75 342 ILE A CA 1
ATOM 2712 C C . ILE A 1 342 ? 1.344 8.279 -21.334 1.00 89.75 342 ILE A C 1
ATOM 2714 O O . ILE A 1 342 ? 0.469 7.606 -20.795 1.00 89.75 342 ILE A O 1
ATOM 2718 N N . LEU A 1 343 ? 1.632 8.168 -22.633 1.00 89.31 343 LEU A N 1
ATOM 2719 C CA . LEU A 1 343 ? 0.882 7.295 -23.545 1.00 89.31 343 LEU A CA 1
ATOM 2720 C C . LEU A 1 343 ? 1.125 5.796 -23.300 1.00 89.31 343 LEU A C 1
ATOM 2722 O O . LEU A 1 343 ? 0.327 4.975 -23.740 1.00 89.31 343 LEU A O 1
ATOM 2726 N N . LEU A 1 344 ? 2.194 5.440 -22.581 1.00 89.62 344 LEU A N 1
ATOM 2727 C CA . LEU A 1 344 ? 2.517 4.065 -22.194 1.00 89.62 344 LEU A CA 1
ATOM 2728 C C . LEU A 1 344 ? 2.183 3.744 -20.725 1.00 89.62 344 LEU A C 1
ATOM 2730 O O . LEU A 1 344 ? 2.559 2.669 -20.258 1.00 89.62 344 LEU A O 1
ATOM 2734 N N . THR A 1 345 ? 1.526 4.640 -19.975 1.00 84.69 345 THR A N 1
ATOM 2735 C CA . THR A 1 345 ? 1.317 4.487 -18.516 1.00 84.69 345 THR A CA 1
ATOM 2736 C C . THR A 1 345 ? 0.634 3.165 -18.153 1.00 84.69 345 THR A C 1
ATOM 2738 O O . THR A 1 345 ? 1.054 2.504 -17.207 1.00 84.69 345 THR A O 1
ATOM 2741 N N . ASP A 1 346 ? -0.337 2.735 -18.959 1.00 83.81 346 ASP A N 1
ATOM 2742 C CA . ASP A 1 346 ? -1.146 1.538 -18.709 1.00 83.81 346 ASP A CA 1
ATOM 2743 C C . ASP A 1 346 ? -0.757 0.347 -19.594 1.00 83.81 346 ASP A C 1
ATOM 2745 O O . ASP A 1 346 ? -1.567 -0.553 -19.806 1.00 83.81 346 ASP A O 1
ATOM 2749 N N . MET A 1 347 ? 0.485 0.306 -20.096 1.00 84.38 347 MET A N 1
ATOM 2750 C CA . MET A 1 347 ? 0.945 -0.720 -21.049 1.00 84.38 347 MET A CA 1
ATOM 2751 C C . MET A 1 347 ? 0.744 -2.167 -20.566 1.00 84.38 347 MET A C 1
ATOM 2753 O O . MET A 1 347 ? 0.673 -3.098 -21.361 1.00 84.38 347 MET A O 1
ATOM 2757 N N . HIS A 1 348 ? 0.646 -2.349 -19.256 1.00 78.44 348 HIS A N 1
ATOM 2758 C CA . HIS A 1 348 ? 0.554 -3.640 -18.585 1.00 78.44 348 HIS A CA 1
ATOM 2759 C C . HIS A 1 348 ? -0.885 -4.116 -18.357 1.00 78.44 348 HIS A C 1
ATOM 2761 O O . HIS A 1 348 ? -1.092 -5.237 -17.893 1.00 78.44 348 HIS A O 1
ATOM 2767 N N . GLN A 1 349 ? -1.882 -3.276 -18.645 1.00 82.38 349 GLN A N 1
ATOM 2768 C CA . GLN A 1 349 ? -3.286 -3.644 -18.501 1.00 82.38 349 GLN A CA 1
ATOM 2769 C C . GLN A 1 349 ? -3.726 -4.550 -19.664 1.00 82.38 349 GLN A C 1
ATOM 2771 O O . GLN A 1 349 ? -3.380 -4.273 -20.811 1.00 82.38 349 GLN A O 1
ATOM 2776 N N . PRO A 1 350 ? -4.555 -5.586 -19.423 1.00 75.44 350 PRO A N 1
ATOM 2777 C CA . PRO A 1 350 ? -5.043 -6.476 -20.483 1.00 75.44 350 PRO A CA 1
ATOM 2778 C C . PRO A 1 350 ? -5.821 -5.765 -21.600 1.00 75.44 350 PRO A C 1
ATOM 2780 O O . PRO A 1 350 ? -5.913 -6.275 -22.712 1.00 75.44 350 PRO A O 1
ATOM 2783 N N . SER A 1 351 ? -6.399 -4.599 -21.304 1.00 81.12 351 SER A N 1
ATOM 2784 C CA . SER A 1 351 ? -7.137 -3.761 -22.253 1.00 81.12 351 SER A CA 1
ATOM 2785 C C . SER A 1 351 ? -6.246 -2.831 -23.084 1.00 81.12 351 SER A C 1
ATOM 2787 O O . SER A 1 351 ? -6.765 -2.059 -23.888 1.00 81.12 351 SER A O 1
ATOM 2789 N N . PHE A 1 352 ? -4.930 -2.826 -22.859 1.00 85.62 352 PHE A N 1
ATOM 2790 C CA . PHE A 1 352 ? -4.020 -1.909 -23.531 1.00 85.62 352 PHE A CA 1
ATOM 2791 C C . PHE A 1 352 ? -3.562 -2.461 -24.883 1.00 85.62 352 PHE A C 1
ATOM 2793 O O . PHE A 1 352 ? -2.920 -3.508 -24.973 1.00 85.62 352 PHE A O 1
ATOM 2800 N N . HIS A 1 353 ? -3.834 -1.706 -25.946 1.00 86.69 353 HIS A N 1
ATOM 2801 C CA . HIS A 1 353 ? -3.392 -2.029 -27.297 1.00 86.69 353 HIS A CA 1
ATOM 2802 C C . HIS A 1 353 ? -2.129 -1.237 -27.645 1.00 86.69 353 HIS A C 1
ATOM 2804 O O . HIS A 1 353 ? -2.176 -0.047 -27.959 1.00 86.69 353 HIS A O 1
ATOM 2810 N N . LEU A 1 354 ? -0.976 -1.912 -27.591 1.00 87.75 354 LEU A N 1
ATOM 2811 C CA . LEU A 1 354 ? 0.328 -1.285 -27.831 1.00 87.75 354 LEU A CA 1
ATOM 2812 C C . LEU A 1 354 ? 0.450 -0.670 -29.234 1.00 87.75 354 LEU A C 1
ATOM 2814 O O . LEU A 1 354 ? 1.083 0.372 -29.384 1.00 87.75 354 LEU A O 1
ATOM 2818 N N . GLU A 1 355 ? -0.159 -1.280 -30.252 1.00 88.69 355 GLU A N 1
ATOM 2819 C CA . GLU A 1 355 ? -0.143 -0.754 -31.625 1.00 88.69 355 GLU A CA 1
ATOM 2820 C C . GLU A 1 355 ? -0.868 0.593 -31.742 1.00 88.69 355 GLU A C 1
ATOM 2822 O O . GLU A 1 355 ? -0.341 1.529 -32.351 1.00 88.69 355 GLU A O 1
ATOM 2827 N N . ASP A 1 356 ? -2.031 0.726 -31.103 1.00 90.00 356 ASP A N 1
ATOM 2828 C CA . ASP A 1 356 ? -2.813 1.966 -31.102 1.00 90.00 356 ASP A CA 1
ATOM 2829 C C . ASP A 1 356 ? -2.086 3.065 -30.325 1.00 90.00 356 ASP A C 1
ATOM 2831 O O . ASP A 1 356 ? -1.949 4.199 -30.798 1.00 90.00 356 ASP A O 1
ATOM 2835 N N . ALA A 1 357 ? -1.534 2.714 -29.159 1.00 90.69 357 ALA A N 1
ATOM 2836 C CA . ALA A 1 357 ? -0.738 3.632 -28.358 1.00 90.69 357 ALA A CA 1
ATOM 2837 C C . ALA A 1 357 ? 0.495 4.127 -29.127 1.00 90.69 357 ALA A C 1
ATOM 2839 O O . ALA A 1 357 ? 0.771 5.326 -29.137 1.00 90.69 357 ALA A O 1
ATOM 2840 N N . LEU A 1 358 ? 1.212 3.240 -29.828 1.00 91.50 358 LEU A N 1
ATOM 2841 C CA . LEU A 1 358 ? 2.371 3.622 -30.639 1.00 91.50 358 LEU A CA 1
ATOM 2842 C C . LEU A 1 358 ? 1.993 4.431 -31.883 1.00 91.50 358 LEU A C 1
ATOM 2844 O O . LEU A 1 358 ? 2.769 5.293 -32.297 1.00 91.50 358 LEU A O 1
ATOM 2848 N N . THR A 1 359 ? 0.798 4.231 -32.436 1.00 92.25 359 THR A N 1
ATOM 2849 C CA . THR A 1 359 ? 0.264 5.079 -33.512 1.00 92.25 359 THR A CA 1
ATOM 2850 C C . THR A 1 359 ? 0.049 6.508 -3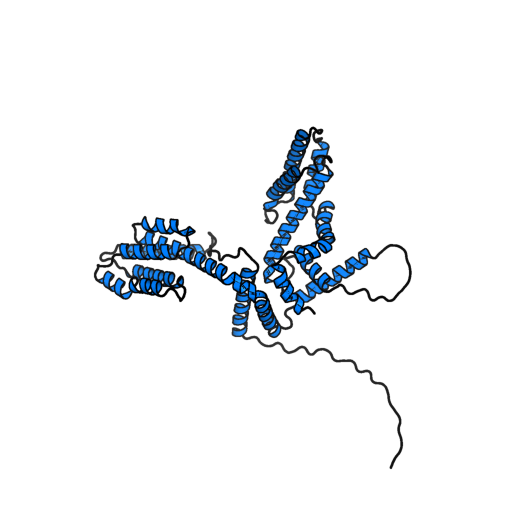3.009 1.00 92.25 359 THR A C 1
ATOM 2852 O O . THR A 1 359 ? 0.571 7.460 -33.596 1.00 92.25 359 THR A O 1
ATOM 2855 N N . ALA A 1 360 ? -0.607 6.666 -31.854 1.00 91.75 360 ALA A N 1
ATOM 2856 C CA . ALA A 1 360 ? -0.792 7.965 -31.206 1.00 91.75 360 ALA A CA 1
ATOM 2857 C C . ALA A 1 360 ? 0.546 8.612 -30.798 1.00 91.75 360 ALA A C 1
ATOM 2859 O O . ALA A 1 360 ? 0.739 9.821 -30.969 1.00 91.75 360 ALA A O 1
ATOM 2860 N N . VAL A 1 361 ? 1.504 7.817 -30.304 1.00 92.19 361 VAL A N 1
ATOM 2861 C CA . VAL A 1 361 ? 2.876 8.274 -30.029 1.00 92.19 361 VAL A CA 1
ATOM 2862 C C . VAL A 1 361 ? 3.523 8.792 -31.311 1.00 92.19 361 VAL A C 1
ATOM 2864 O O . VAL A 1 361 ? 4.068 9.892 -31.298 1.00 92.19 361 VAL A O 1
ATOM 2867 N N . GLY A 1 362 ? 3.432 8.060 -32.423 1.00 90.00 362 GLY A N 1
ATOM 2868 C CA . GLY A 1 362 ? 3.983 8.474 -33.712 1.00 90.00 362 GLY A CA 1
ATOM 2869 C C . GLY A 1 362 ? 3.455 9.836 -34.168 1.00 90.00 362 GLY A C 1
ATOM 2870 O O . GLY A 1 362 ? 4.237 10.693 -34.581 1.00 90.00 362 GLY A O 1
ATOM 2871 N N . GLU A 1 363 ? 2.151 10.083 -34.024 1.00 91.62 363 GLU A N 1
ATOM 2872 C CA . GLU A 1 363 ? 1.541 11.385 -34.322 1.00 91.62 363 GLU A CA 1
ATOM 2873 C C . GLU A 1 363 ? 2.083 12.508 -33.433 1.00 91.62 363 GLU A C 1
ATOM 2875 O O . GLU A 1 363 ? 2.515 13.548 -33.938 1.00 91.62 363 GLU A O 1
ATOM 2880 N N . LYS A 1 364 ? 2.107 12.305 -32.111 1.00 90.88 364 LYS A N 1
ATOM 2881 C CA . LYS A 1 364 ? 2.581 13.324 -31.160 1.00 90.88 364 LYS A CA 1
ATOM 2882 C C . LYS A 1 364 ? 4.075 13.602 -31.300 1.00 90.88 364 LYS A C 1
ATOM 2884 O O . LYS A 1 364 ? 4.480 14.762 -31.231 1.00 90.88 364 LYS A O 1
ATOM 2889 N N . VAL A 1 365 ? 4.881 12.573 -31.551 1.00 90.06 365 VAL A N 1
ATOM 2890 C CA . VAL A 1 365 ? 6.319 12.705 -31.814 1.00 90.06 365 VAL A CA 1
ATOM 2891 C C . VAL A 1 365 ? 6.553 13.510 -33.092 1.00 90.06 365 VAL A C 1
ATOM 2893 O O . VAL A 1 365 ? 7.367 14.429 -33.076 1.00 90.06 365 VAL A O 1
ATOM 2896 N N . CYS A 1 366 ? 5.817 13.245 -34.176 1.00 88.69 366 CYS A N 1
ATOM 2897 C CA . CYS A 1 366 ? 5.953 14.008 -35.423 1.00 88.69 366 CYS A CA 1
ATOM 2898 C C . CYS A 1 366 ? 5.602 15.493 -35.248 1.00 88.69 366 CYS A C 1
ATOM 2900 O O . CYS A 1 366 ? 6.304 16.360 -35.782 1.00 88.69 366 CYS A O 1
ATOM 2902 N N . LEU A 1 367 ? 4.557 15.797 -34.470 1.00 87.94 367 LEU A N 1
ATOM 2903 C CA . LEU A 1 367 ? 4.186 17.174 -34.132 1.00 87.94 367 LEU A CA 1
ATOM 2904 C C . LEU A 1 367 ? 5.288 17.878 -33.329 1.00 87.94 367 LEU A C 1
ATOM 2906 O O . LEU A 1 367 ? 5.662 19.004 -33.659 1.00 87.94 367 LEU A O 1
ATOM 2910 N N . GLU A 1 368 ? 5.846 17.213 -32.316 1.00 88.25 368 GLU A N 1
ATOM 2911 C CA . GLU A 1 368 ? 6.901 17.794 -31.478 1.00 88.25 368 GLU A CA 1
ATOM 2912 C C . GLU A 1 368 ? 8.219 17.961 -32.254 1.00 88.25 368 GLU A C 1
ATOM 2914 O O . GLU A 1 368 ? 8.877 18.997 -32.139 1.00 88.25 368 GLU A O 1
ATOM 2919 N N . VAL A 1 369 ? 8.580 16.998 -33.113 1.00 86.75 369 VAL A N 1
ATOM 2920 C CA . VAL A 1 369 ? 9.728 17.103 -34.035 1.00 86.75 369 VAL A CA 1
ATOM 2921 C C . VAL A 1 369 ? 9.551 18.301 -34.971 1.00 86.75 369 VAL A C 1
ATOM 2923 O O . VAL A 1 369 ? 10.479 19.094 -35.126 1.00 86.75 369 VAL A O 1
ATOM 2926 N N . SER A 1 370 ? 8.365 18.475 -35.560 1.00 85.38 370 SER A N 1
ATOM 2927 C CA . SER A 1 370 ? 8.069 19.590 -36.472 1.00 85.38 370 SER A CA 1
ATOM 2928 C C . SER A 1 370 ? 8.112 20.944 -35.762 1.00 85.38 370 SER A C 1
ATOM 2930 O O . SER A 1 370 ? 8.745 21.877 -36.254 1.00 85.38 370 SER A O 1
ATOM 2932 N N . SER A 1 371 ? 7.528 21.031 -34.564 1.00 85.31 371 SER A N 1
ATOM 2933 C CA . SER A 1 371 ? 7.603 22.212 -33.695 1.00 85.31 371 SER A CA 1
ATOM 2934 C C . SER A 1 371 ? 9.055 22.573 -33.357 1.00 85.31 371 SER A C 1
ATOM 2936 O O . SER A 1 371 ? 9.464 23.733 -33.464 1.00 85.31 371 SER A O 1
ATOM 2938 N N . CYS A 1 372 ? 9.876 21.572 -33.026 1.00 83.12 372 CYS A N 1
ATOM 2939 C CA . CYS A 1 372 ? 11.293 21.767 -32.741 1.00 83.12 372 CYS A CA 1
ATOM 2940 C C . CYS A 1 372 ? 12.092 22.203 -33.982 1.00 83.12 372 CYS A C 1
ATOM 2942 O O . CYS A 1 372 ? 12.952 23.077 -33.869 1.00 83.12 372 CYS A O 1
ATOM 2944 N N . LEU A 1 373 ? 11.808 21.643 -35.164 1.00 82.44 373 LEU A N 1
ATOM 2945 C CA . LEU A 1 373 ? 12.419 22.061 -36.434 1.00 82.44 373 LEU A CA 1
ATOM 2946 C C . LEU A 1 373 ? 12.117 23.536 -36.732 1.00 82.44 373 LEU A C 1
ATOM 2948 O O . LEU A 1 373 ? 13.039 24.282 -37.061 1.00 82.44 373 LEU A O 1
ATOM 2952 N N . SER A 1 374 ? 10.865 23.972 -36.543 1.00 82.50 374 SER A N 1
ATOM 2953 C CA . SER A 1 374 ? 10.457 25.369 -36.741 1.00 82.50 374 SER A CA 1
ATOM 2954 C C . SER A 1 374 ? 11.148 26.328 -35.771 1.00 82.50 374 SER A C 1
ATOM 2956 O O . SER A 1 374 ? 11.635 27.375 -36.192 1.00 82.50 374 SER A O 1
ATOM 2958 N N . GLN A 1 375 ? 11.247 25.967 -34.488 1.00 81.62 375 GLN A N 1
ATOM 2959 C CA . GLN A 1 375 ? 11.947 26.777 -33.479 1.00 81.62 375 GLN A CA 1
ATOM 2960 C C . GLN A 1 375 ? 13.444 26.927 -33.772 1.00 81.62 375 GLN A C 1
ATOM 2962 O O . GLN A 1 375 ? 14.038 27.949 -33.439 1.00 81.62 375 GLN A O 1
ATOM 2967 N N . CYS A 1 376 ? 14.052 25.913 -34.386 1.00 74.88 376 CYS A N 1
ATOM 2968 C CA . CYS A 1 376 ? 15.474 25.896 -34.716 1.00 74.88 376 CYS A CA 1
ATOM 2969 C C . CYS A 1 376 ? 15.784 26.427 -36.131 1.00 74.88 376 CYS A C 1
ATOM 2971 O O . CYS A 1 376 ? 16.945 26.415 -36.533 1.00 74.88 376 CYS A O 1
ATOM 2973 N N . GLY A 1 377 ? 14.778 26.875 -36.894 1.00 74.44 377 GLY A N 1
ATOM 2974 C CA . GLY A 1 377 ? 14.961 27.406 -38.252 1.00 74.44 377 GLY A CA 1
ATOM 2975 C C . GLY A 1 377 ? 15.361 26.360 -39.301 1.00 74.44 377 GLY A C 1
ATOM 2976 O O . GLY A 1 377 ? 15.895 26.718 -40.350 1.00 74.44 377 GLY A O 1
ATOM 2977 N N . PHE A 1 378 ? 15.128 25.072 -39.033 1.00 78.00 378 PHE A N 1
ATOM 2978 C CA . PHE A 1 378 ? 15.379 23.988 -39.985 1.00 78.00 378 PHE A CA 1
ATOM 2979 C C . PHE A 1 378 ? 14.183 23.771 -40.922 1.00 78.00 378 PHE A C 1
ATOM 2981 O O . PHE A 1 378 ? 13.054 24.165 -40.627 1.00 78.00 378 PHE A O 1
ATOM 2988 N N . SER A 1 379 ? 14.421 23.102 -42.055 1.00 76.56 379 SER A N 1
ATOM 2989 C CA . SER A 1 379 ? 13.352 22.720 -42.982 1.00 76.56 379 SER A CA 1
ATOM 2990 C C . SER A 1 379 ? 12.327 21.807 -42.294 1.00 76.56 379 SER A C 1
ATOM 2992 O O . SER A 1 379 ? 12.742 20.890 -41.576 1.00 76.56 379 SER A O 1
ATOM 2994 N N . PRO A 1 380 ? 11.019 21.994 -42.546 1.00 75.88 380 PRO A N 1
ATOM 2995 C CA . PRO A 1 380 ? 9.984 21.134 -41.985 1.00 75.88 380 PRO A CA 1
ATOM 2996 C C . PRO A 1 380 ? 10.152 19.679 -42.441 1.00 75.88 380 PRO A C 1
ATOM 2998 O O . PRO A 1 380 ? 10.761 19.394 -43.478 1.00 75.88 380 PRO A O 1
ATOM 3001 N N . LEU A 1 381 ? 9.609 18.753 -41.650 1.00 78.00 381 LEU A N 1
ATOM 3002 C CA . LEU A 1 381 ? 9.596 17.334 -41.986 1.00 78.00 381 LEU A CA 1
ATOM 3003 C C . LEU A 1 381 ? 8.768 17.131 -43.266 1.00 78.00 381 LEU A C 1
ATOM 3005 O O . LEU A 1 381 ? 7.653 17.634 -43.372 1.00 78.00 381 LEU A O 1
ATOM 3009 N N . THR A 1 382 ? 9.317 16.427 -44.258 1.00 84.75 382 THR A N 1
ATOM 3010 C CA . THR A 1 382 ? 8.555 16.090 -45.469 1.00 84.75 382 THR A CA 1
ATOM 3011 C C . THR A 1 382 ? 7.496 15.034 -45.142 1.00 84.75 382 THR A C 1
ATOM 3013 O O . THR A 1 382 ? 7.744 14.197 -44.268 1.00 84.75 382 THR A O 1
ATOM 3016 N N . PRO A 1 383 ? 6.352 15.005 -45.852 1.00 85.12 383 PRO A N 1
ATOM 3017 C CA . PRO A 1 383 ? 5.283 14.036 -45.583 1.00 85.12 383 PRO A CA 1
ATOM 3018 C C . PRO A 1 383 ? 5.773 12.583 -45.680 1.00 85.12 383 PRO A C 1
ATOM 3020 O O . PRO A 1 383 ? 5.380 11.745 -44.873 1.00 85.12 383 PRO A O 1
ATOM 3023 N N . ASP A 1 384 ? 6.713 12.297 -46.585 1.00 85.81 384 ASP A N 1
ATOM 3024 C CA . ASP A 1 384 ? 7.330 10.970 -46.703 1.00 85.81 384 ASP A CA 1
ATOM 3025 C C . ASP A 1 384 ? 8.156 10.601 -45.461 1.00 85.81 384 ASP A C 1
ATOM 3027 O O . ASP A 1 384 ? 8.087 9.476 -44.973 1.00 85.81 384 ASP A O 1
ATOM 3031 N N . LYS A 1 385 ? 8.924 11.552 -44.907 1.00 84.38 385 LYS A N 1
ATOM 3032 C CA . LYS A 1 385 ? 9.713 11.327 -43.685 1.00 84.38 385 LYS A CA 1
ATOM 3033 C C . LYS A 1 385 ? 8.817 11.176 -42.461 1.00 84.38 385 LYS A C 1
ATOM 3035 O O . LYS A 1 385 ? 9.140 10.394 -41.573 1.00 84.38 385 LYS A O 1
ATOM 3040 N N . GLU A 1 386 ? 7.698 11.893 -42.426 1.00 86.62 386 GLU A N 1
ATOM 3041 C CA . GLU A 1 386 ? 6.683 11.755 -41.385 1.00 86.62 386 GLU A CA 1
ATOM 3042 C C . GLU A 1 386 ? 6.025 10.369 -41.422 1.00 86.62 386 GLU A C 1
ATOM 3044 O O . GLU A 1 386 ? 5.935 9.702 -40.391 1.00 86.62 386 GLU A O 1
ATOM 3049 N N . ALA A 1 387 ? 5.632 9.895 -42.608 1.00 88.94 387 ALA A N 1
ATOM 3050 C CA . ALA A 1 387 ? 5.056 8.564 -42.785 1.00 88.94 387 ALA A CA 1
ATOM 3051 C C . ALA A 1 387 ? 6.043 7.452 -42.393 1.00 88.94 387 ALA A C 1
ATOM 3053 O O . ALA A 1 387 ? 5.664 6.505 -41.703 1.00 88.94 387 ALA A O 1
ATOM 3054 N N . VAL A 1 388 ? 7.320 7.590 -42.769 1.00 90.38 388 VAL A N 1
ATOM 3055 C CA . VAL A 1 388 ? 8.376 6.642 -42.377 1.00 90.38 388 VAL A CA 1
ATOM 3056 C C . VAL A 1 388 ? 8.590 6.647 -40.864 1.00 90.38 388 VAL A C 1
ATOM 3058 O O . VAL A 1 388 ? 8.659 5.574 -40.270 1.00 90.38 388 VAL A O 1
ATOM 3061 N N . LEU A 1 389 ? 8.648 7.821 -40.226 1.00 88.25 389 LEU A N 1
ATOM 3062 C CA . LEU A 1 389 ? 8.830 7.927 -38.777 1.00 88.25 389 LEU A CA 1
ATOM 3063 C C . LEU A 1 389 ? 7.662 7.283 -38.014 1.00 88.25 389 LEU A C 1
ATOM 3065 O O . LEU A 1 389 ? 7.892 6.481 -37.109 1.00 88.25 389 LEU A O 1
ATOM 3069 N N . LYS A 1 390 ? 6.416 7.564 -38.417 1.00 90.75 390 LYS A N 1
ATOM 3070 C CA . LYS A 1 390 ? 5.219 6.929 -37.838 1.00 90.75 390 LYS A CA 1
ATOM 3071 C C . LYS A 1 390 ? 5.244 5.413 -38.018 1.00 90.75 390 LYS A C 1
ATOM 3073 O O . LYS A 1 390 ? 5.055 4.689 -37.045 1.00 90.75 390 LYS A O 1
ATOM 3078 N N . GLY A 1 391 ? 5.550 4.937 -39.226 1.00 89.94 391 GLY A N 1
ATOM 3079 C CA . GLY A 1 391 ? 5.643 3.506 -39.518 1.00 89.94 391 GLY A CA 1
ATOM 3080 C C . GLY A 1 391 ? 6.736 2.801 -38.711 1.00 89.94 391 GLY A C 1
ATOM 3081 O O . GLY A 1 391 ? 6.512 1.709 -38.194 1.00 89.94 391 GLY A O 1
ATOM 3082 N N . GLN A 1 392 ? 7.903 3.431 -38.533 1.00 88.81 392 GLN A N 1
ATOM 3083 C CA . GLN A 1 392 ? 8.982 2.872 -37.713 1.00 88.81 392 GLN A CA 1
ATOM 3084 C C . GLN A 1 392 ? 8.633 2.837 -36.223 1.00 88.81 392 GLN A C 1
ATOM 3086 O O . GLN A 1 392 ? 8.952 1.850 -35.565 1.00 88.81 392 GLN A O 1
ATOM 3091 N N . ILE A 1 393 ? 7.962 3.869 -35.700 1.00 91.00 393 ILE A N 1
ATOM 3092 C CA . ILE A 1 393 ? 7.479 3.898 -34.311 1.00 91.00 393 ILE A CA 1
ATOM 3093 C C . ILE A 1 393 ? 6.412 2.819 -34.094 1.00 91.00 393 ILE A C 1
ATOM 3095 O O . ILE A 1 393 ? 6.504 2.066 -33.128 1.00 91.00 393 ILE A O 1
ATOM 3099 N N . GLN A 1 394 ? 5.453 2.673 -35.009 1.00 91.38 394 GLN A N 1
ATOM 3100 C CA . GLN A 1 394 ? 4.432 1.625 -34.933 1.00 91.38 394 GLN A CA 1
ATOM 3101 C C . GLN A 1 394 ? 5.058 0.223 -34.998 1.00 91.38 394 GLN A C 1
ATOM 3103 O O . GLN A 1 394 ? 4.683 -0.663 -34.232 1.00 91.38 394 GLN A O 1
ATOM 3108 N N . ALA A 1 395 ? 6.086 0.029 -35.830 1.00 89.31 395 ALA A N 1
ATOM 3109 C CA . ALA A 1 395 ? 6.802 -1.241 -35.939 1.00 89.31 395 ALA A CA 1
ATOM 3110 C C . ALA A 1 395 ? 7.523 -1.668 -34.643 1.00 89.31 395 ALA A C 1
ATOM 3112 O O . ALA A 1 395 ? 7.888 -2.841 -34.524 1.00 89.31 395 ALA A O 1
ATOM 3113 N N . VAL A 1 396 ? 7.732 -0.769 -33.668 1.00 89.38 396 VAL A N 1
ATOM 3114 C CA . VAL A 1 396 ? 8.268 -1.109 -32.331 1.00 89.38 396 VAL A CA 1
ATOM 3115 C C . VAL A 1 396 ? 7.286 -1.983 -31.532 1.00 89.38 396 VAL A C 1
ATOM 3117 O O . VAL A 1 396 ? 7.709 -2.700 -30.620 1.00 89.38 396 VAL A O 1
ATOM 3120 N N . ALA A 1 397 ? 5.997 -2.004 -31.895 1.00 86.94 397 ALA A N 1
ATOM 3121 C CA . ALA A 1 397 ? 4.989 -2.852 -31.255 1.00 86.94 397 ALA A CA 1
ATOM 3122 C C . ALA A 1 397 ? 5.358 -4.342 -31.308 1.00 86.94 397 ALA A C 1
ATOM 3124 O O . ALA A 1 397 ? 5.110 -5.080 -30.352 1.00 86.94 397 ALA A O 1
ATOM 3125 N N . SER A 1 398 ? 6.019 -4.771 -32.388 1.00 85.81 398 SER A N 1
ATOM 3126 C CA . SER A 1 398 ? 6.477 -6.149 -32.545 1.00 85.81 398 SER A CA 1
ATOM 3127 C C . SER A 1 398 ? 7.683 -6.449 -31.639 1.00 85.81 398 SER A C 1
ATOM 3129 O O . SER A 1 398 ? 8.665 -5.698 -31.656 1.00 85.81 398 SER A O 1
ATOM 3131 N N . PRO A 1 399 ? 7.669 -7.556 -30.871 1.00 77.81 399 PRO A N 1
ATOM 3132 C CA . PRO A 1 399 ? 8.810 -7.974 -30.052 1.00 77.81 399 PRO A CA 1
ATOM 3133 C C . PRO A 1 399 ? 10.042 -8.361 -30.888 1.00 77.81 399 PRO A C 1
ATOM 3135 O O . PRO A 1 399 ? 11.169 -8.243 -30.406 1.00 77.81 399 PRO A O 1
ATOM 3138 N N . ASP A 1 400 ? 9.849 -8.752 -32.152 1.00 79.19 400 ASP A N 1
ATOM 3139 C CA . ASP A 1 400 ? 10.926 -9.137 -33.072 1.00 79.19 400 ASP A CA 1
ATOM 3140 C C . ASP A 1 400 ? 11.615 -7.945 -33.745 1.00 79.19 400 ASP A C 1
ATOM 3142 O O . ASP A 1 400 ? 12.616 -8.117 -34.449 1.00 79.19 400 ASP A O 1
ATOM 3146 N N . ASN A 1 401 ? 11.116 -6.726 -33.518 1.00 84.88 401 ASN A N 1
ATOM 3147 C CA . ASN A 1 401 ? 11.700 -5.520 -34.081 1.00 84.88 401 ASN A CA 1
ATOM 3148 C C . ASN A 1 401 ? 13.190 -5.403 -33.686 1.00 84.88 401 ASN A C 1
ATOM 3150 O O . ASN A 1 401 ? 13.521 -5.467 -32.499 1.00 84.88 401 ASN A O 1
ATOM 3154 N N . PRO A 1 402 ? 14.111 -5.190 -34.645 1.00 80.69 402 PRO A N 1
ATOM 3155 C CA . PRO A 1 402 ? 15.546 -5.175 -34.370 1.00 80.69 402 PRO A CA 1
ATOM 3156 C C . PRO A 1 402 ? 15.948 -4.060 -33.398 1.00 80.69 402 PRO A C 1
ATOM 3158 O O . PRO A 1 402 ? 16.821 -4.274 -32.565 1.00 80.69 402 PRO A O 1
ATOM 3161 N N . ILE A 1 403 ? 15.285 -2.902 -33.445 1.00 81.31 403 ILE A N 1
ATOM 3162 C CA . ILE A 1 403 ? 15.553 -1.763 -32.558 1.00 81.31 403 ILE A CA 1
ATOM 3163 C C . ILE A 1 403 ? 15.078 -2.089 -31.141 1.00 81.31 403 ILE A C 1
ATOM 3165 O O . ILE A 1 403 ? 15.826 -1.893 -30.184 1.00 81.31 403 ILE A O 1
ATOM 3169 N N . ARG A 1 404 ? 13.886 -2.682 -30.997 1.00 80.81 404 ARG A N 1
ATOM 3170 C CA . ARG A 1 404 ? 13.388 -3.163 -29.698 1.00 80.81 404 ARG A CA 1
ATOM 3171 C C . ARG A 1 404 ? 14.277 -4.262 -29.121 1.00 80.81 404 ARG A C 1
ATOM 3173 O O . ARG A 1 404 ? 14.577 -4.240 -27.931 1.00 80.81 404 ARG A O 1
ATOM 3180 N N . ARG A 1 405 ? 14.757 -5.189 -29.955 1.00 80.50 405 ARG A N 1
ATOM 3181 C CA . ARG A 1 405 ? 15.702 -6.238 -29.550 1.00 80.50 405 ARG A CA 1
ATOM 3182 C C . ARG A 1 405 ? 17.045 -5.667 -29.122 1.00 80.50 405 ARG A C 1
ATOM 3184 O O . ARG A 1 405 ? 17.587 -6.125 -28.122 1.00 80.50 405 ARG A O 1
ATOM 3191 N N . ILE A 1 406 ? 17.579 -4.677 -29.835 1.00 77.75 406 ILE A N 1
ATOM 3192 C CA . ILE A 1 406 ? 18.811 -3.986 -29.437 1.00 77.75 406 ILE A CA 1
ATOM 3193 C C . ILE A 1 406 ? 18.590 -3.303 -28.090 1.00 77.75 406 ILE A C 1
ATOM 3195 O O . ILE A 1 406 ? 19.351 -3.562 -27.172 1.00 77.75 406 ILE A O 1
ATOM 3199 N N . MET A 1 407 ? 17.507 -2.548 -27.901 1.00 77.81 407 MET A N 1
ATOM 3200 C CA . MET A 1 407 ? 17.224 -1.911 -26.607 1.00 77.81 407 MET A CA 1
ATOM 3201 C C . MET A 1 407 ? 17.029 -2.930 -25.474 1.00 77.81 407 MET A C 1
ATOM 3203 O O . MET A 1 407 ? 17.538 -2.736 -24.375 1.00 77.81 407 MET A O 1
ATOM 3207 N N . GLY A 1 408 ? 16.385 -4.064 -25.757 1.00 65.69 408 GLY A N 1
ATOM 3208 C CA . GLY A 1 408 ? 16.199 -5.147 -24.792 1.00 65.69 408 GLY A CA 1
ATOM 3209 C C . GLY A 1 408 ? 17.456 -5.985 -24.513 1.00 65.69 408 GLY A C 1
ATOM 3210 O O . GLY A 1 408 ? 17.495 -6.685 -23.501 1.00 65.69 408 GLY A O 1
ATOM 3211 N N . THR A 1 409 ? 18.478 -5.962 -25.379 1.00 61.41 409 THR A N 1
ATOM 3212 C CA . THR A 1 409 ? 19.719 -6.762 -25.238 1.00 61.41 409 THR A CA 1
ATOM 3213 C C . THR A 1 409 ? 20.951 -5.934 -24.881 1.00 61.41 409 THR A C 1
ATOM 3215 O O . THR A 1 409 ? 21.817 -6.444 -24.175 1.00 61.41 409 THR A O 1
ATOM 3218 N N . SER A 1 410 ? 21.025 -4.671 -25.306 1.00 47.94 410 SER A N 1
ATOM 3219 C CA . SER A 1 410 ? 22.045 -3.699 -24.893 1.00 47.94 410 SER A CA 1
ATOM 3220 C C . SER A 1 410 ? 21.949 -3.379 -23.406 1.00 47.94 410 SER A C 1
ATOM 3222 O O . SER A 1 410 ? 22.994 -3.189 -22.797 1.00 47.94 410 SER A O 1
ATOM 32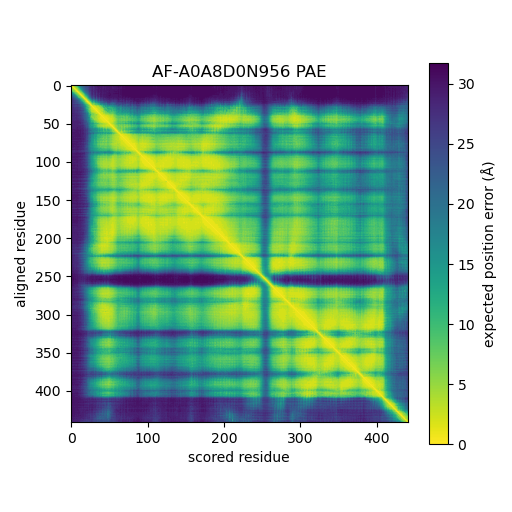24 N N . GLY A 1 411 ? 20.747 -3.467 -22.810 1.00 42.72 411 GLY A N 1
ATOM 3225 C CA . GLY A 1 411 ? 20.584 -3.588 -21.358 1.00 42.72 411 GLY A CA 1
ATOM 3226 C C . GLY A 1 411 ? 21.489 -4.694 -20.818 1.00 42.72 411 GLY A C 1
ATOM 3227 O O . GLY A 1 411 ? 22.498 -4.401 -20.206 1.00 42.72 411 GLY A O 1
ATOM 3228 N N . GLY A 1 412 ? 21.287 -5.955 -21.209 1.00 37.84 412 GLY A N 1
ATOM 3229 C CA . GLY A 1 412 ? 22.082 -7.085 -20.698 1.00 37.84 412 GLY A CA 1
ATOM 3230 C C . GLY A 1 412 ? 23.599 -7.059 -20.971 1.00 37.84 412 GLY A C 1
ATOM 3231 O O . GLY A 1 412 ? 24.333 -7.790 -20.308 1.00 37.84 412 GLY A O 1
ATOM 3232 N N . ARG A 1 413 ? 24.088 -6.257 -21.930 1.00 37.28 413 ARG A N 1
ATOM 3233 C CA . ARG A 1 413 ? 25.519 -6.174 -22.288 1.00 37.28 413 ARG A CA 1
ATOM 3234 C C . ARG A 1 413 ? 26.243 -5.030 -21.564 1.00 37.28 413 ARG A C 1
ATOM 3236 O O . ARG A 1 413 ? 27.382 -5.220 -21.148 1.00 37.28 413 ARG A O 1
ATOM 3243 N N . GLU A 1 414 ? 25.580 -3.890 -21.358 1.00 36.31 414 GLU A N 1
ATOM 3244 C CA . GLU A 1 414 ? 26.062 -2.810 -20.478 1.00 36.31 414 GLU A CA 1
ATOM 3245 C C . GLU A 1 414 ? 25.749 -3.092 -18.998 1.00 36.31 414 GLU A C 1
ATOM 3247 O O . GLU A 1 414 ? 26.480 -2.639 -18.119 1.00 36.31 414 GLU A O 1
ATOM 3252 N N . ASP A 1 415 ? 24.740 -3.916 -18.702 1.00 42.69 415 ASP A N 1
ATOM 3253 C CA . ASP A 1 415 ? 24.343 -4.335 -17.355 1.00 42.69 415 ASP A CA 1
ATOM 3254 C C . ASP A 1 415 ? 25.428 -5.141 -16.647 1.00 42.69 415 ASP A C 1
ATOM 3256 O O . ASP A 1 415 ? 25.402 -5.210 -15.432 1.00 42.69 415 ASP A O 1
ATOM 3260 N N . GLN A 1 416 ? 26.430 -5.712 -17.315 1.00 38.75 416 GLN A N 1
ATOM 3261 C CA . GLN A 1 416 ? 27.507 -6.392 -16.586 1.00 38.75 416 GLN A CA 1
ATOM 3262 C C . GLN A 1 416 ? 28.482 -5.389 -15.937 1.00 38.75 416 GLN A C 1
ATOM 3264 O O . GLN A 1 416 ? 28.911 -5.590 -14.798 1.00 38.75 416 GLN A O 1
ATOM 3269 N N . GLU A 1 417 ? 28.747 -4.250 -16.587 1.00 32.44 417 GLU A N 1
ATOM 3270 C CA . GLU A 1 417 ? 29.501 -3.128 -16.003 1.00 32.44 417 GLU A CA 1
ATOM 3271 C C . GLU A 1 417 ? 28.611 -2.221 -15.133 1.00 32.44 417 GLU A C 1
ATOM 3273 O O . GLU A 1 417 ? 29.028 -1.760 -14.062 1.00 32.44 417 GLU A O 1
ATOM 3278 N N . CYS A 1 418 ? 27.359 -2.003 -15.543 1.00 33.47 418 CYS A N 1
ATOM 3279 C CA . CYS A 1 418 ? 26.379 -1.229 -14.791 1.00 33.47 418 CYS A CA 1
ATOM 3280 C C . CYS A 1 418 ? 25.876 -1.974 -13.554 1.00 33.47 418 CYS A C 1
ATOM 3282 O O . CYS A 1 418 ? 25.825 -1.335 -12.513 1.00 33.47 418 CYS A O 1
ATOM 3284 N N . ALA A 1 419 ? 25.615 -3.285 -13.566 1.00 35.56 419 ALA A N 1
ATOM 3285 C CA . ALA A 1 419 ? 25.246 -4.055 -12.368 1.00 35.56 419 ALA A CA 1
ATOM 3286 C C . ALA A 1 419 ? 26.385 -4.097 -11.347 1.00 35.56 419 ALA A C 1
ATOM 3288 O O . ALA A 1 419 ? 26.113 -4.001 -10.152 1.00 35.56 419 ALA A O 1
ATOM 3289 N N . CYS A 1 420 ? 27.654 -4.106 -11.777 1.00 32.19 420 CYS A N 1
ATOM 3290 C CA . CYS A 1 420 ? 28.788 -3.905 -10.866 1.00 32.19 420 CYS A CA 1
ATOM 3291 C C . CYS A 1 420 ? 28.737 -2.522 -10.179 1.00 32.19 420 CYS A C 1
ATOM 3293 O O . CYS A 1 420 ? 29.030 -2.401 -8.988 1.00 32.19 420 CYS A O 1
ATOM 3295 N N . ARG A 1 421 ? 28.290 -1.472 -10.886 1.00 29.34 421 ARG A N 1
ATOM 3296 C CA . ARG A 1 421 ? 28.087 -0.114 -10.336 1.00 29.34 421 ARG A CA 1
ATOM 3297 C C . ARG A 1 421 ? 26.743 0.093 -9.611 1.00 29.34 421 ARG A C 1
ATOM 3299 O O . ARG A 1 421 ? 26.653 0.965 -8.745 1.00 29.34 421 ARG A O 1
ATOM 3306 N N . TRP A 1 422 ? 25.707 -0.673 -9.943 1.00 30.62 422 TRP A N 1
ATOM 3307 C CA . TRP A 1 422 ? 24.335 -0.588 -9.421 1.00 30.62 422 TRP A CA 1
ATOM 3308 C C . TRP A 1 422 ? 24.203 -1.391 -8.120 1.00 30.62 422 TRP A C 1
ATOM 3310 O O . TRP A 1 422 ? 23.713 -0.864 -7.121 1.00 30.62 422 TRP A O 1
ATOM 3320 N N . ALA A 1 423 ? 24.821 -2.578 -8.053 1.00 31.95 423 ALA A N 1
ATOM 3321 C CA . ALA A 1 423 ? 25.061 -3.316 -6.809 1.00 31.95 423 ALA A CA 1
ATOM 3322 C C . ALA A 1 423 ? 25.907 -2.521 -5.794 1.00 31.95 423 ALA A C 1
ATOM 3324 O O . ALA A 1 423 ? 25.788 -2.691 -4.577 1.00 31.95 423 ALA A O 1
ATOM 3325 N N . GLY A 1 424 ? 26.744 -1.605 -6.288 1.00 29.11 424 GLY A N 1
ATOM 3326 C CA . GLY A 1 424 ? 27.495 -0.661 -5.469 1.00 29.11 424 GLY A CA 1
ATOM 3327 C C . GLY A 1 424 ? 26.626 0.383 -4.754 1.00 29.11 424 GLY A C 1
ATOM 3328 O O . GLY A 1 424 ? 27.045 0.857 -3.699 1.00 29.11 424 GLY A O 1
ATOM 3329 N N . ARG A 1 425 ? 25.433 0.720 -5.268 1.00 29.56 425 ARG A N 1
ATOM 3330 C CA . ARG A 1 425 ? 24.646 1.896 -4.839 1.00 29.56 425 ARG A CA 1
ATOM 3331 C C . ARG A 1 425 ? 23.300 1.603 -4.171 1.00 29.56 425 ARG A C 1
ATOM 3333 O O . ARG A 1 425 ? 22.756 2.505 -3.543 1.00 29.56 425 ARG A O 1
ATOM 3340 N N . GLN A 1 426 ? 22.789 0.374 -4.222 1.00 30.09 426 GLN A N 1
ATOM 3341 C CA . GLN A 1 426 ? 21.567 0.013 -3.497 1.00 30.09 426 GLN A CA 1
ATOM 3342 C C . GLN A 1 426 ? 21.866 -0.491 -2.076 1.00 30.09 426 GLN A C 1
ATOM 3344 O O . GLN A 1 426 ? 22.253 -1.639 -1.862 1.00 30.09 426 GLN A O 1
ATOM 3349 N N . ALA A 1 427 ? 21.674 0.377 -1.082 1.00 32.88 427 ALA A N 1
ATOM 3350 C CA . ALA A 1 427 ? 21.732 0.017 0.337 1.00 32.88 427 ALA A CA 1
ATOM 3351 C C . ALA A 1 427 ? 20.678 -1.031 0.788 1.00 32.88 427 ALA A C 1
ATOM 3353 O O . ALA A 1 427 ? 21.021 -1.819 1.673 1.00 32.88 427 ALA A O 1
ATOM 3354 N N . PRO A 1 428 ? 19.459 -1.117 0.202 1.00 31.97 428 PRO A N 1
ATOM 3355 C CA . PRO A 1 428 ? 18.462 -2.119 0.604 1.00 31.97 428 PRO A CA 1
ATOM 3356 C C . PRO A 1 428 ? 18.793 -3.534 0.101 1.00 31.97 428 PRO A C 1
ATOM 3358 O O . PRO A 1 428 ? 18.845 -4.467 0.898 1.00 31.97 428 PRO A O 1
ATOM 3361 N N . LEU A 1 429 ? 19.151 -3.689 -1.183 1.00 31.34 429 LEU A N 1
ATOM 3362 C CA . LEU A 1 429 ? 19.534 -4.988 -1.767 1.00 31.34 429 LEU A CA 1
ATOM 3363 C C . LEU A 1 429 ? 20.828 -5.559 -1.173 1.00 31.34 429 LEU A C 1
ATOM 3365 O O . LEU A 1 429 ? 21.007 -6.772 -1.141 1.00 31.34 429 LEU A O 1
ATOM 3369 N N . ARG A 1 430 ? 21.728 -4.717 -0.646 1.00 34.88 430 ARG A N 1
ATOM 3370 C CA . ARG A 1 430 ? 22.931 -5.184 0.065 1.00 34.88 430 ARG A CA 1
ATOM 3371 C C . ARG A 1 430 ? 22.616 -6.014 1.311 1.00 34.88 430 ARG A C 1
ATOM 3373 O O . ARG A 1 430 ? 23.495 -6.768 1.717 1.00 34.88 430 ARG A O 1
ATOM 3380 N N . LYS A 1 431 ? 21.435 -5.877 1.928 1.00 36.59 431 LYS A N 1
ATOM 3381 C CA . LYS A 1 431 ? 21.064 -6.661 3.118 1.00 36.59 431 LYS A CA 1
ATOM 3382 C C . LYS A 1 431 ? 20.578 -8.060 2.749 1.00 36.59 431 LYS A C 1
ATOM 3384 O O . LYS A 1 431 ? 21.209 -9.009 3.200 1.00 36.59 431 LYS A O 1
ATOM 3389 N N . SER A 1 432 ? 19.610 -8.197 1.839 1.00 33.22 432 SER A N 1
ATOM 3390 C CA . SER A 1 432 ? 19.203 -9.517 1.315 1.00 33.22 432 SER A CA 1
ATOM 3391 C C . SER A 1 432 ? 20.367 -10.244 0.634 1.00 33.22 432 SER A C 1
ATOM 3393 O O . SER A 1 432 ? 20.560 -11.440 0.818 1.00 33.22 432 SER A O 1
ATOM 3395 N N . ARG A 1 433 ? 21.245 -9.507 -0.059 1.00 35.75 433 ARG A N 1
ATOM 3396 C CA . ARG A 1 433 ? 22.443 -10.073 -0.694 1.00 35.75 433 ARG A CA 1
ATOM 3397 C C . ARG A 1 433 ? 23.505 -10.556 0.299 1.00 35.75 433 ARG A C 1
ATOM 3399 O O . ARG A 1 433 ? 24.231 -11.494 -0.007 1.00 35.75 433 ARG A O 1
ATOM 3406 N N . ARG A 1 434 ? 23.606 -9.943 1.484 1.00 32.75 434 ARG A N 1
ATOM 3407 C CA . ARG A 1 434 ? 24.538 -10.384 2.537 1.00 32.75 434 ARG A CA 1
ATOM 3408 C C . ARG A 1 434 ? 24.033 -11.643 3.254 1.00 32.75 434 ARG A C 1
ATOM 3410 O O . ARG A 1 434 ? 24.855 -12.426 3.704 1.00 32.75 434 ARG A O 1
ATOM 3417 N N . VAL A 1 435 ? 22.713 -11.860 3.299 1.00 38.28 435 VAL A N 1
ATOM 3418 C CA . VAL A 1 435 ? 22.117 -13.121 3.779 1.00 38.28 435 VAL A CA 1
ATOM 3419 C C . VAL A 1 435 ? 22.437 -14.278 2.824 1.00 38.28 435 VAL A C 1
ATOM 3421 O O . VAL A 1 435 ? 22.830 -15.338 3.299 1.00 38.28 435 VAL A O 1
ATOM 3424 N N . LEU A 1 436 ? 22.352 -14.078 1.499 1.00 34.72 436 LEU A N 1
ATOM 3425 C CA . LEU A 1 436 ? 22.702 -15.123 0.520 1.00 34.72 436 LEU A CA 1
ATOM 3426 C C . LEU A 1 436 ? 24.215 -15.399 0.415 1.00 34.72 436 LEU A C 1
ATOM 3428 O O . LEU A 1 436 ? 24.610 -16.552 0.262 1.00 34.72 436 LEU A O 1
ATOM 3432 N N . MET A 1 437 ? 25.075 -14.376 0.520 1.00 34.78 437 MET A N 1
ATOM 3433 C CA . MET A 1 437 ? 26.525 -14.540 0.303 1.00 34.78 437 MET A CA 1
ATOM 3434 C C . MET A 1 437 ? 27.230 -15.478 1.295 1.00 34.78 437 MET A C 1
ATOM 3436 O O . MET A 1 437 ? 28.254 -16.051 0.938 1.00 34.78 437 MET A O 1
ATOM 3440 N N . ASP A 1 438 ? 26.691 -15.667 2.501 1.00 33.75 438 ASP A N 1
ATOM 3441 C CA . ASP A 1 438 ? 27.303 -16.535 3.517 1.00 33.75 438 ASP A CA 1
ATOM 3442 C C . ASP A 1 438 ? 26.818 -17.999 3.460 1.00 33.75 438 ASP A C 1
ATOM 3444 O O . ASP A 1 438 ? 27.333 -18.827 4.210 1.00 33.75 438 ASP A O 1
ATOM 3448 N N . TYR A 1 439 ? 25.832 -18.325 2.612 1.00 39.00 439 TYR A N 1
ATOM 3449 C CA . TYR A 1 439 ? 25.296 -19.690 2.463 1.00 39.00 439 TYR A CA 1
ATOM 3450 C C . TYR A 1 439 ? 25.607 -20.351 1.119 1.00 39.00 439 TYR A C 1
ATOM 3452 O O . TYR A 1 439 ? 25.468 -21.565 1.005 1.00 39.00 439 TYR A O 1
ATOM 3460 N N . GLU A 1 440 ? 26.033 -19.582 0.116 1.00 35.91 440 GLU A N 1
ATOM 3461 C CA . GLU A 1 440 ? 26.354 -20.093 -1.225 1.00 35.91 440 GLU A CA 1
ATOM 3462 C C . GLU A 1 440 ? 27.859 -20.396 -1.429 1.00 35.91 440 GLU A C 1
ATOM 3464 O O . GLU A 1 440 ? 28.293 -20.581 -2.567 1.00 35.91 440 GLU A O 1
ATOM 3469 N N . CYS A 1 441 ? 28.660 -20.465 -0.352 1.00 28.23 441 CYS A N 1
ATOM 3470 C CA . CYS A 1 441 ? 30.058 -20.931 -0.378 1.00 28.23 441 CYS A CA 1
ATOM 3471 C C . CYS A 1 441 ? 30.237 -22.312 0.257 1.00 28.23 441 CYS A C 1
ATOM 3473 O O . CYS A 1 441 ? 29.832 -22.478 1.430 1.00 28.23 441 CYS A O 1
#

Mean predicted aligned error: 14.18 Å